Protein AF-A0A497JHG4-F1 (afdb_monomer)

Sequence (567 aa):
MLALEYLPYKPRPFQDELIDRIFTSEVMLCDVPTGVGKSVASLCGFLGDRLSNEKVVVLTRTKSQARIFLKETAGISKKIKKPLLALHLKSKQEFCPLYSSEITYEEFAQLCKLNKECEHRKKFLEFRSNIELLADRISLSREYENFDLFNYGCPYLILQELLPYADVVIASYNYLLHPFMRDTFLLRLGKSLEELLVIVDEAHNLSNLDLVSRSLSRKTVKLACKELNQRLSFSSVFEGEDERLNLLDFVSLDEILSLYERGVEILKRKKISFTFRTASFLLNVYKLRRDENWIFFRQEKRLFLKPVFPFKLIEPLKQCRKLLFMSGTLSPIEGYKILFGLEKAETYEMPSIFPIVNRLYIGIKEGLNTKLEQRNERLWEEYAKIIEEIYKATPQTTLVFFPSYEILSLVAEHLPYSIKEPRENRELPMFIKNVKNKDKKLVLAVCGGKLSEGVEFVVNGKSIIKTIIIAGFPFPMPNFEMELRKELYDEAFGYGKGFFLLWVLPMINKVQQAIGRAIRSERDKAGIVFLDDRIEYFKYFPDEIRHNLELCDIDEIPKEVRRFHAR

pLDDT: mean 91.33, std 6.36, range [58.59, 98.38]

Secondary structure (DSSP, 8-state):
-GGGGG-SSPPPTTHHHHHHHHHH-SEEEEE--TTS-HHHHHHHHHHHH--TT-EEEEEESSHHHHHHHHHHHHHHHHHTT----EEE---HHHH-TTS-TTS-HHHHHHHHHH-TT-HHHHHHHHHGGGHHHHHHHHHHHT-GGG--GGGGS-HHHHHHHHGGG-SEEEEETHHHHSHHHHHHHHHHHT--GGGEEEEETTGGGGG-GGGG-EEEEHHHHHHHHHHHTS--GGGGGGGS-SEE--GGGT--HHHHHHHHHHHHHHHHHHS--HHHHHHHHHHHHHHHTT-TTEEEEEETTEEEEEES-HHHHHGGGGGSSEEEEEES---SHHHHHHHHT-TTSEEEEPPPSS-GGGEEEEEESSS----GGG--HHHHHHHHHHHHHHHHHSSSEEEEEESSHHHHHHHHHT-TT-EEPPSSGGGHHHHHHHHTSSS--EEEEETTSTTTSS---EETTEE-EEEEEE-S--PPPP-HHHHHHHHHHHHHH-TTHHHIIIIIHHHHHHHHHHHTTS-SSTT--EEEEE----GGGGGGS-HHHHHHEEEE-GGGHHHHHHHHHH-

Mean predicted aligned error: 6.35 Å

Nearest PDB structures (foldseek):
  5h8w-assembly1_A  TM=7.717E-01  e=1.483E-33  Thermoplasma acidophilum
  2vsf-assembly1_A  TM=7.479E-01  e=1.915E-32  Thermoplasma acidophilum
  3crv-assembly1_A  TM=6.829E-01  e=1.482E-30  Sulfolobus acidocaldarius
  3crw-assembly1_1  TM=6.788E-01  e=4.339E-25  Sulfolobus acidocaldarius
  2vl7-assembly1_A  TM=7.268E-01  e=2.880E-20  Sulfurisphaera tokodaii

Foldseek 3Di:
DQLCLLQLDDADVCLVVLLVCLLPFFFEEEQDAPPRCVLLSNVSSDVSNADPLFAEEEADADPVVLVSNLVSVLSSCVSVVHQAQEAEDDQLVVQDPPDDPPADSLLVVLLVVVPPPAFLVVLLVVLVVCLVVVSVVCSVVSCVVPDDCSVRGRNNVSSLQSLCVHRYYYYHPCCQLPVVNVVVSCVSNVHDQQRYAYEYEQLVCLLPFCVVKDKDALVLQVVLCVVVVHHDQCSCVLPDDKDFDDLVVTDDPVRLVVLCVVQSVVCNVPVHGSSNVVSVVSVVCVVCVPPPQWTWIHDNSMIMITGQASLVSLVSSVSHSHYYYYDNQCFPVCLVCVRNVNNVHHYYYDDDPADLLLEAAEEAQDDAADPPVPDDLVNLLVLLVLLVLLLVLFPAEEEEAELDPVSLVSSCVSVVQAAEDDPDPVCRVVSLVVRQDRHHHYYYYYQVGPLLPDDACDDPRAHRHAEYEHRHFNWDDDDPSLVVSLVVQCVVPNHPSSCCNRTLSVRLSSLCSRVVNQDDDNPGHHYYYYHHNPCVSLVRHDPSNNVNYDHDHSVCSSVVSNVSVVD

Solvent-accessible surface area (backbone atoms only — not comparable to full-atom values): 30676 Å² total; per-residue (Å²): 120,72,32,62,65,35,50,73,63,84,75,50,88,67,31,59,59,50,21,51,51,54,44,72,50,50,42,35,43,34,26,41,60,85,89,58,49,65,64,51,31,51,48,18,8,48,66,54,64,54,54,94,87,42,34,38,35,37,25,27,90,45,72,70,56,45,51,49,50,50,51,42,50,34,44,28,25,61,56,66,72,42,74,49,30,59,44,76,64,70,58,61,70,82,63,41,87,88,59,71,87,89,49,54,70,68,55,48,53,50,51,57,68,68,49,82,82,43,62,40,54,55,45,23,65,76,40,53,88,51,46,65,65,49,49,54,52,41,15,69,65,51,45,54,90,76,58,70,46,65,83,53,14,30,44,53,60,53,54,48,70,41,36,61,72,37,45,32,40,33,33,46,53,56,49,66,43,34,69,79,43,21,57,56,43,31,63,46,38,71,47,61,56,58,41,26,37,37,38,32,47,56,39,61,54,56,76,52,48,66,87,76,41,48,74,49,50,53,68,46,50,56,46,18,23,62,75,67,76,43,84,59,87,54,64,64,74,44,73,63,75,72,42,81,54,66,67,74,82,59,49,54,70,69,58,36,50,53,37,32,53,55,11,50,56,44,24,72,76,65,68,54,39,44,34,26,56,48,18,51,51,54,48,51,50,62,73,41,69,83,42,87,51,48,49,41,30,38,51,93,43,27,39,40,40,35,59,73,57,46,20,76,43,42,52,71,58,72,53,24,60,24,34,38,36,31,23,63,60,43,52,50,50,69,60,51,20,62,49,46,66,39,79,85,42,47,78,46,74,61,76,78,89,51,56,66,90,37,52,46,40,37,31,31,59,58,92,42,61,72,52,80,92,64,67,50,70,66,55,30,51,53,51,29,52,52,52,50,46,38,44,70,36,40,92,38,22,28,42,34,28,16,47,35,71,65,60,44,52,60,27,41,70,72,37,80,86,50,44,70,63,67,95,49,77,86,50,43,66,62,51,53,56,62,68,68,44,95,63,70,44,47,37,40,40,31,48,75,30,68,76,34,52,93,59,80,62,61,59,95,88,38,49,52,36,34,30,38,34,38,56,19,75,41,54,66,81,88,44,70,70,55,53,58,46,27,54,54,32,20,74,73,71,36,84,66,41,16,54,42,62,68,30,49,43,56,19,49,36,32,50,52,43,42,59,60,62,36,54,84,45,68,83,36,54,30,39,39,36,36,46,31,34,70,59,81,58,47,81,59,47,59,66,74,51,55,76,53,51,44,73,36,57,70,87,48,49,32,55,52,50,31,54,58,75,73,107

Radius of gyration: 26.35 Å; Cα contacts (8 Å, |Δi|>4): 968; chains: 1; bounding box: 67×48×75 Å

Structure (mmCIF, N/CA/C/O backbone):
data_AF-A0A497JHG4-F1
#
_entry.id   AF-A0A497JHG4-F1
#
loop_
_atom_site.group_PDB
_atom_site.id
_atom_site.type_symbol
_atom_site.label_atom_id
_atom_site.label_alt_id
_atom_site.label_comp_id
_atom_site.label_asym_id
_atom_site.label_entity_id
_atom_site.label_seq_id
_atom_site.pdbx_PDB_ins_code
_atom_site.Cartn_x
_atom_site.Cartn_y
_atom_site.Cartn_z
_atom_site.occupancy
_atom_site.B_iso_or_equiv
_atom_site.auth_seq_id
_atom_site.auth_comp_id
_atom_site.auth_asym_id
_atom_site.auth_atom_id
_atom_site.pdbx_PDB_model_num
ATOM 1 N N . MET A 1 1 ? -25.154 -0.941 -21.155 1.00 58.59 1 MET A N 1
ATOM 2 C CA . MET A 1 1 ? -25.357 0.497 -21.493 1.00 58.59 1 MET A CA 1
ATOM 3 C C . MET A 1 1 ? -25.903 1.382 -20.355 1.00 58.59 1 MET A C 1
ATOM 5 O O . MET A 1 1 ? -25.679 2.582 -20.431 1.00 58.59 1 MET A O 1
ATOM 9 N N . LEU A 1 2 ? -26.531 0.854 -19.287 1.00 72.81 2 LEU A N 1
ATOM 10 C CA . LEU A 1 2 ? -27.061 1.656 -18.157 1.00 72.81 2 LEU A CA 1
ATOM 11 C C . LEU A 1 2 ? -25.982 2.425 -17.359 1.00 72.81 2 LEU A C 1
ATOM 13 O O . LEU A 1 2 ? -26.180 3.580 -16.995 1.00 72.81 2 LEU A O 1
ATOM 17 N N . ALA A 1 3 ? -24.806 1.832 -17.134 1.00 84.25 3 ALA A N 1
ATOM 18 C CA . ALA A 1 3 ? -23.743 2.469 -16.346 1.00 84.25 3 ALA A CA 1
ATOM 19 C C . ALA A 1 3 ? -23.123 3.717 -17.010 1.00 84.25 3 ALA A C 1
ATOM 21 O O . ALA A 1 3 ? -22.639 4.610 -16.316 1.00 84.25 3 ALA A O 1
ATOM 22 N N . LEU A 1 4 ? -23.166 3.831 -18.345 1.00 89.31 4 LEU A N 1
ATOM 23 C CA . LEU A 1 4 ? -22.642 5.004 -19.062 1.00 89.31 4 LEU A CA 1
ATOM 24 C C . LEU A 1 4 ? -23.473 6.271 -18.813 1.00 89.31 4 LEU A C 1
ATOM 26 O O . LEU A 1 4 ? -22.952 7.376 -18.946 1.00 89.31 4 LEU A O 1
ATOM 30 N N . GLU A 1 5 ? -24.738 6.137 -18.405 1.00 90.56 5 GLU A N 1
ATOM 31 C CA . GLU A 1 5 ? -25.600 7.280 -18.076 1.00 90.56 5 GLU A CA 1
ATOM 32 C C . GLU A 1 5 ? -25.093 8.067 -16.860 1.00 90.56 5 GLU A C 1
ATOM 34 O O . GLU A 1 5 ? -25.329 9.276 -16.748 1.00 90.56 5 GLU A O 1
ATOM 39 N N . TYR A 1 6 ? -24.341 7.397 -15.982 1.00 92.31 6 TYR A N 1
ATOM 40 C CA . TYR A 1 6 ? -23.717 7.989 -14.804 1.00 92.31 6 TYR A CA 1
ATOM 41 C C . TYR A 1 6 ? -22.482 8.823 -15.161 1.00 92.31 6 TYR A C 1
ATOM 43 O O . TYR A 1 6 ? -22.107 9.707 -14.390 1.00 92.31 6 TYR A O 1
ATOM 51 N N . LEU A 1 7 ? -21.870 8.596 -16.331 1.00 93.31 7 LEU A N 1
ATOM 52 C CA . LEU A 1 7 ? -20.641 9.272 -16.730 1.00 93.31 7 LEU A CA 1
ATOM 53 C C . LEU A 1 7 ? -20.913 10.771 -16.991 1.00 93.31 7 LEU A C 1
ATOM 55 O O . LEU A 1 7 ? -21.712 11.125 -17.867 1.00 93.31 7 LEU A O 1
ATOM 59 N N . PRO A 1 8 ? -20.259 11.695 -16.259 1.00 91.06 8 PRO A N 1
ATOM 60 C CA . PRO A 1 8 ? -20.567 13.120 -16.354 1.00 91.06 8 PRO A CA 1
ATOM 61 C C . PRO A 1 8 ? -19.975 13.805 -17.599 1.00 91.06 8 PRO A C 1
ATOM 63 O O . PRO A 1 8 ? -20.282 14.969 -17.853 1.00 91.06 8 PRO A O 1
ATOM 66 N N . TYR A 1 9 ? -19.145 13.111 -18.382 1.00 91.75 9 TYR A N 1
ATOM 67 C CA . TYR A 1 9 ? -18.455 13.645 -19.559 1.00 91.75 9 TYR A CA 1
ATOM 68 C C . TYR A 1 9 ? -18.321 12.588 -20.671 1.00 91.75 9 TYR A C 1
ATOM 70 O O . TYR A 1 9 ? -18.714 11.440 -20.495 1.00 91.75 9 TYR A O 1
ATOM 78 N N . LYS A 1 10 ? -17.792 12.972 -21.842 1.00 88.94 10 LYS A N 1
ATOM 79 C CA . LYS A 1 10 ? -17.582 12.034 -22.960 1.00 88.94 10 LYS A CA 1
ATOM 80 C C . LYS A 1 10 ? -16.479 11.013 -22.635 1.00 88.94 10 LYS A C 1
ATOM 82 O O . LYS A 1 10 ? -15.403 11.451 -22.226 1.00 88.94 10 LYS A O 1
ATOM 87 N N . PRO A 1 11 ? -16.698 9.706 -22.853 1.00 89.31 11 PRO A N 1
ATOM 88 C CA . PRO A 1 11 ? -15.724 8.682 -22.494 1.00 89.31 11 PRO A CA 1
ATOM 89 C C . PRO A 1 11 ? -14.380 8.908 -23.191 1.00 89.31 11 PRO A C 1
ATOM 91 O O . PRO A 1 11 ? -14.312 9.301 -24.357 1.00 89.31 11 PRO A O 1
ATOM 94 N N . ARG A 1 12 ? -13.304 8.680 -22.438 1.00 88.75 12 ARG A N 1
ATOM 95 C CA . ARG A 1 12 ? -11.933 8.595 -22.959 1.00 88.75 12 ARG A CA 1
ATOM 96 C C . ARG A 1 12 ? -11.736 7.242 -23.664 1.00 88.75 12 ARG A C 1
ATOM 98 O O . ARG A 1 12 ? -12.544 6.341 -23.439 1.00 88.75 12 ARG A O 1
ATOM 105 N N . PRO A 1 13 ? -10.675 7.066 -24.476 1.00 86.06 13 PRO A N 1
ATOM 106 C CA . PRO A 1 13 ? -10.384 5.776 -25.104 1.00 86.06 13 PRO A CA 1
ATOM 107 C C . PRO A 1 13 ? -10.415 4.621 -24.093 1.00 86.06 13 PRO A C 1
ATOM 109 O O . PRO A 1 13 ? -9.808 4.736 -23.026 1.00 86.06 13 PRO A O 1
ATOM 112 N N . PHE A 1 14 ? -11.132 3.546 -24.434 1.00 89.38 14 PHE A N 1
ATOM 113 C CA . PHE A 1 14 ? -11.343 2.329 -23.630 1.00 89.38 14 PHE A CA 1
ATOM 114 C C . PHE A 1 14 ? -12.052 2.525 -22.274 1.00 89.38 14 PHE A C 1
ATOM 116 O O . PHE A 1 14 ? -12.196 1.573 -21.505 1.00 89.38 14 PHE A O 1
ATOM 123 N N . GLN A 1 15 ? -12.487 3.743 -21.931 1.00 91.06 15 GLN A N 1
ATOM 124 C CA . GLN A 1 15 ? -13.154 4.013 -20.654 1.00 91.06 15 GLN A CA 1
ATOM 125 C C . GLN A 1 15 ? -14.573 3.433 -20.621 1.00 91.06 15 GLN A C 1
ATOM 127 O O . GLN A 1 15 ? -15.044 3.020 -19.567 1.00 91.06 15 GLN A O 1
ATOM 132 N N . ASP A 1 16 ? -15.248 3.415 -21.764 1.00 92.25 16 ASP A N 1
ATOM 133 C CA . ASP A 1 16 ? -16.553 2.795 -21.957 1.00 92.25 16 ASP A CA 1
ATOM 134 C C . ASP A 1 16 ? -16.495 1.272 -21.811 1.00 92.25 16 ASP A C 1
ATOM 136 O O . ASP A 1 16 ? -17.283 0.719 -21.044 1.00 92.25 16 ASP A O 1
ATOM 140 N N . GLU A 1 17 ? -15.516 0.620 -22.445 1.00 92.81 17 GLU A N 1
ATOM 141 C CA . GLU A 1 17 ? -15.240 -0.808 -22.241 1.00 92.81 17 GLU A CA 1
ATOM 142 C C . GLU A 1 17 ? -14.948 -1.108 -20.764 1.00 92.81 17 GLU A C 1
ATOM 144 O O . GLU A 1 17 ? -15.526 -2.030 -20.189 1.00 92.81 17 GLU A O 1
ATOM 149 N N . LEU A 1 18 ? -14.099 -0.299 -20.117 1.00 93.44 18 LEU A N 1
ATOM 150 C CA . LEU A 1 18 ? -13.786 -0.457 -18.697 1.00 93.44 18 LEU A CA 1
ATOM 151 C C . LEU A 1 18 ? -15.044 -0.358 -17.819 1.00 93.44 18 LEU A C 1
ATOM 153 O O . LEU A 1 18 ? -15.202 -1.154 -16.898 1.00 93.44 18 LEU A O 1
ATOM 157 N N . ILE A 1 19 ? -15.934 0.604 -18.087 1.00 94.94 19 ILE A N 1
ATOM 158 C CA . ILE A 1 19 ? -17.194 0.759 -17.344 1.00 94.94 19 ILE A CA 1
ATOM 159 C C . ILE A 1 19 ? -18.090 -0.466 -17.535 1.00 94.94 19 ILE A C 1
ATOM 161 O O . ILE A 1 19 ? -18.656 -0.943 -16.556 1.00 94.94 19 ILE A O 1
ATOM 165 N N . ASP A 1 20 ? -18.217 -0.973 -18.761 1.00 93.50 20 ASP A N 1
ATOM 166 C CA . ASP A 1 20 ? -19.086 -2.112 -19.071 1.00 93.50 20 ASP A CA 1
ATOM 167 C C . ASP A 1 20 ? -18.577 -3.414 -18.437 1.00 93.50 20 ASP A C 1
ATOM 169 O O . ASP A 1 20 ? -19.345 -4.141 -17.802 1.00 93.50 20 ASP A O 1
ATOM 173 N N . ARG A 1 21 ? -17.261 -3.659 -18.489 1.00 94.19 21 ARG A N 1
ATOM 174 C CA . ARG A 1 21 ? -16.640 -4.786 -17.779 1.00 94.19 21 ARG A CA 1
ATOM 175 C C . ARG A 1 21 ? -16.823 -4.662 -16.272 1.00 94.19 21 ARG A C 1
ATOM 177 O O . ARG A 1 21 ? -17.307 -5.586 -15.636 1.00 94.19 21 ARG A O 1
ATOM 184 N N . ILE A 1 22 ? -16.529 -3.495 -15.692 1.00 95.12 22 ILE A N 1
ATOM 185 C CA . ILE A 1 22 ? -16.744 -3.270 -14.256 1.00 95.12 22 ILE A CA 1
ATOM 186 C C . ILE A 1 22 ? -18.211 -3.494 -13.876 1.00 95.12 22 ILE A C 1
ATOM 188 O O . ILE A 1 22 ? -18.484 -4.043 -12.815 1.00 95.12 22 ILE A O 1
ATOM 192 N N . PHE A 1 23 ? -19.156 -3.047 -14.701 1.00 94.44 23 PHE A N 1
ATOM 193 C CA . PHE A 1 23 ? -20.582 -3.215 -14.444 1.00 94.44 23 PHE A CA 1
ATOM 194 C C . PHE A 1 23 ? -20.996 -4.692 -14.460 1.00 94.44 23 PHE A C 1
ATOM 196 O O . PHE A 1 23 ? -21.776 -5.101 -13.608 1.00 94.44 23 PHE A O 1
ATOM 203 N N . THR A 1 24 ? -20.445 -5.504 -15.360 1.00 93.44 24 THR A N 1
ATOM 204 C CA . THR A 1 24 ? -20.852 -6.907 -15.548 1.00 93.44 24 THR A CA 1
ATOM 205 C C . THR A 1 24 ? -20.133 -7.906 -14.639 1.00 93.44 24 THR A C 1
ATOM 207 O O . THR A 1 24 ? -20.746 -8.896 -14.249 1.00 93.44 24 THR A O 1
ATOM 210 N N . SER A 1 25 ? -18.885 -7.647 -14.248 1.00 94.19 25 SER A N 1
ATOM 211 C CA . SER A 1 25 ? -18.110 -8.567 -13.407 1.00 94.19 25 SER A CA 1
ATOM 212 C C . SER A 1 25 ? -18.503 -8.485 -11.925 1.00 94.19 25 SER A C 1
ATOM 214 O O . SER A 1 25 ? -18.733 -7.399 -11.384 1.00 94.19 25 SER A O 1
ATOM 216 N N . GLU A 1 26 ? -18.523 -9.620 -11.222 1.00 93.81 26 GLU A N 1
ATOM 217 C CA . GLU A 1 26 ? -18.723 -9.647 -9.761 1.00 93.81 26 GLU A CA 1
ATOM 218 C C . GLU A 1 26 ? -17.413 -9.409 -9.005 1.00 93.81 26 GLU A C 1
ATOM 220 O O . GLU A 1 26 ? -17.356 -8.588 -8.089 1.00 93.81 26 GLU A O 1
ATOM 225 N N . VAL A 1 27 ? -16.337 -10.089 -9.415 1.00 96.31 27 VAL A N 1
ATOM 226 C CA . VAL A 1 27 ? -15.003 -9.946 -8.824 1.00 96.31 27 VAL A CA 1
ATOM 227 C C . VAL A 1 27 ? -13.979 -9.750 -9.932 1.00 96.31 27 VAL A C 1
ATOM 229 O O . VAL A 1 27 ? -13.784 -10.647 -10.751 1.00 96.31 27 VAL A O 1
ATOM 232 N N . MET A 1 28 ? -13.304 -8.598 -9.945 1.00 96.25 28 MET A N 1
ATOM 233 C CA . MET A 1 28 ? -12.359 -8.257 -11.011 1.00 96.25 28 MET A CA 1
ATOM 234 C C . MET A 1 28 ? -11.062 -7.623 -10.499 1.00 96.25 28 MET A C 1
ATOM 236 O O . MET A 1 28 ? -11.071 -6.802 -9.578 1.00 96.25 28 MET A O 1
ATOM 240 N N . LEU A 1 29 ? -9.944 -7.981 -11.139 1.00 96.31 29 LEU A N 1
ATOM 241 C CA . LEU A 1 29 ? -8.677 -7.256 -11.067 1.00 96.31 29 LEU A CA 1
ATOM 242 C C . LEU A 1 29 ? -8.464 -6.477 -12.371 1.00 96.31 29 LEU A C 1
ATOM 244 O O . LEU A 1 29 ? -8.545 -7.028 -13.466 1.00 96.31 29 LEU A O 1
ATOM 248 N N . CYS A 1 30 ? -8.148 -5.195 -12.242 1.00 93.75 30 CYS A N 1
ATOM 249 C CA . CYS A 1 30 ? -7.975 -4.269 -13.350 1.00 93.75 30 CYS A CA 1
ATOM 250 C C . CYS A 1 30 ? -6.593 -3.622 -13.313 1.00 93.75 30 CYS A C 1
ATOM 252 O O . CYS A 1 30 ? -6.335 -2.798 -12.427 1.00 93.75 30 CYS A O 1
ATOM 254 N N . ASP A 1 31 ? -5.755 -3.916 -14.307 1.00 90.56 31 ASP A N 1
ATOM 255 C CA . ASP A 1 31 ? -4.550 -3.138 -14.582 1.00 90.56 31 ASP A CA 1
ATOM 256 C C . ASP A 1 31 ? -4.860 -2.035 -15.599 1.00 90.56 31 ASP A C 1
ATOM 258 O O . ASP A 1 31 ? -5.058 -2.258 -16.790 1.00 90.56 31 ASP A O 1
ATOM 262 N N . VAL A 1 32 ? -4.993 -0.816 -15.098 1.00 87.50 32 VAL A N 1
ATOM 263 C CA . VAL A 1 32 ? -5.466 0.349 -15.833 1.00 87.50 32 VAL A CA 1
ATOM 264 C C . VAL A 1 32 ? -4.515 1.511 -15.551 1.00 87.50 32 VAL A C 1
ATOM 266 O O . VAL A 1 32 ? -4.335 1.876 -14.386 1.00 87.50 32 VAL A O 1
ATOM 269 N N . PRO A 1 33 ? -3.918 2.162 -16.562 1.00 79.62 33 PRO A N 1
ATOM 270 C CA . PRO A 1 33 ? -2.938 3.224 -16.356 1.00 79.62 33 PRO A CA 1
ATOM 271 C C . PRO A 1 33 ? -3.564 4.493 -15.763 1.00 79.62 33 PRO A C 1
ATOM 273 O O . PRO A 1 33 ? -4.762 4.764 -15.865 1.00 79.62 33 PRO A O 1
ATOM 276 N N . THR A 1 34 ? -2.757 5.318 -15.096 1.00 75.19 34 THR A N 1
ATOM 277 C CA . THR A 1 34 ? -3.231 6.605 -14.559 1.00 75.19 34 THR A CA 1
ATOM 278 C C . THR A 1 34 ? -3.687 7.542 -15.677 1.00 75.19 34 THR A C 1
ATOM 280 O O . THR A 1 34 ? -3.082 7.575 -16.742 1.00 75.19 34 THR A O 1
ATOM 283 N N . GLY A 1 35 ? -4.703 8.367 -15.413 1.00 71.56 35 GLY A N 1
ATOM 284 C CA . GLY A 1 35 ? -5.141 9.404 -16.355 1.00 71.56 35 GLY A CA 1
ATOM 285 C C . GLY A 1 35 ? -6.255 8.988 -17.320 1.00 71.56 35 GLY A C 1
ATOM 286 O O . GLY A 1 35 ? -6.796 9.851 -18.001 1.00 71.56 35 GLY A O 1
ATOM 287 N N . VAL A 1 36 ? -6.695 7.729 -17.323 1.00 78.94 36 VAL A N 1
ATOM 288 C CA . VAL A 1 36 ? -7.841 7.273 -18.146 1.00 78.94 36 VAL A CA 1
ATOM 289 C C . VAL A 1 36 ? -9.199 7.423 -17.448 1.00 78.94 36 VAL A C 1
ATOM 291 O O . VAL A 1 36 ? -10.239 7.203 -18.052 1.00 78.94 36 VAL A O 1
ATOM 294 N N . GLY A 1 37 ? -9.200 7.856 -16.180 1.00 83.62 37 GLY A N 1
ATOM 295 C CA . GLY A 1 37 ? -10.422 8.075 -15.400 1.00 83.62 37 GLY A CA 1
ATOM 296 C C . GLY A 1 37 ? -10.903 6.849 -14.617 1.00 83.62 37 GLY A C 1
ATOM 297 O O . GLY A 1 37 ? -12.109 6.654 -14.501 1.00 83.62 37 GLY A O 1
ATOM 298 N N . LYS A 1 38 ? -9.978 6.049 -14.055 1.00 90.38 38 LYS A N 1
ATOM 299 C CA . LYS A 1 38 ? -10.286 4.835 -13.267 1.00 90.38 38 LYS A CA 1
ATOM 300 C C . LYS A 1 38 ? -11.354 5.070 -12.197 1.00 90.38 38 LYS A C 1
ATOM 302 O O . LYS A 1 38 ? -12.309 4.312 -12.119 1.00 90.38 38 LYS A O 1
ATOM 307 N N . SER A 1 39 ? -11.206 6.142 -11.411 1.00 93.62 39 SER A N 1
ATOM 308 C CA . SER A 1 39 ? -12.082 6.436 -10.270 1.00 93.62 39 SER A CA 1
ATOM 309 C C . SER A 1 39 ? -13.527 6.709 -10.683 1.00 93.62 39 SER A C 1
ATOM 311 O O . SER A 1 39 ? -14.447 6.221 -10.039 1.00 93.62 39 SER A O 1
ATOM 313 N N . VAL A 1 40 ? -13.749 7.469 -11.762 1.00 94.75 40 VAL A N 1
ATOM 314 C CA . VAL A 1 40 ? -15.117 7.710 -12.243 1.00 94.75 40 VAL A CA 1
ATOM 315 C C . VAL A 1 40 ? -15.676 6.481 -12.949 1.00 94.75 40 VAL A C 1
ATOM 317 O O . VAL A 1 40 ? -16.857 6.197 -12.797 1.00 94.75 40 VAL A O 1
ATOM 320 N N . ALA A 1 41 ? -14.838 5.728 -13.672 1.00 94.81 41 ALA A N 1
ATOM 321 C CA . ALA A 1 41 ? -15.259 4.513 -14.358 1.00 94.81 41 ALA A CA 1
ATOM 322 C C . ALA A 1 41 ? -15.756 3.458 -13.358 1.00 94.81 41 ALA A C 1
ATOM 324 O O . ALA A 1 41 ? -16.843 2.910 -13.539 1.00 94.81 41 ALA A O 1
ATOM 325 N N . SER A 1 42 ? -15.025 3.246 -12.256 1.00 96.06 42 SER A N 1
ATOM 326 C CA . SER A 1 42 ? -15.472 2.337 -11.197 1.00 96.06 42 SER A CA 1
ATOM 327 C C . SER A 1 42 ? -16.724 2.812 -10.490 1.00 96.06 42 SER A C 1
ATOM 329 O O . SER A 1 42 ? -17.638 2.014 -10.307 1.00 96.06 42 SER A O 1
ATOM 331 N N . LEU A 1 43 ? -16.815 4.101 -10.148 1.00 96.81 43 LEU A N 1
ATOM 332 C CA . LEU A 1 43 ? -18.033 4.649 -9.552 1.00 96.81 43 LEU A CA 1
ATOM 333 C C . LEU A 1 43 ? -19.245 4.512 -10.481 1.00 96.81 43 LEU A C 1
ATOM 335 O O . LEU A 1 43 ? -20.319 4.184 -9.994 1.00 96.81 43 LEU A O 1
ATOM 339 N N . CYS A 1 44 ? -19.098 4.730 -11.792 1.00 95.75 44 CYS A N 1
ATOM 340 C CA . CYS A 1 44 ? -20.196 4.572 -12.752 1.00 95.75 44 CYS A CA 1
ATOM 341 C C . CYS A 1 44 ? -20.668 3.118 -12.835 1.00 95.75 44 CYS A C 1
ATOM 343 O O . CYS A 1 44 ? -21.866 2.868 -12.740 1.00 95.75 44 CYS A O 1
ATOM 345 N N . GLY A 1 45 ? -19.737 2.164 -12.961 1.00 94.44 45 GLY A N 1
ATOM 346 C CA . GLY A 1 45 ? -20.076 0.741 -12.982 1.00 94.44 45 GLY A CA 1
ATOM 347 C C . GLY A 1 45 ? -20.759 0.293 -11.688 1.00 94.44 45 GLY A C 1
ATOM 348 O O . GLY A 1 45 ? -21.800 -0.349 -11.731 1.00 94.44 45 GLY A O 1
ATOM 349 N N . PHE A 1 46 ? -20.237 0.706 -10.532 1.00 95.81 46 PHE A N 1
ATOM 350 C CA . PHE A 1 46 ? -20.770 0.300 -9.230 1.00 95.81 46 PHE A CA 1
ATOM 351 C C . PHE A 1 46 ? -22.104 0.983 -8.903 1.00 95.81 46 PHE A C 1
ATOM 353 O O . PHE A 1 46 ? -23.040 0.316 -8.487 1.00 95.81 46 PHE A O 1
ATOM 360 N N . LEU A 1 47 ? -22.237 2.299 -9.105 1.00 94.88 47 LEU A N 1
ATOM 361 C CA . LEU A 1 47 ? -23.492 3.018 -8.836 1.00 94.88 47 LEU A CA 1
ATOM 362 C C . LEU A 1 47 ? -24.598 2.698 -9.849 1.00 94.88 47 LEU A C 1
ATOM 364 O O . LEU A 1 47 ? -25.773 2.882 -9.526 1.00 94.88 47 LEU A O 1
ATOM 368 N N . GLY A 1 48 ? -24.228 2.265 -11.057 1.00 91.94 48 GLY A N 1
ATOM 369 C CA . GLY A 1 48 ? -25.165 1.769 -12.060 1.00 91.94 48 GLY A CA 1
ATOM 370 C C . GLY A 1 48 ? -25.724 0.384 -11.728 1.00 91.94 48 GLY A C 1
ATOM 371 O O . GLY A 1 48 ? -26.874 0.121 -12.062 1.00 91.94 48 GLY A O 1
ATOM 372 N N . ASP A 1 49 ? -24.930 -0.475 -11.081 1.00 89.69 49 ASP A N 1
ATOM 373 C CA . ASP A 1 49 ? -25.304 -1.845 -10.671 1.00 89.69 49 ASP A CA 1
ATOM 374 C C . ASP A 1 49 ? -26.008 -1.884 -9.300 1.00 89.69 49 ASP A C 1
ATOM 376 O O . ASP A 1 49 ? -26.808 -2.768 -9.012 1.00 89.69 49 ASP A O 1
ATOM 380 N N . ARG A 1 50 ? -25.734 -0.885 -8.453 1.00 90.31 50 ARG A N 1
ATOM 381 C CA . ARG A 1 50 ? -26.177 -0.816 -7.056 1.00 90.31 50 ARG A CA 1
ATOM 382 C C . ARG A 1 50 ? -27.699 -0.906 -6.879 1.00 90.31 50 ARG A C 1
ATOM 384 O O . ARG A 1 50 ? -28.447 -0.058 -7.373 1.00 90.31 50 ARG A O 1
ATOM 391 N N . LEU A 1 51 ? -28.129 -1.824 -6.014 1.00 84.44 51 LEU A N 1
ATOM 392 C CA . LEU A 1 51 ? -29.495 -1.917 -5.494 1.00 84.44 51 LEU A CA 1
ATOM 393 C C . LEU A 1 51 ? -29.750 -0.923 -4.349 1.00 84.44 51 LEU A C 1
ATOM 395 O O . LEU A 1 51 ? -28.838 -0.438 -3.683 1.00 84.44 51 LEU A O 1
ATOM 399 N N . SER A 1 52 ? -31.018 -0.615 -4.068 1.00 80.38 52 SER A N 1
ATOM 400 C CA . SER A 1 52 ? -31.389 0.428 -3.094 1.00 80.38 52 SER A CA 1
ATOM 401 C C . SER A 1 52 ? -30.881 0.187 -1.667 1.00 80.38 52 SER A C 1
ATOM 403 O O . SER A 1 52 ? -30.701 1.142 -0.918 1.00 80.38 52 SER A O 1
ATOM 405 N N . ASN A 1 53 ? -30.676 -1.070 -1.271 1.00 83.62 53 ASN A N 1
ATOM 406 C CA . ASN A 1 53 ? -30.177 -1.450 0.051 1.00 83.62 53 ASN A CA 1
ATOM 407 C C . ASN A 1 53 ? -28.644 -1.563 0.117 1.00 83.62 53 ASN A C 1
ATOM 409 O O . ASN A 1 53 ? -28.120 -1.789 1.206 1.00 83.62 53 ASN A O 1
ATOM 413 N N . GLU A 1 54 ? -27.926 -1.405 -0.990 1.00 93.00 54 GLU A N 1
ATOM 414 C CA . GLU A 1 54 ? -26.483 -1.616 -1.053 1.00 93.00 54 GLU A CA 1
ATOM 415 C C . GLU A 1 54 ? -25.688 -0.310 -0.911 1.00 93.00 54 GLU A C 1
ATOM 417 O O . GLU A 1 54 ? -26.171 0.797 -1.188 1.00 93.00 54 GLU A O 1
ATOM 422 N N . LYS A 1 55 ? -24.427 -0.431 -0.486 1.00 94.94 55 LYS A N 1
ATOM 423 C CA . LYS A 1 55 ? -23.512 0.711 -0.337 1.00 94.94 55 LYS A CA 1
ATOM 424 C C . LYS A 1 55 ? -22.215 0.492 -1.095 1.00 94.94 55 LYS A C 1
ATOM 426 O O . LYS A 1 55 ? -21.634 -0.591 -1.055 1.00 94.94 55 LYS A O 1
ATOM 431 N N . VAL A 1 56 ? -21.723 1.556 -1.727 1.00 97.88 56 VAL A N 1
ATOM 432 C CA . VAL A 1 56 ? -20.406 1.541 -2.368 1.00 97.88 56 VAL A CA 1
ATOM 433 C C . VAL A 1 56 ? -19.354 1.935 -1.340 1.00 97.88 56 VAL A C 1
ATOM 435 O O . VAL A 1 56 ? -19.431 3.010 -0.743 1.00 97.88 56 VAL A O 1
ATOM 438 N N . VAL A 1 57 ? -18.345 1.090 -1.143 1.00 98.12 57 VAL A N 1
ATOM 439 C CA . VAL A 1 57 ? -17.205 1.390 -0.272 1.00 98.12 57 VAL A CA 1
ATOM 440 C C . VAL A 1 57 ? -15.935 1.449 -1.106 1.00 98.12 57 VAL A C 1
ATOM 442 O O . VAL A 1 57 ? -15.520 0.461 -1.702 1.00 98.12 57 VAL A O 1
ATOM 445 N N . VAL A 1 58 ? -15.291 2.611 -1.132 1.00 98.12 58 VAL A N 1
ATOM 446 C CA . VAL A 1 58 ? -14.020 2.826 -1.821 1.00 98.12 58 VAL A CA 1
ATOM 447 C C . VAL A 1 58 ? -12.891 2.829 -0.803 1.00 98.12 58 VAL A C 1
ATOM 449 O O . VAL A 1 58 ? -12.833 3.685 0.081 1.00 98.12 58 VAL A O 1
ATOM 452 N N . LEU A 1 59 ? -11.958 1.899 -0.943 1.00 96.12 59 LEU A N 1
ATOM 453 C CA . LEU A 1 59 ? -10.749 1.846 -0.146 1.00 96.12 59 LEU A CA 1
ATOM 454 C C . LEU A 1 59 ? -9.593 2.492 -0.911 1.00 96.12 59 LEU A C 1
ATOM 456 O O . LEU A 1 59 ? -9.257 2.083 -2.019 1.00 96.12 59 LEU A O 1
ATOM 460 N N . THR A 1 60 ? -8.972 3.498 -0.302 1.00 93.50 60 THR A N 1
ATOM 461 C CA . THR A 1 60 ? -7.876 4.279 -0.892 1.00 93.50 60 THR A CA 1
ATOM 462 C C . THR A 1 60 ? -6.651 4.281 0.020 1.00 93.50 60 THR A C 1
ATOM 464 O O . THR A 1 60 ? -6.764 4.156 1.243 1.00 93.50 60 THR A O 1
ATOM 467 N N . ARG A 1 61 ? -5.456 4.455 -0.556 1.00 85.62 61 ARG A N 1
ATOM 468 C CA . ARG A 1 61 ? -4.212 4.586 0.221 1.00 85.62 61 ARG A CA 1
ATOM 469 C C . ARG A 1 61 ? -4.029 5.995 0.778 1.00 85.62 61 ARG A C 1
ATOM 471 O O . ARG A 1 61 ? -3.503 6.166 1.876 1.00 85.62 61 ARG A O 1
ATOM 478 N N . THR A 1 62 ? -4.407 7.014 0.009 1.00 86.38 62 THR A N 1
ATOM 479 C CA . THR A 1 62 ? -4.050 8.409 0.289 1.00 86.38 62 THR A CA 1
ATOM 480 C C . THR A 1 62 ? -5.257 9.335 0.327 1.00 86.38 62 THR A C 1
ATOM 482 O O . THR A 1 62 ? -6.273 9.129 -0.335 1.00 86.38 62 THR A O 1
ATOM 485 N N . LYS A 1 63 ? -5.109 10.445 1.058 1.00 85.62 63 LYS A N 1
ATOM 486 C CA . LYS A 1 63 ? -6.146 11.481 1.136 1.00 85.62 63 LYS A CA 1
ATOM 487 C C . LYS A 1 63 ? -6.403 12.138 -0.220 1.00 85.62 63 LYS A C 1
ATOM 489 O O . LYS A 1 63 ? -7.528 12.539 -0.481 1.00 85.62 63 LYS A O 1
ATOM 494 N N . SER A 1 64 ? -5.386 12.276 -1.073 1.00 86.00 64 SER A N 1
ATOM 495 C CA . SER A 1 64 ? -5.539 12.853 -2.415 1.00 86.00 64 SER A CA 1
ATOM 496 C C . SER A 1 64 ? -6.433 11.987 -3.300 1.00 86.00 64 SER A C 1
ATOM 498 O O . SER A 1 64 ? -7.324 12.530 -3.945 1.00 86.00 64 SER A O 1
ATOM 500 N N . GLN A 1 65 ? -6.260 10.663 -3.272 1.00 89.12 65 GLN A N 1
ATOM 501 C CA . GLN A 1 65 ? -7.156 9.724 -3.959 1.00 89.12 65 GLN A CA 1
ATOM 502 C C . GLN A 1 65 ? -8.582 9.826 -3.429 1.00 89.12 65 GLN A C 1
ATOM 504 O O . GLN A 1 65 ? -9.519 9.961 -4.211 1.00 89.12 65 GLN A O 1
ATOM 509 N N . ALA A 1 66 ? -8.752 9.858 -2.105 1.00 91.75 66 ALA A N 1
ATOM 510 C CA . ALA A 1 66 ? -10.078 9.981 -1.514 1.00 91.75 66 ALA A CA 1
ATOM 511 C C . ALA A 1 66 ? -10.828 11.242 -1.985 1.00 91.75 66 ALA A C 1
ATOM 513 O O . ALA A 1 66 ? -12.024 11.190 -2.272 1.00 91.75 66 ALA A O 1
ATOM 514 N N . ARG A 1 67 ? -10.114 12.367 -2.148 1.00 91.00 67 ARG A N 1
ATOM 515 C CA . ARG A 1 67 ? -10.676 13.606 -2.717 1.00 91.00 67 ARG A CA 1
ATOM 516 C C . ARG A 1 67 ? -11.136 13.456 -4.162 1.00 91.00 67 ARG A C 1
ATOM 518 O O . ARG A 1 67 ? -12.122 14.081 -4.540 1.00 91.00 67 ARG A O 1
ATOM 525 N N . ILE A 1 68 ? -10.435 12.660 -4.969 1.00 92.00 68 ILE A N 1
ATOM 526 C CA . ILE A 1 68 ? -10.839 12.387 -6.354 1.00 92.00 68 ILE A CA 1
ATOM 527 C C . ILE A 1 68 ? -12.194 11.676 -6.348 1.00 92.00 68 ILE A C 1
ATOM 529 O O . ILE A 1 68 ? -13.128 12.169 -6.968 1.00 92.00 68 ILE A O 1
ATOM 533 N N . PHE A 1 69 ? -12.348 10.599 -5.573 1.00 95.12 69 PHE A N 1
ATOM 534 C CA . PHE A 1 69 ? -13.621 9.874 -5.481 1.00 95.12 69 PHE A CA 1
ATOM 535 C C . PHE A 1 69 ? -14.778 10.739 -4.958 1.00 95.12 69 PHE A C 1
ATOM 537 O O . PHE A 1 69 ? -15.888 10.640 -5.479 1.00 95.12 69 PHE A O 1
ATOM 544 N N . LEU A 1 70 ? -14.534 11.634 -3.991 1.00 93.75 70 LEU A N 1
ATOM 545 C CA . LEU A 1 70 ? -15.543 12.605 -3.542 1.00 93.75 70 LEU A CA 1
ATOM 546 C C . LEU A 1 70 ? -16.002 13.527 -4.683 1.00 93.75 70 LEU A C 1
ATOM 548 O O . LEU A 1 70 ? -17.203 13.697 -4.897 1.00 93.75 70 LEU A O 1
ATOM 552 N N . LYS A 1 71 ? -15.054 14.097 -5.437 1.00 93.06 71 LYS A N 1
ATOM 553 C CA . LYS A 1 71 ? -15.349 14.990 -6.569 1.00 93.06 71 LYS A CA 1
ATOM 554 C C . LYS A 1 71 ? -16.089 14.272 -7.693 1.00 93.06 71 LYS A C 1
ATOM 556 O O . LYS A 1 71 ? -17.069 14.809 -8.205 1.00 93.06 71 LYS A O 1
ATOM 561 N N . GLU A 1 72 ? -15.651 13.069 -8.053 1.00 94.81 72 GLU A N 1
ATOM 562 C CA . GLU A 1 72 ? -16.304 12.269 -9.092 1.00 94.81 72 GLU A CA 1
ATOM 563 C C . GLU A 1 72 ? -17.721 11.860 -8.664 1.00 94.81 72 GLU A C 1
ATOM 565 O O . GLU A 1 72 ? -18.654 11.996 -9.450 1.00 94.81 72 GLU A O 1
ATOM 570 N N . THR A 1 73 ? -17.931 11.485 -7.395 1.00 95.44 73 THR A N 1
ATOM 571 C CA . THR A 1 73 ? -19.278 11.185 -6.871 1.00 95.44 73 THR A CA 1
ATOM 572 C C . THR A 1 73 ? -20.198 12.406 -6.943 1.00 95.44 73 THR A C 1
ATOM 574 O O . THR A 1 73 ? -21.351 12.290 -7.359 1.00 95.44 73 THR A O 1
ATOM 577 N N . ALA A 1 74 ? -19.698 13.601 -6.609 1.00 93.38 74 ALA A N 1
ATOM 578 C CA . ALA A 1 74 ? -20.459 14.842 -6.760 1.00 93.38 74 ALA A CA 1
ATOM 579 C C . ALA A 1 74 ? -20.786 15.150 -8.236 1.00 93.38 74 ALA A C 1
ATOM 581 O O . ALA A 1 74 ? -21.890 15.608 -8.544 1.00 93.38 74 ALA A O 1
ATOM 582 N N . GLY A 1 75 ? -19.854 14.876 -9.156 1.00 94.31 75 GLY A N 1
ATOM 583 C CA . GLY A 1 75 ? -20.066 14.982 -10.603 1.00 94.31 75 GLY A CA 1
ATOM 584 C C . GLY A 1 75 ? -21.163 14.040 -11.104 1.00 94.31 75 GLY A C 1
ATOM 585 O O . GLY A 1 75 ? -22.083 14.480 -11.797 1.00 94.31 75 GLY A O 1
ATOM 586 N N . ILE A 1 76 ? -21.121 12.778 -10.678 1.00 94.88 76 ILE A N 1
ATOM 587 C CA . ILE A 1 76 ? -22.143 11.767 -10.973 1.00 94.88 76 ILE A CA 1
ATOM 588 C C . ILE A 1 76 ? -23.501 12.192 -10.397 1.00 94.88 76 ILE A C 1
ATOM 590 O O . ILE A 1 76 ? -24.491 12.215 -11.122 1.00 94.88 76 ILE A O 1
ATOM 594 N N . SER A 1 77 ? -23.555 12.630 -9.133 1.00 94.31 77 SER A N 1
ATOM 595 C CA . SER A 1 77 ? -24.782 13.128 -8.488 1.00 94.31 77 SER A CA 1
ATOM 596 C C . SER A 1 77 ? -25.433 14.279 -9.271 1.00 94.31 77 SER A C 1
ATOM 598 O O . SER A 1 77 ? -26.657 14.314 -9.436 1.00 94.31 77 SER A O 1
ATOM 600 N N . LYS A 1 78 ? -24.626 15.212 -9.803 1.00 93.50 78 LYS A N 1
ATOM 601 C CA . LYS A 1 78 ? -25.103 16.288 -10.691 1.00 93.50 78 LYS A CA 1
ATOM 602 C C . LYS A 1 78 ? -25.661 15.728 -11.999 1.00 93.50 78 LYS A C 1
ATOM 604 O O . LYS A 1 78 ? -26.750 16.132 -12.404 1.00 93.50 78 LYS A O 1
ATOM 609 N N . LYS A 1 79 ? -24.938 14.799 -12.631 1.00 94.25 79 LYS A N 1
ATOM 610 C CA . LYS A 1 79 ? -25.300 14.182 -13.914 1.00 94.25 79 LYS A CA 1
ATOM 611 C C . LYS A 1 79 ? -26.638 13.443 -13.850 1.00 94.25 79 LYS A C 1
ATOM 613 O O . LYS A 1 79 ? -27.495 13.694 -14.693 1.00 94.25 79 LYS A O 1
ATOM 618 N N . ILE A 1 80 ? -26.840 12.604 -12.833 1.00 93.94 80 ILE A N 1
ATOM 619 C CA . ILE A 1 80 ? -28.063 11.796 -12.678 1.00 93.94 80 ILE A CA 1
ATOM 620 C C . ILE A 1 80 ? -29.208 12.552 -11.986 1.00 93.94 80 ILE A C 1
ATOM 622 O O . ILE A 1 80 ? -30.293 12.005 -11.812 1.00 93.94 80 ILE A O 1
ATOM 626 N N . LYS A 1 81 ? -28.971 13.802 -11.561 1.00 93.69 81 LYS A N 1
ATOM 627 C CA . LYS A 1 81 ? -29.929 14.655 -10.836 1.00 93.69 81 LYS A CA 1
ATOM 628 C C . LYS A 1 81 ? -30.490 14.029 -9.547 1.00 93.69 81 LYS A C 1
ATOM 630 O O . LYS A 1 81 ? -31.576 14.400 -9.116 1.00 93.69 81 LYS A O 1
ATOM 635 N N . LYS A 1 82 ? -29.736 13.141 -8.892 1.00 91.56 82 LYS A N 1
ATOM 636 C CA . LYS A 1 82 ? -30.079 12.548 -7.587 1.00 91.56 82 LYS A CA 1
ATOM 637 C C . LYS A 1 82 ? -29.030 12.944 -6.546 1.00 91.56 82 LYS A C 1
ATOM 639 O O . LYS A 1 82 ? -27.840 12.885 -6.872 1.00 91.56 82 LYS A O 1
ATOM 644 N N . PRO A 1 83 ? -29.413 13.394 -5.338 1.00 92.50 83 PRO A N 1
ATOM 645 C CA . PRO A 1 83 ? -28.448 13.649 -4.273 1.00 92.50 83 PRO A CA 1
ATOM 646 C C . PRO A 1 83 ? -27.784 12.326 -3.881 1.00 92.50 83 PRO A C 1
ATOM 648 O O . PRO A 1 83 ? -28.471 11.327 -3.699 1.00 92.50 83 PRO A O 1
ATOM 651 N N . LEU A 1 84 ? -26.453 12.316 -3.817 1.00 93.56 84 LEU A N 1
ATOM 652 C CA . LEU A 1 84 ? -25.683 11.183 -3.306 1.00 93.56 84 LEU A CA 1
ATOM 653 C C . LEU A 1 84 ? -24.867 11.666 -2.115 1.00 93.56 84 LEU A C 1
ATOM 655 O O . LEU A 1 84 ? -24.135 12.656 -2.228 1.00 93.56 84 LEU A O 1
ATOM 659 N N . LEU A 1 85 ? -24.962 10.968 -0.988 1.00 94.62 85 LEU A N 1
ATOM 660 C CA . LEU A 1 85 ? -24.143 11.256 0.179 1.00 94.62 85 LEU A CA 1
ATOM 661 C C . LEU A 1 85 ? -22.823 10.485 0.096 1.00 94.62 85 LEU A C 1
ATOM 663 O O . LEU A 1 85 ? -22.773 9.275 0.321 1.00 94.62 85 LEU A O 1
ATOM 667 N N . ALA A 1 86 ? -21.743 11.208 -0.201 1.00 94.75 86 ALA A N 1
ATOM 668 C CA . ALA A 1 86 ? -20.385 10.677 -0.196 1.00 94.75 86 ALA A CA 1
ATOM 669 C C . ALA A 1 86 ? -19.642 11.106 1.077 1.00 94.75 86 ALA A C 1
ATOM 671 O O . ALA A 1 86 ? -19.509 12.301 1.344 1.00 94.75 86 ALA A O 1
ATOM 672 N N . LEU A 1 87 ? -19.125 10.146 1.846 1.00 94.62 87 LEU A N 1
ATOM 673 C CA . LEU A 1 87 ? -18.410 10.399 3.100 1.00 94.62 87 LEU A CA 1
ATOM 674 C C . LEU A 1 87 ? -16.965 9.921 3.009 1.00 94.62 87 LEU A C 1
ATOM 676 O O . LEU A 1 87 ? -16.714 8.782 2.637 1.00 94.62 87 LEU A O 1
ATOM 680 N N . HIS A 1 88 ? -16.008 10.754 3.422 1.00 94.25 88 HIS A N 1
ATOM 681 C CA . HIS A 1 88 ? -14.606 10.346 3.556 1.00 94.25 88 HIS A CA 1
ATOM 682 C C . HIS A 1 88 ? -14.223 10.189 5.027 1.00 94.25 88 HIS A C 1
ATOM 684 O O . HIS A 1 88 ? -14.140 11.176 5.768 1.00 94.25 88 HIS A O 1
ATOM 690 N N . LEU A 1 89 ? -13.956 8.942 5.420 1.00 92.12 89 LEU A N 1
ATOM 691 C CA . LEU A 1 89 ? -13.508 8.562 6.750 1.00 92.12 89 LEU A CA 1
ATOM 692 C C . LEU A 1 89 ? -12.056 8.958 6.996 1.00 92.12 89 LEU A C 1
ATOM 694 O O . LEU A 1 89 ? -11.147 8.540 6.284 1.00 92.12 89 LEU A O 1
ATOM 698 N N . LYS A 1 90 ? -11.840 9.703 8.080 1.00 88.12 90 LYS A N 1
ATOM 699 C CA . LYS A 1 90 ? -10.511 10.031 8.611 1.00 88.12 90 LYS A CA 1
ATOM 700 C C . LYS A 1 90 ? -10.363 9.481 10.020 1.00 88.12 90 LYS A C 1
ATOM 702 O O . LYS A 1 90 ? -11.354 9.179 10.692 1.00 88.12 90 LYS A O 1
ATOM 707 N N . SER A 1 91 ? -9.124 9.335 10.477 1.00 86.94 91 SER A N 1
ATOM 708 C CA . SER A 1 91 ? -8.879 8.881 11.841 1.00 86.94 91 SER A CA 1
ATOM 709 C C . SER A 1 91 ? -9.366 9.913 12.860 1.00 86.94 91 SER A C 1
ATOM 711 O O . SER A 1 91 ? -9.441 11.118 12.611 1.00 86.94 91 SER A O 1
ATOM 713 N N . LYS A 1 92 ? -9.675 9.433 14.064 1.00 88.94 92 LYS A N 1
ATOM 714 C CA . LYS A 1 92 ? -10.100 10.296 15.165 1.00 88.94 92 LYS A CA 1
ATOM 715 C C . LYS A 1 92 ? -9.019 11.319 15.549 1.00 88.94 92 LYS A C 1
ATOM 717 O O . LYS A 1 92 ? -9.367 12.425 15.946 1.00 88.94 92 LYS A O 1
ATOM 722 N N . GLN A 1 93 ? -7.738 10.964 15.400 1.00 88.56 93 GLN A N 1
ATOM 723 C CA . GLN A 1 93 ? -6.608 11.858 15.675 1.00 88.56 93 GLN A CA 1
ATOM 724 C C . GLN A 1 93 ? -6.532 13.001 14.658 1.00 88.56 93 GLN A C 1
ATOM 726 O O . GLN A 1 93 ? -6.285 14.132 15.049 1.00 88.56 93 GLN A O 1
ATOM 731 N N . GLU A 1 94 ? -6.825 12.741 13.381 1.00 87.56 94 GLU A N 1
ATOM 732 C CA . GLU A 1 94 ? -6.829 13.782 12.343 1.00 87.56 94 GLU A CA 1
ATOM 733 C C . GLU A 1 94 ? -7.924 14.833 12.529 1.00 87.56 94 GLU A C 1
ATOM 735 O O . GLU A 1 94 ? -7.738 15.980 12.137 1.00 87.56 94 GLU A O 1
ATOM 740 N N . PHE A 1 95 ? -9.073 14.447 13.088 1.00 89.00 95 PHE A N 1
ATOM 741 C CA . PHE A 1 95 ? -10.158 15.383 13.378 1.00 89.00 95 PHE A CA 1
ATOM 742 C C . PHE A 1 95 ? -10.011 16.091 14.723 1.00 89.00 95 PHE A C 1
ATOM 744 O O . PHE A 1 95 ? -10.716 17.062 14.967 1.00 89.00 95 PHE A O 1
ATOM 751 N N . CYS A 1 96 ? -9.197 15.582 15.644 1.00 89.50 96 CYS A N 1
ATOM 752 C CA . CYS A 1 96 ? -9.234 16.055 17.020 1.00 89.50 96 CYS A CA 1
ATOM 753 C C . CYS A 1 96 ? -8.326 17.277 17.219 1.00 89.50 96 CYS A C 1
ATOM 755 O O . CYS A 1 96 ? -7.112 17.134 17.105 1.00 89.50 96 CYS A O 1
ATOM 757 N N . PRO A 1 97 ? -8.865 18.439 17.636 1.00 88.62 97 PRO A N 1
ATOM 758 C CA . PRO A 1 97 ? -8.053 19.633 17.873 1.00 88.62 97 PRO A CA 1
ATOM 759 C C . PRO A 1 97 ? -7.328 19.612 19.231 1.00 88.62 97 PRO A C 1
ATOM 761 O O . PRO A 1 97 ? -6.442 20.420 19.471 1.00 88.62 97 PRO A O 1
ATOM 764 N N . LEU A 1 98 ? -7.707 18.704 20.141 1.00 85.81 98 LEU A N 1
ATOM 765 C CA . LEU A 1 98 ? -7.277 18.734 21.549 1.00 85.81 98 LEU A CA 1
ATOM 766 C C . LEU A 1 98 ? -5.896 18.129 21.832 1.00 85.81 98 LEU A C 1
ATOM 768 O O . LEU A 1 98 ? -5.364 18.326 22.922 1.00 85.81 98 LEU A O 1
ATOM 772 N N . TYR A 1 99 ? -5.349 17.325 20.923 1.00 81.19 99 TYR A N 1
ATOM 773 C CA . TYR A 1 99 ? -4.127 16.565 21.182 1.00 81.19 99 TYR A CA 1
ATOM 774 C C . TYR A 1 99 ? -3.116 16.779 20.057 1.00 81.19 99 TYR A C 1
ATOM 776 O O . TYR A 1 99 ? -3.484 16.812 18.887 1.00 81.19 99 TYR A O 1
ATOM 784 N N . SER A 1 100 ? -1.844 16.911 20.440 1.00 72.25 100 SER A N 1
ATOM 785 C CA . SER A 1 100 ? -0.718 17.123 19.525 1.00 72.25 100 SER A CA 1
ATOM 786 C C . SER A 1 100 ? -0.524 15.951 18.552 1.00 72.25 100 SER A C 1
ATOM 788 O O . SER A 1 100 ? -0.902 14.811 18.828 1.00 72.25 100 SER A O 1
ATOM 790 N N . SER A 1 101 ? 0.132 16.228 17.427 1.00 69.38 101 SER A N 1
ATOM 791 C CA . SER A 1 101 ? 0.603 15.238 16.454 1.00 69.38 101 SER A CA 1
ATOM 792 C C . SER A 1 101 ? 1.812 14.421 16.941 1.00 69.38 101 SER A C 1
ATOM 794 O O . SER A 1 101 ? 2.157 13.423 16.316 1.00 69.38 101 SER A O 1
ATOM 796 N N . GLU A 1 102 ? 2.434 14.793 18.064 1.00 78.31 102 GLU A N 1
ATOM 797 C CA . GLU A 1 102 ? 3.621 14.115 18.619 1.00 78.31 102 GLU A CA 1
ATOM 798 C C . GLU A 1 102 ? 3.321 12.787 19.348 1.00 78.31 102 GLU A C 1
ATOM 800 O O . GLU A 1 102 ? 4.236 12.022 19.677 1.00 78.31 102 GLU A O 1
ATOM 805 N N . ILE A 1 103 ? 2.044 12.491 19.613 1.00 87.44 103 ILE A N 1
ATOM 806 C CA . ILE A 1 103 ? 1.615 11.252 20.277 1.00 87.44 103 ILE A CA 1
ATOM 807 C C . ILE A 1 103 ? 1.231 10.178 19.255 1.00 87.44 103 ILE A C 1
ATOM 809 O O . ILE A 1 103 ? 0.725 10.472 18.171 1.00 87.44 103 ILE A O 1
ATOM 813 N N . THR A 1 104 ? 1.432 8.910 19.613 1.00 87.69 104 THR A N 1
ATOM 814 C CA . THR A 1 104 ? 0.986 7.777 18.783 1.00 87.69 104 THR A CA 1
ATOM 815 C C . THR A 1 104 ? -0.540 7.686 18.740 1.00 87.69 104 THR A C 1
ATOM 817 O O . THR A 1 104 ? -1.227 8.166 19.648 1.00 87.69 104 THR A O 1
ATOM 820 N N . TYR A 1 105 ? -1.088 7.030 17.711 1.00 88.19 105 TYR A N 1
ATOM 821 C CA . TYR A 1 105 ? -2.536 6.840 17.595 1.00 88.19 105 TYR A CA 1
ATOM 822 C C . TYR A 1 105 ? -3.112 6.063 18.789 1.00 88.19 105 TYR A C 1
ATOM 824 O O . TYR A 1 105 ? -4.188 6.401 19.278 1.00 88.19 105 TYR A O 1
ATOM 832 N N . GLU A 1 106 ? -2.405 5.057 19.310 1.00 88.94 106 GLU A N 1
ATOM 833 C CA . GLU A 1 106 ? -2.834 4.300 20.489 1.00 88.94 106 GLU A CA 1
ATOM 834 C C . GLU A 1 106 ? -2.889 5.167 21.751 1.00 88.94 106 GLU A C 1
ATOM 836 O O . GLU A 1 106 ? -3.857 5.084 22.510 1.00 88.94 106 GLU A O 1
ATOM 841 N N . GLU A 1 107 ? -1.877 6.010 21.977 1.00 92.31 107 GLU A N 1
ATOM 842 C CA . GLU A 1 107 ? -1.874 6.970 23.089 1.00 92.31 107 GLU A CA 1
ATOM 843 C C . GLU A 1 107 ? -3.034 7.955 22.952 1.00 92.31 107 GLU A C 1
ATOM 845 O O . GLU A 1 107 ? -3.786 8.170 23.904 1.00 92.31 107 GLU A O 1
ATOM 850 N N . PHE A 1 108 ? -3.225 8.504 21.749 1.00 93.12 108 PHE A N 1
ATOM 851 C CA . PHE A 1 108 ? -4.344 9.381 21.430 1.00 93.12 108 PHE A CA 1
ATOM 852 C C . PHE A 1 108 ? -5.693 8.706 21.707 1.00 93.12 108 PHE A C 1
ATOM 854 O O . PHE A 1 108 ? -6.555 9.277 22.380 1.00 93.12 108 PHE A O 1
ATOM 861 N N . ALA A 1 109 ? -5.893 7.488 21.199 1.00 91.44 109 ALA A N 1
ATOM 862 C CA . ALA A 1 109 ? -7.143 6.755 21.338 1.00 91.44 109 ALA A CA 1
ATOM 863 C C . ALA A 1 109 ? -7.463 6.513 22.816 1.00 91.44 109 ALA A C 1
ATOM 865 O O . ALA A 1 109 ? -8.606 6.718 23.240 1.00 91.44 109 ALA A O 1
ATOM 866 N N . GLN A 1 110 ? -6.446 6.164 23.609 1.00 94.00 110 GLN A N 1
ATOM 867 C CA . GLN A 1 110 ? -6.582 5.965 25.043 1.00 94.00 110 GLN A CA 1
ATOM 868 C C . GLN A 1 110 ? -6.869 7.274 25.789 1.00 94.00 110 GLN A C 1
ATOM 870 O O . GLN A 1 110 ? -7.804 7.326 26.587 1.00 94.00 110 GLN A O 1
ATOM 875 N N . LEU A 1 111 ? -6.150 8.362 25.501 1.00 93.06 111 LEU A N 1
ATOM 876 C CA . LEU A 1 111 ? -6.427 9.681 26.081 1.00 93.06 111 LEU A CA 1
ATOM 877 C C . LEU A 1 111 ? -7.840 10.162 25.758 1.00 93.06 111 LEU A C 1
ATOM 879 O O . LEU A 1 111 ? -8.566 10.618 26.642 1.00 93.06 111 LEU A O 1
ATOM 883 N N . CYS A 1 112 ? -8.264 10.008 24.507 1.00 93.06 112 CYS A N 1
ATOM 884 C CA . CYS A 1 112 ? -9.593 10.412 24.089 1.00 93.06 112 CYS A CA 1
ATOM 885 C C . CYS A 1 112 ? -10.688 9.535 24.719 1.00 93.06 112 CYS A C 1
ATOM 887 O O . CYS A 1 112 ? -11.780 10.025 25.012 1.00 93.06 112 CYS A O 1
ATOM 889 N N . LYS A 1 113 ? -10.424 8.243 24.955 1.00 92.38 113 LYS A N 1
ATOM 890 C CA . LYS A 1 113 ? -11.323 7.367 25.724 1.00 92.38 113 LYS A CA 1
ATOM 891 C C . LYS A 1 113 ? -11.482 7.865 27.164 1.00 92.38 113 LYS A C 1
ATOM 893 O O . LYS A 1 113 ? -12.597 7.871 27.677 1.00 92.38 113 LYS A O 1
ATOM 898 N N . LEU A 1 114 ? -10.390 8.305 27.788 1.00 91.19 114 LEU A N 1
ATOM 899 C CA . LEU A 1 114 ? -10.361 8.771 29.177 1.00 91.19 114 LEU A CA 1
ATOM 900 C C . LEU A 1 114 ? -10.958 10.170 29.373 1.00 91.19 114 LEU A C 1
ATOM 902 O O . LEU A 1 114 ? -11.457 10.467 30.456 1.00 91.19 114 LEU A O 1
ATOM 906 N N . ASN A 1 115 ? -10.926 11.024 28.349 1.00 91.31 115 ASN A N 1
ATOM 907 C CA . ASN A 1 115 ? -11.477 12.374 28.422 1.00 91.31 115 ASN A CA 1
ATOM 908 C C . ASN A 1 115 ? -13.014 12.369 28.315 1.00 91.31 115 ASN A C 1
ATOM 910 O O . ASN A 1 115 ? -13.578 12.455 27.218 1.00 91.31 115 ASN A O 1
ATOM 914 N N . LYS A 1 116 ? -13.683 12.250 29.466 1.00 89.06 116 LYS A N 1
ATOM 915 C CA . LYS A 1 116 ? -15.151 12.296 29.582 1.00 89.06 116 LYS A CA 1
ATOM 916 C C . LYS A 1 116 ? -15.726 13.711 29.430 1.00 89.06 116 LYS A C 1
ATOM 918 O O . LYS A 1 116 ? -16.853 13.846 28.971 1.00 89.06 116 LYS A O 1
ATOM 923 N N . GLU A 1 117 ? -14.926 14.744 29.691 1.00 92.06 117 GLU A N 1
ATOM 924 C CA . GLU A 1 117 ? -15.349 16.153 29.684 1.00 92.06 117 GLU A CA 1
ATOM 925 C C . GLU A 1 117 ? -15.187 16.855 28.326 1.00 92.06 117 GLU A C 1
ATOM 927 O O . GLU A 1 117 ? -15.321 18.069 28.228 1.00 92.06 117 GLU A O 1
ATOM 932 N N . CYS A 1 118 ? -14.905 16.112 27.253 1.00 93.69 118 CYS A N 1
ATOM 933 C CA . CYS A 1 118 ? -14.707 16.679 25.920 1.00 93.69 118 CYS A CA 1
ATOM 934 C C . CYS A 1 118 ? -15.959 17.427 25.415 1.00 93.69 118 CYS A C 1
ATOM 936 O O . CYS A 1 118 ? -16.965 16.798 25.079 1.00 93.69 118 CYS A O 1
ATOM 938 N N . GLU A 1 119 ? -15.864 18.752 25.277 1.00 94.12 119 GLU A N 1
ATOM 939 C CA . GLU A 1 119 ? -16.961 19.628 24.829 1.00 94.12 119 GLU A CA 1
ATOM 940 C C . GLU A 1 119 ? -17.532 19.216 23.470 1.00 94.12 119 GLU A C 1
ATOM 942 O O . GLU A 1 119 ? -18.743 19.090 23.315 1.00 94.12 119 GLU A O 1
ATOM 947 N N . HIS A 1 120 ? -16.674 18.886 22.498 1.00 94.62 120 HIS A N 1
ATOM 948 C CA . HIS A 1 120 ? -17.127 18.411 21.189 1.00 94.62 120 HIS A CA 1
ATOM 949 C C . HIS A 1 120 ? -17.961 17.125 21.284 1.00 94.62 120 HIS A C 1
ATOM 951 O O . HIS A 1 120 ? -18.885 16.927 20.497 1.00 94.62 120 HIS A O 1
ATOM 957 N N . ARG A 1 121 ? -17.647 16.231 22.235 1.00 94.75 121 ARG A N 1
ATOM 958 C CA . ARG A 1 121 ? -18.446 15.019 22.465 1.00 94.75 121 ARG A CA 1
ATOM 959 C C . ARG A 1 121 ? -19.802 15.378 23.063 1.00 94.75 121 ARG A C 1
ATOM 961 O O . ARG A 1 121 ? -20.793 14.845 22.584 1.00 94.75 121 ARG A O 1
ATOM 968 N N . LYS A 1 122 ? -19.842 16.266 24.061 1.00 95.19 122 LYS A N 1
ATOM 969 C CA . LYS A 1 122 ? -21.092 16.735 24.683 1.00 95.19 122 LYS A CA 1
ATOM 970 C C . LYS A 1 122 ? -22.010 17.389 23.646 1.00 95.19 122 LYS A C 1
ATOM 972 O O . LYS A 1 122 ? -23.125 16.924 23.453 1.00 95.19 122 LYS A O 1
ATOM 977 N N . LYS A 1 123 ? -21.473 18.332 22.867 1.00 95.88 123 LYS A N 1
ATOM 978 C CA . LYS A 1 123 ? -22.182 18.995 21.763 1.00 95.88 123 LYS A CA 1
ATOM 979 C C . LYS A 1 123 ? -22.729 18.008 20.725 1.00 95.88 123 LYS A C 1
ATOM 981 O O . LYS A 1 123 ? -23.851 18.153 20.261 1.00 95.88 123 LYS A O 1
ATOM 986 N N . PHE A 1 124 ? -21.959 16.973 20.376 1.00 95.56 124 PHE A N 1
ATOM 987 C CA . PHE A 1 124 ? -22.448 15.918 19.483 1.00 95.56 124 PHE A CA 1
ATOM 988 C C . PHE A 1 124 ? -23.613 15.128 20.094 1.00 95.56 124 PHE A C 1
ATOM 990 O O . PHE A 1 124 ? -24.562 14.822 19.382 1.00 95.56 124 PHE A O 1
ATOM 997 N N . LEU A 1 125 ? -23.556 14.789 21.388 1.00 94.38 125 LEU A N 1
ATOM 998 C CA . LEU A 1 125 ? -24.636 14.050 22.050 1.00 94.38 125 LEU A CA 1
ATOM 999 C C . LEU A 1 125 ? -25.955 14.834 22.026 1.00 94.38 125 LEU A C 1
ATOM 1001 O O . LEU A 1 125 ? -26.998 14.228 21.809 1.00 94.38 125 LEU A O 1
ATOM 1005 N N . GLU A 1 126 ? -25.895 16.157 22.181 1.00 95.12 126 GLU A N 1
ATOM 1006 C CA . GLU A 1 126 ? -27.050 17.054 22.038 1.00 95.12 126 GLU A CA 1
ATOM 1007 C C . GLU A 1 126 ? -27.561 17.113 20.590 1.00 95.12 126 GLU A C 1
ATOM 1009 O O . GLU A 1 126 ? -28.766 17.120 20.353 1.00 95.12 126 GLU A O 1
ATOM 1014 N N . PHE A 1 127 ? -26.655 17.119 19.606 1.00 95.00 127 PHE A N 1
ATOM 1015 C CA . PHE A 1 127 ? -27.017 17.195 18.189 1.00 95.00 127 PHE A CA 1
ATOM 1016 C C . PHE A 1 127 ? -27.493 15.862 17.588 1.00 95.00 127 PHE A C 1
ATOM 1018 O O . PHE A 1 127 ? -28.168 15.869 16.562 1.00 95.00 127 PHE A O 1
ATOM 1025 N N . ARG A 1 128 ? -27.147 14.718 18.192 1.00 94.00 128 ARG A N 1
ATOM 1026 C CA . ARG A 1 128 ? -27.281 13.372 17.604 1.00 94.00 128 ARG A CA 1
ATOM 1027 C C . ARG A 1 128 ? -28.662 13.066 17.016 1.00 94.00 128 ARG A C 1
ATOM 1029 O O . ARG A 1 128 ? -28.736 12.417 15.978 1.00 94.00 128 ARG A O 1
ATOM 1036 N N . SER A 1 129 ? -29.740 13.536 17.641 1.00 94.38 129 SER A N 1
ATOM 1037 C CA . SER A 1 129 ? -31.114 13.335 17.156 1.00 94.38 129 SER A CA 1
ATOM 1038 C C . SER A 1 129 ? -31.410 14.019 15.814 1.00 94.38 129 SER A C 1
ATOM 1040 O O . SER A 1 129 ? -32.354 13.632 15.139 1.00 94.38 129 SER A O 1
ATOM 1042 N N . ASN A 1 130 ? -30.596 14.992 15.396 1.00 94.88 130 ASN A N 1
ATOM 1043 C CA . ASN A 1 130 ? -30.749 15.751 14.151 1.00 94.88 130 ASN A CA 1
ATOM 1044 C C . ASN A 1 130 ? -29.808 15.270 13.030 1.00 94.88 130 ASN A C 1
ATOM 1046 O O . ASN A 1 130 ? -29.578 15.995 12.059 1.00 94.88 130 ASN A O 1
ATOM 1050 N N . ILE A 1 131 ? -29.215 14.077 13.159 1.00 94.56 131 ILE A N 1
ATOM 1051 C CA . ILE A 1 131 ? -28.199 13.592 12.215 1.00 94.56 131 ILE A CA 1
ATOM 1052 C C . ILE A 1 131 ? -28.746 13.383 10.796 1.00 94.56 131 ILE A C 1
ATOM 1054 O O . ILE A 1 131 ? -28.047 13.670 9.827 1.00 94.56 131 ILE A O 1
ATOM 1058 N N . GLU A 1 132 ? -30.000 12.950 10.674 1.00 94.75 132 GLU A N 1
ATOM 1059 C CA . GLU A 1 132 ? -30.676 12.722 9.393 1.00 94.75 132 GLU A CA 1
ATOM 1060 C C . GLU A 1 132 ? -30.829 14.032 8.603 1.00 94.75 132 GLU A C 1
ATOM 1062 O O . GLU A 1 132 ? -30.418 14.118 7.449 1.00 94.75 132 GLU A O 1
ATOM 1067 N N . LEU A 1 133 ? -31.256 15.113 9.266 1.00 93.62 133 LEU A N 1
ATOM 1068 C CA . LEU A 1 133 ? -31.337 16.449 8.659 1.00 93.62 133 LEU A CA 1
ATOM 1069 C C . LEU A 1 133 ? -29.973 16.950 8.161 1.00 93.62 133 LEU A C 1
ATOM 1071 O O . LEU A 1 133 ? -29.885 17.671 7.163 1.00 93.62 133 LEU A O 1
ATOM 1075 N N . LEU A 1 134 ? -28.892 16.598 8.866 1.00 93.31 134 LEU A N 1
ATOM 1076 C CA . LEU A 1 134 ? -27.539 16.920 8.422 1.00 93.31 134 LEU A CA 1
ATOM 1077 C C . LEU A 1 134 ? -27.140 16.086 7.196 1.00 93.31 134 LEU A C 1
ATOM 1079 O O . LEU A 1 134 ? -26.529 16.637 6.280 1.00 93.31 134 LEU A O 1
ATOM 1083 N N . ALA A 1 135 ? -27.497 14.800 7.156 1.00 93.38 135 ALA A N 1
ATOM 1084 C CA . ALA A 1 135 ? -27.259 13.927 6.007 1.00 93.38 135 ALA A CA 1
ATOM 1085 C C . ALA A 1 135 ? -27.927 14.480 4.736 1.00 93.38 135 ALA A C 1
ATOM 1087 O O . ALA A 1 135 ? -27.260 14.630 3.705 1.00 93.38 135 ALA A O 1
ATOM 1088 N N . ASP A 1 136 ? -29.192 14.893 4.835 1.00 92.75 136 ASP A N 1
ATOM 1089 C CA . ASP A 1 136 ? -29.936 15.528 3.742 1.00 92.75 136 ASP A CA 1
ATOM 1090 C C . ASP A 1 136 ? -29.263 16.818 3.273 1.00 92.75 136 ASP A C 1
ATOM 1092 O O . ASP A 1 136 ? -29.027 17.027 2.082 1.00 92.75 136 ASP A O 1
ATOM 1096 N N . ARG A 1 137 ? -28.871 17.682 4.212 1.00 91.75 137 ARG A N 1
ATOM 1097 C CA . ARG A 1 137 ? -28.215 18.950 3.879 1.00 91.75 137 ARG A CA 1
ATOM 1098 C C . ARG A 1 137 ? -26.878 18.740 3.159 1.00 91.75 137 ARG A C 1
ATOM 1100 O O . ARG A 1 137 ? -26.582 19.445 2.191 1.00 91.75 137 ARG A O 1
ATOM 1107 N N . ILE A 1 138 ? -26.073 17.777 3.610 1.00 90.81 138 ILE A N 1
ATOM 1108 C CA . ILE A 1 138 ? -24.781 17.465 2.987 1.00 90.81 138 ILE A CA 1
ATOM 1109 C C . ILE A 1 138 ? -25.001 16.886 1.585 1.00 90.81 138 ILE A C 1
ATOM 1111 O O . ILE A 1 138 ? -24.366 17.350 0.636 1.00 90.81 138 ILE A O 1
ATOM 1115 N N . SER A 1 139 ? -25.918 15.928 1.432 1.00 89.06 139 SER A N 1
ATOM 1116 C CA . SER A 1 139 ? -26.192 15.276 0.144 1.00 89.06 139 SER A CA 1
ATOM 1117 C C . SER A 1 139 ? -26.714 16.261 -0.913 1.00 89.06 139 SER A C 1
ATOM 1119 O O . SER A 1 139 ? -26.276 16.220 -2.066 1.00 89.06 139 SER A O 1
ATOM 1121 N N . LEU A 1 140 ? -27.570 17.211 -0.517 1.00 87.75 140 LEU A N 1
ATOM 1122 C CA . LEU A 1 140 ? -28.103 18.260 -1.392 1.00 87.75 140 LEU A CA 1
ATOM 1123 C C . LEU A 1 140 ? -27.046 19.281 -1.811 1.00 87.75 140 LEU A C 1
ATOM 1125 O O . LEU A 1 140 ? -27.038 19.712 -2.966 1.00 87.75 140 LEU A O 1
ATOM 1129 N N . SER A 1 141 ? -26.138 19.657 -0.903 1.00 83.50 141 SER A N 1
ATOM 1130 C CA . SER A 1 141 ? -25.060 20.597 -1.239 1.00 83.50 141 SER A CA 1
ATOM 1131 C C . SER A 1 141 ? -24.064 20.005 -2.239 1.00 83.50 141 SER A C 1
ATOM 1133 O O . SER A 1 141 ? -23.455 20.745 -3.006 1.00 83.50 141 SER A O 1
ATOM 1135 N N . ARG A 1 142 ? -23.913 18.669 -2.257 1.00 82.06 142 ARG A N 1
ATOM 1136 C CA . ARG A 1 142 ? -22.912 17.937 -3.056 1.00 82.06 142 ARG A CA 1
ATOM 1137 C C . ARG A 1 142 ? -21.467 18.379 -2.767 1.00 82.06 142 ARG A C 1
ATOM 1139 O O . ARG A 1 142 ? -20.574 18.140 -3.577 1.00 82.06 142 ARG A O 1
ATOM 1146 N N . GLU A 1 143 ? -21.238 19.004 -1.611 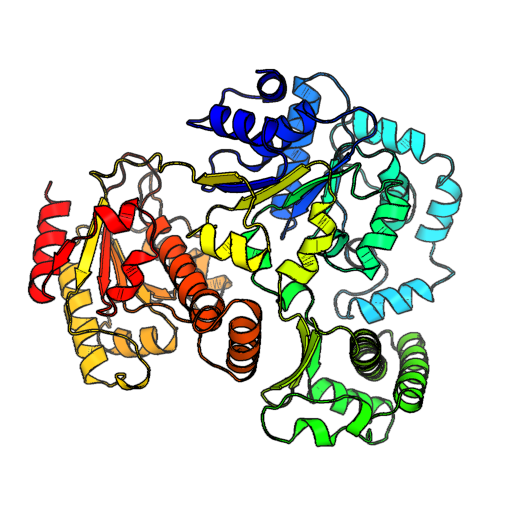1.00 76.06 143 GLU A N 1
ATOM 1147 C CA . GLU A 1 143 ? -19.969 19.619 -1.208 1.00 76.06 143 GLU A CA 1
ATOM 1148 C C . GLU A 1 143 ? -19.569 19.200 0.217 1.00 76.06 143 GLU A C 1
ATOM 1150 O O . GLU A 1 143 ? -19.314 20.029 1.088 1.00 76.06 143 GLU A O 1
ATOM 1155 N N . TYR A 1 144 ? -19.475 17.887 0.463 1.00 76.00 144 TYR A N 1
ATOM 1156 C CA . TYR A 1 144 ? -19.074 17.340 1.770 1.00 76.00 144 TYR A CA 1
ATOM 1157 C C . TYR A 1 144 ? -17.777 17.959 2.321 1.00 76.00 144 TYR A C 1
ATOM 1159 O O . TYR A 1 144 ? -17.692 18.247 3.511 1.00 76.00 144 TYR A O 1
ATOM 1167 N N . GLU A 1 145 ? -16.767 18.196 1.476 1.00 73.81 145 GLU A N 1
ATOM 1168 C CA . GLU A 1 145 ? -15.485 18.751 1.940 1.00 73.81 145 GLU A CA 1
ATOM 1169 C C . GLU A 1 145 ? -15.590 20.179 2.491 1.00 73.81 145 GLU A C 1
ATOM 1171 O O . GLU A 1 145 ? -14.727 20.581 3.270 1.00 73.81 145 GLU A O 1
ATOM 1176 N N . ASN A 1 146 ? -16.637 20.919 2.117 1.00 78.38 146 ASN A N 1
ATOM 1177 C CA . ASN A 1 146 ? -16.858 22.297 2.548 1.00 78.38 146 ASN A CA 1
ATOM 1178 C C . ASN A 1 146 ? -17.710 22.378 3.827 1.00 78.38 146 ASN A C 1
ATOM 1180 O O . ASN A 1 146 ? -17.894 23.464 4.377 1.00 78.38 146 ASN A O 1
ATOM 1184 N N . PHE A 1 147 ? -18.225 21.246 4.322 1.00 84.50 147 PHE A N 1
ATOM 1185 C CA . PHE A 1 147 ? -19.024 21.201 5.542 1.00 84.50 147 PHE A CA 1
ATOM 1186 C C . PHE A 1 147 ? -18.143 21.176 6.792 1.00 84.50 147 PHE A C 1
ATOM 1188 O O . PHE A 1 147 ? -17.464 20.190 7.085 1.00 84.50 147 PHE A O 1
ATOM 1195 N N . ASP A 1 148 ? -18.212 22.246 7.584 1.00 89.19 148 ASP A N 1
ATOM 1196 C CA . ASP A 1 148 ? -17.568 22.279 8.892 1.00 89.19 148 ASP A CA 1
ATOM 1197 C C . ASP A 1 148 ? -18.394 21.508 9.934 1.00 89.19 148 ASP A C 1
ATOM 1199 O O . ASP A 1 148 ? -19.361 22.010 10.517 1.00 89.19 148 ASP A O 1
ATOM 1203 N N . LEU A 1 149 ? -17.987 20.260 10.172 1.00 91.00 149 LEU A N 1
ATOM 1204 C CA . LEU A 1 149 ? -18.633 19.367 11.129 1.00 91.00 149 LEU A CA 1
ATOM 1205 C C . LEU A 1 149 ? -18.456 19.811 12.593 1.00 91.00 149 LEU A C 1
ATOM 1207 O O . LEU A 1 149 ? -19.241 19.386 13.441 1.00 91.00 149 LEU A O 1
ATOM 1211 N N . PHE A 1 150 ? -17.492 20.682 12.923 1.00 91.69 150 PHE A N 1
ATOM 1212 C CA . PHE A 1 150 ? -17.315 21.167 14.302 1.00 91.69 150 PHE A CA 1
ATOM 1213 C C . PHE A 1 150 ? -18.514 21.981 14.804 1.00 91.69 150 PHE A C 1
ATOM 1215 O O . PHE A 1 150 ? -18.799 22.030 16.011 1.00 91.69 150 PHE A O 1
ATOM 1222 N N . ASN A 1 151 ? -19.286 22.552 13.878 1.00 92.19 151 ASN A N 1
ATOM 1223 C CA . ASN A 1 151 ? -20.529 23.248 14.189 1.00 92.19 151 ASN A CA 1
ATOM 1224 C C . ASN A 1 151 ? -21.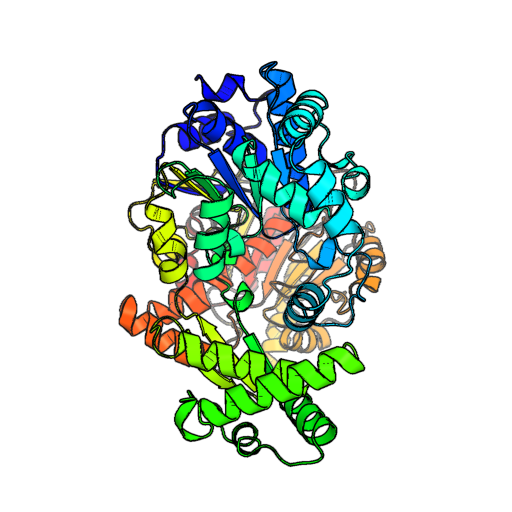582 22.338 14.828 1.00 92.19 151 ASN A C 1
ATOM 1226 O O . ASN A 1 151 ? -22.428 22.841 15.563 1.00 92.19 151 ASN A O 1
ATOM 1230 N N . TYR A 1 152 ? -21.466 21.021 14.665 1.00 93.31 152 TYR A N 1
ATOM 1231 C CA . TYR A 1 152 ? -22.426 20.037 15.164 1.00 93.31 152 TYR A CA 1
ATOM 1232 C C . TYR A 1 152 ? -21.851 19.133 16.275 1.00 93.31 152 TYR A C 1
ATOM 1234 O O . TYR A 1 152 ? -22.538 18.245 16.769 1.00 93.31 152 TYR A O 1
ATOM 1242 N N . GLY A 1 153 ? -20.587 19.331 16.682 1.00 94.69 153 GLY A N 1
ATOM 1243 C CA . GLY A 1 153 ? -19.918 18.525 17.713 1.00 94.69 153 GLY A CA 1
ATOM 1244 C C . GLY A 1 153 ? -18.607 17.889 17.246 1.00 94.69 153 GLY A C 1
ATOM 1245 O O . GLY A 1 153 ? -17.851 18.489 16.492 1.00 94.69 153 GLY A O 1
ATOM 1246 N N . CYS A 1 154 ? -18.283 16.694 17.749 1.00 94.75 154 CYS A N 1
ATOM 1247 C CA . CYS A 1 154 ? -17.063 15.965 17.396 1.00 94.75 154 CYS A CA 1
ATOM 1248 C C . CYS A 1 154 ? -17.162 15.423 15.959 1.00 94.75 154 CYS A C 1
ATOM 1250 O O . CYS A 1 154 ? -17.940 14.488 15.747 1.00 94.75 154 CYS A O 1
ATOM 1252 N N . PRO A 1 155 ? -16.339 15.903 15.000 1.00 93.81 155 PRO A N 1
ATOM 1253 C CA . PRO A 1 155 ? -16.450 15.503 13.594 1.00 93.81 155 PRO A CA 1
ATOM 1254 C C . PRO A 1 155 ? -16.352 13.996 13.381 1.00 93.81 155 PRO A C 1
ATOM 1256 O O . PRO A 1 155 ? -17.101 13.431 12.592 1.00 93.81 155 PRO A O 1
ATOM 1259 N N . TYR A 1 156 ? -15.472 13.328 14.136 1.00 93.06 156 TYR A N 1
ATOM 1260 C CA . TYR A 1 156 ? -15.354 11.875 14.081 1.00 93.06 156 TYR A CA 1
ATOM 1261 C C . TYR A 1 156 ? -16.669 11.188 14.460 1.00 93.06 156 TYR A C 1
ATOM 1263 O O . TYR A 1 156 ? -17.090 10.297 13.743 1.00 93.06 156 TYR A O 1
ATOM 1271 N N . LEU A 1 157 ? -17.329 11.582 15.555 1.00 93.94 157 LEU A N 1
ATOM 1272 C CA . LEU A 1 157 ? -18.570 10.927 15.989 1.00 93.94 157 LEU A CA 1
ATOM 1273 C C . LEU A 1 157 ? -19.737 11.223 15.043 1.00 93.94 157 LEU A C 1
ATOM 1275 O O . LEU A 1 157 ? -20.456 10.298 14.685 1.00 93.94 157 LEU A O 1
ATOM 1279 N N . ILE A 1 158 ? -19.862 12.470 14.579 1.00 95.19 158 ILE A N 1
ATOM 1280 C CA . ILE A 1 158 ? -20.857 12.861 13.568 1.00 95.19 158 ILE A CA 1
ATOM 1281 C C . ILE A 1 158 ? -20.715 11.986 12.329 1.00 95.19 158 ILE A C 1
ATOM 1283 O O . ILE A 1 158 ? -21.680 11.385 11.875 1.00 95.19 158 ILE A O 1
ATOM 1287 N N . LEU A 1 159 ? -19.491 11.861 11.814 1.00 93.38 159 LEU A N 1
ATOM 1288 C CA . LEU A 1 159 ? -19.225 11.083 10.614 1.00 93.38 159 LEU A CA 1
ATOM 1289 C C . LEU A 1 159 ? -19.604 9.608 10.777 1.00 93.38 159 LEU A C 1
ATOM 1291 O O . LEU A 1 159 ? -20.057 8.989 9.823 1.00 93.38 159 LEU A O 1
ATOM 1295 N N . GLN A 1 160 ? -19.433 9.052 11.979 1.00 93.38 160 GLN A N 1
ATOM 1296 C CA . GLN A 1 160 ? -19.816 7.673 12.272 1.00 93.38 160 GLN A CA 1
ATOM 1297 C C . GLN A 1 160 ? -21.339 7.482 12.313 1.00 93.38 160 GLN A C 1
ATOM 1299 O O . GLN A 1 160 ? -21.802 6.446 11.857 1.00 93.38 160 GLN A O 1
ATOM 1304 N N . GLU A 1 161 ? -22.112 8.461 12.794 1.00 95.06 161 GLU A N 1
ATOM 1305 C CA . GLU A 1 161 ? -23.586 8.407 12.749 1.00 95.06 161 GLU A CA 1
ATOM 1306 C C . GLU A 1 161 ? -24.159 8.747 11.362 1.00 95.06 161 GLU A C 1
ATOM 1308 O O . GLU A 1 161 ? -25.302 8.409 11.080 1.00 95.06 161 GLU A O 1
ATOM 1313 N N . LEU A 1 162 ? -23.384 9.395 10.483 1.00 95.25 162 LEU A N 1
ATOM 1314 C CA . LEU A 1 162 ? -23.776 9.638 9.088 1.00 95.25 162 LEU A CA 1
ATOM 1315 C C . LEU A 1 162 ? -23.614 8.396 8.192 1.00 95.25 162 LEU A C 1
ATOM 1317 O O . LEU A 1 162 ? -24.216 8.337 7.121 1.00 95.25 162 LEU A O 1
ATOM 1321 N N . LEU A 1 163 ? -22.817 7.399 8.601 1.00 95.50 163 LEU A N 1
ATOM 1322 C CA . LEU A 1 163 ? -22.530 6.199 7.800 1.00 95.50 163 LEU A CA 1
ATOM 1323 C C . LEU A 1 163 ? -23.785 5.442 7.310 1.00 95.50 163 LEU A C 1
ATOM 1325 O O . LEU A 1 163 ? -23.825 5.092 6.122 1.00 95.50 163 LEU A O 1
ATOM 1329 N N . PRO A 1 164 ? -24.832 5.227 8.134 1.00 95.38 164 PRO A N 1
ATOM 1330 C CA . PRO A 1 164 ? -26.067 4.581 7.687 1.00 95.38 164 PRO A CA 1
ATOM 1331 C C . PRO A 1 164 ? -26.778 5.304 6.538 1.00 95.38 164 PRO A C 1
ATOM 1333 O O . PRO A 1 164 ? -27.450 4.650 5.747 1.00 95.38 164 PRO A O 1
ATOM 1336 N N . TYR A 1 165 ? -26.562 6.609 6.365 1.00 94.44 165 TYR A N 1
ATOM 1337 C CA . TYR A 1 165 ? -27.179 7.417 5.305 1.00 94.44 165 TYR A CA 1
ATOM 1338 C C . TYR A 1 165 ? -26.313 7.528 4.041 1.00 94.44 165 TYR A C 1
ATOM 1340 O O . TYR A 1 165 ? -26.771 8.017 3.017 1.00 94.44 165 TYR A O 1
ATOM 1348 N N . ALA A 1 166 ? -25.047 7.100 4.093 1.00 94.50 166 ALA A N 1
ATOM 1349 C CA . ALA A 1 166 ? -24.117 7.261 2.977 1.00 94.50 166 ALA A CA 1
ATOM 1350 C C . ALA A 1 166 ? -24.433 6.341 1.787 1.00 94.50 166 ALA A C 1
ATOM 1352 O O . ALA A 1 166 ? -24.657 5.143 1.969 1.00 94.50 166 ALA A O 1
ATOM 1353 N N . ASP A 1 167 ? -24.342 6.874 0.572 1.00 94.94 167 ASP A N 1
ATOM 1354 C CA . ASP A 1 167 ? -24.356 6.092 -0.668 1.00 94.94 167 ASP A CA 1
ATOM 1355 C C . ASP A 1 167 ? -22.963 5.567 -1.016 1.00 94.94 167 ASP A C 1
ATOM 1357 O O . ASP A 1 167 ? -22.802 4.434 -1.475 1.00 94.94 167 ASP A O 1
ATOM 1361 N N . VAL A 1 168 ? -21.955 6.414 -0.780 1.00 96.69 168 VAL A N 1
ATOM 1362 C CA . VAL A 1 168 ? -20.548 6.136 -1.064 1.00 96.69 168 VAL A CA 1
ATOM 1363 C C . VAL A 1 168 ? -19.715 6.443 0.174 1.00 96.69 168 VAL A C 1
ATOM 1365 O O . VAL A 1 168 ? -19.714 7.566 0.680 1.00 96.69 168 VAL A O 1
ATOM 1368 N N . VAL A 1 169 ? -18.960 5.460 0.653 1.00 97.06 169 VAL A N 1
ATOM 1369 C CA . VAL A 1 169 ? -18.023 5.633 1.767 1.00 97.06 169 VAL A CA 1
ATOM 1370 C C . VAL A 1 169 ? -16.605 5.458 1.258 1.00 97.06 169 VAL A C 1
ATOM 1372 O O . VAL A 1 169 ? -16.242 4.399 0.766 1.00 97.06 169 VAL A O 1
ATOM 1375 N N . ILE A 1 170 ? -15.781 6.488 1.406 1.00 97.00 170 ILE A N 1
ATOM 1376 C CA . ILE A 1 170 ? 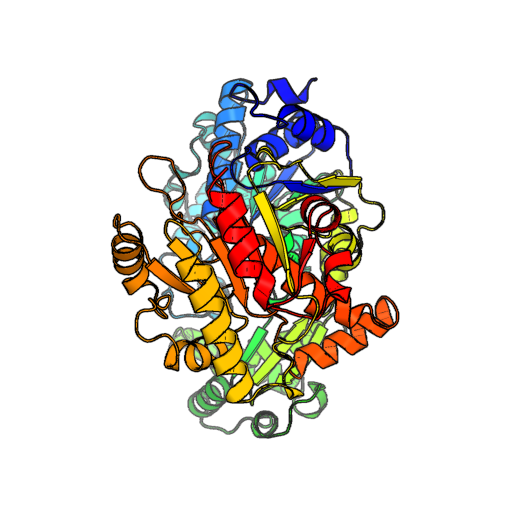-14.364 6.460 1.075 1.00 97.00 170 ILE A CA 1
ATOM 1377 C C . ILE A 1 170 ? -13.564 6.303 2.366 1.00 97.00 170 ILE A C 1
ATOM 1379 O O . ILE A 1 170 ? -13.675 7.120 3.283 1.00 97.00 170 ILE A O 1
ATOM 1383 N N . ALA A 1 171 ? -12.744 5.265 2.449 1.00 94.88 171 ALA A N 1
ATOM 1384 C CA . ALA A 1 171 ? -11.989 4.918 3.644 1.00 94.88 171 ALA A CA 1
ATOM 1385 C C . ALA A 1 171 ? -10.574 4.436 3.298 1.00 94.88 171 ALA A C 1
ATOM 1387 O O . ALA A 1 171 ? -10.238 4.221 2.134 1.00 94.88 171 ALA A O 1
ATOM 1388 N N . SER A 1 172 ? -9.723 4.268 4.311 1.00 92.19 172 SER A N 1
ATOM 1389 C CA . SER A 1 172 ? -8.454 3.554 4.138 1.00 92.19 172 SER A CA 1
ATOM 1390 C C . SER A 1 172 ? -8.677 2.040 4.115 1.00 92.19 172 SER A C 1
ATOM 1392 O O . SER A 1 172 ? -9.650 1.556 4.696 1.00 92.19 172 SER A O 1
ATOM 1394 N N . TYR A 1 173 ? -7.755 1.278 3.513 1.00 90.69 173 TYR A N 1
ATOM 1395 C CA . TYR A 1 173 ? -7.853 -0.193 3.434 1.00 90.69 173 TYR A CA 1
ATOM 1396 C C . TYR A 1 173 ? -8.136 -0.858 4.789 1.00 90.69 173 TYR A C 1
ATOM 1398 O O . TYR A 1 173 ? -8.896 -1.820 4.891 1.00 90.69 173 TYR A O 1
ATOM 1406 N N . ASN A 1 174 ? -7.568 -0.292 5.852 1.00 86.94 174 ASN A N 1
ATOM 1407 C CA . ASN A 1 174 ? -7.659 -0.803 7.211 1.00 86.94 174 ASN A CA 1
ATOM 1408 C C . ASN A 1 174 ? -9.102 -0.942 7.732 1.00 86.94 174 ASN A C 1
ATOM 1410 O O . ASN A 1 174 ? -9.344 -1.815 8.562 1.00 86.94 174 ASN A O 1
ATOM 1414 N N . TYR A 1 175 ? -10.058 -0.137 7.252 1.00 90.25 175 TYR A N 1
ATOM 1415 C CA . TYR A 1 175 ? -11.455 -0.223 7.697 1.00 90.25 175 TYR A CA 1
ATOM 1416 C C . TYR A 1 175 ? -12.133 -1.546 7.336 1.00 90.25 175 TYR A C 1
ATOM 1418 O O . TYR A 1 175 ? -13.021 -1.959 8.068 1.00 90.25 175 TYR A O 1
ATOM 1426 N N . LEU A 1 176 ? -11.716 -2.211 6.255 1.00 91.25 176 LEU A N 1
ATOM 1427 C CA . LEU A 1 176 ? -12.277 -3.499 5.835 1.00 91.25 176 LEU A CA 1
ATOM 1428 C C . LEU A 1 176 ? -11.284 -4.667 5.966 1.00 91.25 176 LEU A C 1
ATOM 1430 O O . LEU A 1 176 ? -11.706 -5.803 6.184 1.00 91.25 176 LEU A O 1
ATOM 1434 N N . LEU A 1 177 ? -9.973 -4.412 5.897 1.00 87.06 177 LEU A N 1
ATOM 1435 C CA . LEU A 1 177 ? -8.957 -5.472 5.976 1.00 87.06 177 LEU A CA 1
ATOM 1436 C C . LEU A 1 177 ? -8.565 -5.864 7.403 1.00 87.06 177 LEU A C 1
ATOM 1438 O O . LEU A 1 177 ? -8.153 -6.997 7.635 1.00 87.06 177 LEU A O 1
ATOM 1442 N N . HIS A 1 178 ? -8.670 -4.954 8.375 1.00 82.50 178 HIS A N 1
ATOM 1443 C CA . HIS A 1 178 ? -8.314 -5.272 9.757 1.00 82.50 178 HIS A CA 1
ATOM 1444 C C . HIS A 1 178 ? -9.540 -5.832 10.503 1.00 82.50 178 HIS A C 1
ATOM 1446 O O . HIS A 1 178 ? -10.500 -5.076 10.683 1.00 82.50 178 HIS A O 1
ATOM 1452 N N . PRO A 1 179 ? -9.516 -7.081 11.022 1.00 78.62 179 PRO A N 1
ATOM 1453 C CA . PRO A 1 179 ? -10.709 -7.763 11.544 1.00 78.62 179 PRO A CA 1
ATOM 1454 C C . PRO A 1 179 ? -11.510 -6.934 12.557 1.00 78.62 179 PRO A C 1
ATOM 1456 O O . PRO A 1 179 ? -12.670 -6.614 12.330 1.00 78.62 179 PRO A O 1
ATOM 1459 N N . PHE A 1 180 ? -10.852 -6.443 13.612 1.00 78.50 180 PHE A N 1
ATOM 1460 C CA . PHE A 1 180 ? -11.521 -5.652 14.653 1.00 78.50 180 PHE A CA 1
ATOM 1461 C C . PHE A 1 180 ? -12.117 -4.324 14.153 1.00 78.50 180 PHE A C 1
ATOM 1463 O O . PHE A 1 180 ? -13.086 -3.820 14.723 1.00 78.50 180 PHE A O 1
ATOM 1470 N N . MET A 1 181 ? -11.514 -3.715 13.124 1.00 85.06 181 MET A N 1
ATOM 1471 C CA . MET A 1 181 ? -12.027 -2.456 12.576 1.00 85.06 181 MET A CA 1
ATOM 1472 C C . MET A 1 181 ? -13.167 -2.706 11.603 1.00 85.06 181 MET A C 1
ATOM 1474 O O . MET A 1 181 ? -14.127 -1.942 11.640 1.00 85.06 181 MET A O 1
ATOM 1478 N N . ARG A 1 182 ? -13.097 -3.789 10.822 1.00 90.62 182 ARG A N 1
ATOM 1479 C CA . ARG A 1 182 ? -14.170 -4.219 9.930 1.00 90.62 182 ARG A CA 1
ATOM 1480 C C . ARG A 1 182 ? -15.471 -4.418 10.684 1.00 90.62 182 ARG A C 1
ATOM 1482 O O . ARG A 1 182 ? -16.456 -3.790 10.321 1.00 90.62 182 ARG A O 1
ATOM 1489 N N . ASP A 1 183 ? -15.467 -5.195 11.760 1.00 89.75 183 ASP A N 1
ATOM 1490 C CA . ASP A 1 183 ? -16.705 -5.496 12.489 1.00 89.75 183 ASP A CA 1
ATOM 1491 C C . ASP A 1 183 ? -17.335 -4.219 13.068 1.00 89.75 183 ASP A C 1
ATOM 1493 O O . ASP A 1 183 ? -18.536 -3.982 12.954 1.00 89.75 183 ASP A O 1
ATOM 1497 N N . THR A 1 184 ? -16.498 -3.328 13.612 1.00 91.25 184 THR A N 1
ATOM 1498 C CA . THR A 1 184 ? -16.946 -2.020 14.117 1.00 91.25 184 THR A CA 1
ATOM 1499 C C . THR A 1 184 ? -17.480 -1.126 12.993 1.00 91.25 184 THR A C 1
ATOM 1501 O O . THR A 1 184 ? -18.449 -0.393 13.191 1.00 91.25 184 THR A O 1
ATOM 1504 N N . PHE A 1 185 ? -16.832 -1.144 11.828 1.00 94.62 185 PHE A N 1
ATOM 1505 C CA . PHE A 1 185 ? -17.219 -0.351 10.667 1.00 94.62 185 PHE A CA 1
ATOM 1506 C C . PHE A 1 185 ? -18.551 -0.827 10.086 1.00 94.62 185 PHE A C 1
ATOM 1508 O O . PHE A 1 185 ? -19.446 -0.006 9.920 1.00 94.62 185 PHE A O 1
ATOM 1515 N N . LEU A 1 186 ? -18.712 -2.133 9.860 1.00 95.62 186 LEU A N 1
ATOM 1516 C CA . LEU A 1 186 ? -19.941 -2.748 9.350 1.00 95.62 186 LEU A CA 1
ATOM 1517 C C . LEU A 1 186 ? -21.134 -2.498 10.278 1.00 95.62 186 LEU A C 1
ATOM 1519 O O . LEU A 1 186 ? -22.197 -2.083 9.818 1.00 95.62 186 LEU A O 1
ATOM 1523 N N . LEU A 1 187 ? -20.930 -2.632 11.596 1.00 94.75 187 LEU A N 1
ATOM 1524 C CA . LEU A 1 187 ? -21.949 -2.313 12.600 1.00 94.75 187 LEU A CA 1
ATOM 1525 C C . LEU A 1 187 ? -22.446 -0.865 12.466 1.00 94.75 187 LEU A C 1
ATOM 1527 O O . LEU A 1 187 ? -23.647 -0.616 12.481 1.00 94.75 187 LEU A O 1
ATOM 1531 N N . ARG A 1 188 ? -21.527 0.098 12.326 1.00 94.56 188 ARG A N 1
ATOM 1532 C CA . ARG A 1 188 ? -21.871 1.524 12.181 1.00 94.56 188 ARG A CA 1
ATOM 1533 C C . ARG A 1 188 ? -22.432 1.868 10.810 1.00 94.56 188 ARG A C 1
ATOM 1535 O O . ARG A 1 188 ? -23.201 2.811 10.691 1.00 94.56 188 ARG A O 1
ATOM 1542 N N . LEU A 1 189 ? -22.037 1.122 9.787 1.00 95.19 189 LEU A N 1
ATOM 1543 C CA . LEU A 1 189 ? -22.582 1.232 8.442 1.00 95.19 189 LEU A CA 1
ATOM 1544 C C . LEU A 1 189 ? -24.021 0.698 8.366 1.00 95.19 189 LEU A C 1
ATOM 1546 O O . LEU A 1 189 ? -24.768 1.116 7.483 1.00 95.19 189 LEU A O 1
ATOM 1550 N N . GLY A 1 190 ? -24.399 -0.196 9.288 1.00 95.00 190 GLY A N 1
ATOM 1551 C CA . GLY A 1 190 ? -25.694 -0.873 9.297 1.00 95.00 190 GLY A CA 1
ATOM 1552 C C . GLY A 1 190 ? -25.828 -1.875 8.151 1.00 95.00 190 GLY A C 1
ATOM 1553 O O . GLY A 1 190 ? -26.911 -2.003 7.582 1.00 95.00 190 GLY A O 1
ATOM 1554 N N . LYS A 1 191 ? -24.715 -2.506 7.753 1.00 95.25 191 LYS A N 1
ATOM 1555 C CA . LYS A 1 191 ? -24.632 -3.400 6.591 1.00 95.25 191 LYS A CA 1
ATOM 1556 C C . LYS A 1 191 ? -23.737 -4.599 6.869 1.00 95.25 191 LYS A C 1
ATOM 1558 O O . LYS A 1 191 ? -22.745 -4.483 7.589 1.00 95.25 191 LYS A O 1
ATOM 1563 N N . SER A 1 192 ? -24.075 -5.726 6.258 1.00 95.88 192 SER A N 1
ATOM 1564 C CA . SER A 1 192 ? -23.197 -6.890 6.119 1.00 95.88 192 SER A CA 1
ATOM 1565 C C . SER A 1 192 ? -22.269 -6.734 4.907 1.00 95.88 192 SER A C 1
ATOM 1567 O O . SER A 1 192 ? -22.466 -5.835 4.093 1.00 95.88 192 SER A O 1
ATOM 1569 N N . LEU A 1 193 ? -21.246 -7.590 4.777 1.00 95.81 193 LEU A N 1
ATOM 1570 C CA . LEU A 1 193 ? -20.353 -7.571 3.607 1.00 95.81 193 LEU A CA 1
ATOM 1571 C C . LEU A 1 193 ? -21.117 -7.853 2.310 1.00 95.81 193 LEU A C 1
ATOM 1573 O O . LEU A 1 193 ? -20.890 -7.163 1.324 1.00 95.81 193 LEU A O 1
ATOM 1577 N N . GLU A 1 194 ? -22.066 -8.785 2.346 1.00 95.50 194 GLU A N 1
ATOM 1578 C CA . GLU A 1 194 ? -22.915 -9.203 1.220 1.00 95.50 194 GLU A CA 1
ATOM 1579 C C . GLU A 1 194 ? -23.750 -8.059 0.627 1.00 95.50 194 GLU A C 1
ATOM 1581 O O . GLU A 1 194 ? -24.200 -8.154 -0.506 1.00 95.50 194 GLU A O 1
ATOM 1586 N N . GLU A 1 195 ? -23.925 -6.954 1.356 1.00 95.62 195 GLU A N 1
ATOM 1587 C CA . GLU A 1 195 ? -24.632 -5.751 0.898 1.00 95.62 195 GLU A CA 1
ATOM 1588 C C . GLU A 1 195 ? -23.680 -4.641 0.404 1.00 95.62 195 GLU A C 1
ATOM 1590 O O . GLU A 1 195 ? -24.103 -3.501 0.172 1.00 95.62 195 GLU A O 1
ATOM 1595 N N . LEU A 1 196 ? -22.377 -4.924 0.299 1.00 97.19 196 LEU A N 1
ATOM 1596 C CA . LEU A 1 196 ? -21.366 -3.957 -0.122 1.00 97.19 196 LEU A CA 1
ATOM 1597 C C . LEU A 1 196 ? -20.859 -4.227 -1.532 1.00 97.19 196 LEU A C 1
ATOM 1599 O O . LEU A 1 196 ? -20.518 -5.352 -1.897 1.00 97.19 196 LEU A O 1
ATOM 1603 N N . LEU A 1 197 ? -20.682 -3.135 -2.273 1.00 97.81 197 LEU A N 1
ATOM 1604 C CA . LEU A 1 197 ? -19.879 -3.107 -3.483 1.00 97.81 197 LEU A CA 1
ATOM 1605 C C . LEU A 1 197 ? -18.560 -2.405 -3.146 1.00 97.81 197 LEU A C 1
ATOM 1607 O O . LEU A 1 197 ? -18.534 -1.202 -2.872 1.00 97.81 197 LEU A O 1
ATOM 1611 N N . VAL A 1 198 ? -17.457 -3.151 -3.134 1.00 98.12 198 VAL A N 1
ATOM 1612 C CA . VAL A 1 198 ? -16.151 -2.654 -2.684 1.00 98.12 198 VAL A CA 1
ATOM 1613 C C . VAL A 1 198 ? -15.213 -2.366 -3.856 1.00 98.12 198 VAL A C 1
ATOM 1615 O O . VAL A 1 198 ? -14.937 -3.235 -4.679 1.00 98.12 198 VAL A O 1
ATOM 1618 N N . ILE A 1 199 ? -14.667 -1.150 -3.894 1.00 98.06 199 ILE A N 1
ATOM 1619 C CA . ILE A 1 199 ? -13.612 -0.734 -4.825 1.00 98.06 199 ILE A CA 1
ATOM 1620 C C . ILE A 1 199 ? -12.314 -0.580 -4.036 1.00 98.06 199 ILE A C 1
ATOM 1622 O O . ILE A 1 199 ? -12.242 0.217 -3.105 1.00 98.06 199 ILE A O 1
ATOM 1626 N N . VAL A 1 200 ? -11.267 -1.293 -4.425 1.00 96.31 200 VAL A N 1
ATOM 1627 C CA . VAL A 1 200 ? -9.911 -1.150 -3.894 1.00 96.31 200 VAL A CA 1
ATOM 1628 C C . VAL A 1 200 ? -9.063 -0.405 -4.919 1.00 96.31 200 VAL A C 1
ATOM 1630 O O . VAL A 1 200 ? -8.651 -0.971 -5.932 1.00 96.31 200 VAL A O 1
ATOM 1633 N N . ASP A 1 201 ? -8.800 0.872 -4.650 1.00 94.88 201 ASP A N 1
ATOM 1634 C CA . ASP A 1 201 ? -7.944 1.713 -5.489 1.00 94.88 201 ASP A CA 1
ATOM 1635 C C . ASP A 1 201 ? -6.462 1.500 -5.170 1.00 94.88 201 ASP A C 1
ATOM 1637 O O . ASP A 1 201 ? -6.102 1.250 -4.022 1.00 94.88 201 ASP A O 1
ATOM 1641 N N . GLU A 1 202 ? -5.596 1.611 -6.176 1.00 90.25 202 GLU A N 1
ATOM 1642 C CA . GLU A 1 202 ? -4.163 1.291 -6.117 1.00 90.25 202 GLU A CA 1
ATOM 1643 C C . GLU A 1 202 ? -3.842 -0.023 -5.382 1.00 90.25 202 GLU A C 1
ATOM 1645 O O . GLU A 1 202 ? -2.945 -0.103 -4.534 1.00 90.25 202 GLU A O 1
ATOM 1650 N N . ALA A 1 203 ? -4.588 -1.069 -5.743 1.00 91.94 203 ALA A N 1
ATOM 1651 C CA . ALA A 1 203 ? -4.568 -2.385 -5.118 1.00 91.94 203 ALA A CA 1
ATOM 1652 C C . ALA A 1 203 ? -3.185 -3.052 -5.054 1.00 91.94 203 ALA A C 1
ATOM 1654 O O . ALA A 1 203 ? -2.969 -3.869 -4.163 1.00 91.94 203 ALA A O 1
ATOM 1655 N N . HIS A 1 204 ? -2.217 -2.675 -5.904 1.00 87.62 204 HIS A N 1
ATOM 1656 C CA . HIS A 1 204 ? -0.842 -3.188 -5.816 1.00 87.62 204 HIS A CA 1
ATOM 1657 C C . HIS A 1 204 ? -0.229 -2.988 -4.423 1.00 87.62 204 HIS A C 1
ATOM 1659 O O . HIS A 1 204 ? 0.649 -3.741 -4.025 1.00 87.62 204 HIS A O 1
ATOM 1665 N N . ASN A 1 205 ? -0.700 -1.994 -3.664 1.00 85.62 205 ASN A N 1
ATOM 1666 C CA . ASN A 1 205 ? -0.230 -1.714 -2.310 1.00 85.62 205 ASN A CA 1
ATOM 1667 C C . ASN A 1 205 ? -0.656 -2.750 -1.276 1.00 85.62 205 ASN A C 1
ATOM 1669 O O . ASN A 1 205 ? -0.051 -2.802 -0.210 1.00 85.62 205 ASN A O 1
ATOM 1673 N N . LEU A 1 206 ? -1.665 -3.571 -1.569 1.00 88.12 206 LEU A N 1
ATOM 1674 C CA . LEU A 1 206 ? -2.087 -4.635 -0.666 1.00 88.12 206 LEU A CA 1
ATOM 1675 C C . LEU A 1 206 ? -1.068 -5.772 -0.575 1.00 88.12 206 LEU A C 1
ATOM 1677 O O . LEU A 1 206 ? -1.097 -6.522 0.396 1.00 88.12 206 LEU A O 1
ATOM 1681 N N . SER A 1 207 ? -0.133 -5.879 -1.529 1.00 84.06 207 SER A N 1
ATOM 1682 C CA . SER A 1 207 ? 1.012 -6.782 -1.376 1.00 84.06 207 SER A CA 1
ATOM 1683 C C . SER A 1 207 ? 1.962 -6.319 -0.267 1.00 84.06 207 SER A C 1
ATOM 1685 O O . SER A 1 207 ? 2.660 -7.140 0.325 1.00 84.06 207 SER A O 1
ATOM 1687 N N . ASN A 1 208 ? 1.973 -5.017 0.051 1.00 79.25 208 ASN A N 1
ATOM 1688 C CA . ASN A 1 208 ? 2.761 -4.480 1.147 1.00 79.25 208 ASN A CA 1
ATOM 1689 C C . ASN A 1 208 ? 1.975 -4.541 2.465 1.00 79.25 208 ASN A C 1
ATOM 1691 O O . ASN A 1 208 ? 1.121 -3.705 2.770 1.00 79.25 208 ASN A O 1
ATOM 1695 N N . LEU A 1 209 ? 2.336 -5.520 3.289 1.00 77.62 209 LEU A N 1
ATOM 1696 C CA . LEU A 1 209 ? 1.712 -5.775 4.583 1.00 77.62 209 LEU A CA 1
ATOM 1697 C C . LEU A 1 209 ? 2.160 -4.825 5.706 1.00 77.62 209 LEU A C 1
ATOM 1699 O O . LEU A 1 209 ? 1.636 -4.906 6.821 1.00 77.62 209 LEU A O 1
ATOM 1703 N N . ASP A 1 210 ? 3.061 -3.876 5.430 1.00 77.25 210 ASP A N 1
ATOM 1704 C CA . ASP A 1 210 ? 3.515 -2.898 6.423 1.00 77.25 210 ASP A CA 1
ATOM 1705 C C . ASP A 1 210 ? 2.387 -1.984 6.925 1.00 77.25 210 ASP A C 1
ATOM 1707 O O . ASP A 1 210 ? 2.469 -1.470 8.041 1.00 77.25 210 ASP A O 1
ATOM 1711 N N . LEU A 1 211 ? 1.300 -1.828 6.162 1.00 68.94 211 LEU A N 1
ATOM 1712 C CA . LEU A 1 211 ? 0.147 -0.986 6.517 1.00 68.94 211 LEU A CA 1
ATOM 1713 C C . LEU A 1 211 ? -0.547 -1.381 7.829 1.00 68.94 211 LEU A C 1
ATOM 1715 O O . LEU A 1 211 ? -1.179 -0.541 8.473 1.00 68.94 211 LEU A O 1
ATOM 1719 N N . VAL A 1 212 ? -0.431 -2.651 8.214 1.00 78.00 212 VAL A N 1
ATOM 1720 C CA . VAL A 1 212 ? -0.997 -3.219 9.447 1.00 78.00 212 VAL A CA 1
ATOM 1721 C C . VAL A 1 212 ? 0.089 -3.751 10.390 1.00 78.00 212 VAL A C 1
ATOM 1723 O O . VAL A 1 212 ? -0.218 -4.331 11.432 1.00 78.00 212 VAL A O 1
ATOM 1726 N N . SER A 1 213 ? 1.362 -3.537 10.045 1.00 86.31 213 SER A N 1
ATOM 1727 C CA . SER A 1 213 ? 2.503 -3.939 10.863 1.00 86.31 213 SER A CA 1
ATOM 1728 C C . SER A 1 213 ? 2.627 -3.113 12.141 1.00 86.31 213 SER A C 1
ATOM 1730 O O . SER A 1 213 ? 2.234 -1.947 12.217 1.00 86.31 213 SER A O 1
ATOM 1732 N N . ARG A 1 214 ? 3.239 -3.711 13.162 1.00 91.00 214 ARG A N 1
ATOM 1733 C CA . ARG A 1 214 ? 3.669 -3.015 14.376 1.00 91.00 214 ARG A CA 1
ATOM 1734 C C . ARG A 1 214 ? 5.144 -3.294 14.616 1.00 91.00 214 ARG A C 1
ATOM 1736 O O . ARG A 1 214 ? 5.624 -4.393 14.348 1.00 91.00 214 ARG A O 1
ATOM 1743 N N . SER A 1 215 ? 5.860 -2.322 15.179 1.00 95.38 215 SER A N 1
ATOM 1744 C CA . SER A 1 215 ? 7.230 -2.540 15.649 1.00 95.38 215 SER A CA 1
ATOM 1745 C C . SER A 1 215 ? 7.481 -1.898 17.005 1.00 95.38 215 SER A C 1
ATOM 1747 O O . SER A 1 215 ? 6.894 -0.868 17.345 1.00 95.38 215 SER A O 1
ATOM 1749 N N . LEU A 1 216 ? 8.392 -2.495 17.766 1.00 96.81 216 LEU A N 1
ATOM 1750 C CA . LEU A 1 216 ? 8.882 -1.971 19.029 1.00 96.81 216 LEU A CA 1
ATOM 1751 C C . LEU A 1 216 ? 10.401 -1.858 18.961 1.00 96.81 216 LEU A C 1
ATOM 1753 O O . LEU A 1 216 ? 11.109 -2.829 18.703 1.00 96.81 216 LEU A O 1
ATOM 1757 N N . SER A 1 217 ? 10.909 -0.646 19.178 1.00 96.38 21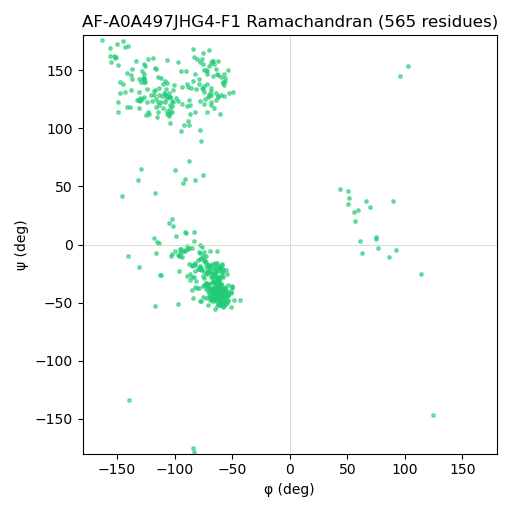7 SER A N 1
ATOM 1758 C CA . SER A 1 217 ? 12.348 -0.389 19.169 1.00 96.38 217 SER A CA 1
ATOM 1759 C C . SER A 1 217 ? 12.952 -0.564 20.560 1.00 96.38 217 SER A C 1
ATOM 1761 O O . SER A 1 217 ? 12.335 -0.199 21.566 1.00 96.38 217 SER A O 1
ATOM 1763 N N . ARG A 1 218 ? 14.219 -0.986 20.616 1.00 96.12 218 ARG A N 1
ATOM 1764 C CA . ARG A 1 218 ? 15.010 -0.993 21.855 1.00 96.12 218 ARG A CA 1
ATOM 1765 C C . ARG A 1 218 ? 15.027 0.375 22.553 1.00 96.12 218 ARG A C 1
ATOM 1767 O O . ARG A 1 218 ? 15.023 0.447 23.780 1.00 96.12 218 ARG A O 1
ATOM 1774 N N . LYS A 1 219 ? 15.025 1.477 21.789 1.00 95.88 219 LYS A N 1
ATOM 1775 C CA . LYS A 1 219 ? 14.976 2.848 22.331 1.00 95.88 219 LYS A CA 1
ATOM 1776 C C . LYS A 1 219 ? 13.671 3.109 23.090 1.00 95.88 219 LYS A C 1
ATOM 1778 O O . LYS A 1 219 ? 13.726 3.660 24.185 1.00 95.88 219 LYS A O 1
ATOM 1783 N N . THR A 1 220 ? 12.529 2.683 22.545 1.00 95.69 220 THR A N 1
ATOM 1784 C CA . THR A 1 220 ? 11.214 2.794 23.202 1.00 95.69 220 THR A CA 1
ATOM 1785 C C . THR A 1 220 ? 11.220 2.075 24.551 1.00 95.69 220 THR A C 1
ATOM 1787 O O . THR A 1 220 ? 10.827 2.665 25.553 1.00 95.69 220 THR A O 1
ATOM 1790 N N . VAL A 1 221 ? 11.751 0.850 24.602 1.00 96.81 221 VAL A N 1
ATOM 1791 C CA . VAL A 1 221 ? 11.835 0.060 25.843 1.00 96.81 221 VAL A CA 1
ATOM 1792 C C . VAL A 1 221 ? 12.796 0.688 26.855 1.00 96.81 221 VAL A C 1
ATOM 1794 O O . VAL A 1 221 ? 12.456 0.802 28.027 1.00 96.81 221 VAL A O 1
ATOM 1797 N N . LYS A 1 222 ? 13.959 1.202 26.425 1.00 96.62 222 LYS A N 1
ATOM 1798 C CA . LYS A 1 222 ? 14.873 1.948 27.316 1.00 96.62 222 LYS A CA 1
ATOM 1799 C C . LYS A 1 222 ? 14.202 3.171 27.949 1.00 96.62 222 LYS A C 1
ATOM 1801 O O . LYS A 1 222 ? 14.460 3.469 29.112 1.00 96.62 222 LYS A O 1
ATOM 1806 N N . LEU A 1 223 ? 13.362 3.884 27.197 1.00 96.75 223 LEU A N 1
ATOM 1807 C CA . LEU A 1 223 ? 12.602 5.020 27.720 1.00 96.75 223 LEU A CA 1
ATOM 1808 C C . LEU A 1 223 ? 11.498 4.569 28.684 1.00 96.75 223 LEU A C 1
ATOM 1810 O O . LEU A 1 223 ? 11.320 5.213 29.711 1.00 96.75 223 LEU A O 1
ATOM 1814 N N . ALA A 1 224 ? 10.835 3.438 28.424 1.00 97.12 224 ALA A N 1
ATOM 1815 C CA . ALA A 1 224 ? 9.895 2.831 29.369 1.00 97.12 224 ALA A CA 1
ATOM 1816 C C . ALA A 1 224 ? 10.580 2.440 30.694 1.00 97.12 224 ALA A C 1
ATOM 1818 O O . ALA A 1 224 ? 10.081 2.770 31.764 1.00 97.12 224 ALA A O 1
ATOM 1819 N N . CYS A 1 225 ? 11.774 1.836 30.648 1.00 97.06 225 CYS A N 1
ATOM 1820 C CA . CYS A 1 225 ? 12.550 1.530 31.856 1.00 97.06 225 CYS A CA 1
ATOM 1821 C C . CYS A 1 225 ? 12.859 2.792 32.683 1.00 97.06 225 CYS A C 1
ATOM 1823 O O . CYS A 1 225 ? 12.745 2.778 33.908 1.00 97.06 225 CYS A O 1
ATOM 1825 N N . LYS A 1 226 ? 13.211 3.903 32.015 1.00 96.88 226 LYS A N 1
ATOM 1826 C CA . LYS A 1 226 ? 13.418 5.208 32.669 1.00 96.88 226 LYS A CA 1
ATOM 1827 C C . LYS A 1 226 ? 12.126 5.786 33.245 1.00 96.88 226 LYS A C 1
ATOM 1829 O O . LYS A 1 226 ? 12.159 6.360 34.321 1.00 96.88 226 LYS A O 1
ATOM 1834 N N . GLU A 1 227 ? 10.997 5.647 32.549 1.00 96.38 227 GLU A N 1
ATOM 1835 C CA . GLU A 1 227 ? 9.693 6.090 33.063 1.00 96.38 227 GLU A CA 1
ATOM 1836 C C . GLU A 1 227 ? 9.291 5.360 34.345 1.00 96.38 227 GLU A C 1
ATOM 1838 O O . GLU A 1 227 ? 8.659 5.962 35.212 1.00 96.38 227 GLU A O 1
ATOM 1843 N N . LEU A 1 228 ? 9.652 4.081 34.455 1.00 96.31 228 LEU A N 1
ATOM 1844 C CA . LEU A 1 228 ? 9.284 3.222 35.576 1.00 96.31 228 LEU A CA 1
ATOM 1845 C C . LEU A 1 228 ? 10.344 3.132 36.678 1.00 96.31 228 LEU A C 1
ATOM 1847 O O . LEU A 1 228 ? 10.074 2.505 37.699 1.00 96.31 228 LEU A O 1
ATOM 1851 N N . ASN A 1 229 ? 11.529 3.717 36.475 1.00 95.25 229 ASN A N 1
ATOM 1852 C CA . ASN A 1 229 ? 12.704 3.552 37.338 1.00 95.25 229 ASN A CA 1
ATOM 1853 C C . ASN A 1 229 ? 13.051 2.077 37.626 1.00 95.25 229 ASN A C 1
ATOM 1855 O O . ASN A 1 229 ? 13.511 1.736 38.711 1.00 95.25 229 ASN A O 1
ATOM 1859 N N . GLN A 1 230 ? 12.835 1.191 36.651 1.00 94.38 230 GLN A N 1
ATOM 1860 C CA . GLN A 1 230 ? 13.139 -0.238 36.765 1.00 94.38 230 GLN A CA 1
ATOM 1861 C C . GLN A 1 230 ? 13.513 -0.818 35.401 1.00 94.38 230 GLN A C 1
ATOM 1863 O O . GLN A 1 230 ? 13.082 -0.323 34.358 1.00 94.38 230 GLN A O 1
ATOM 1868 N N . ARG A 1 231 ? 14.285 -1.905 35.395 1.00 93.31 231 ARG A N 1
ATOM 1869 C CA . ARG A 1 231 ? 14.549 -2.668 34.173 1.00 93.31 231 ARG A CA 1
ATOM 1870 C C . ARG A 1 231 ? 13.381 -3.617 33.900 1.00 93.31 231 ARG A C 1
ATOM 1872 O O . ARG A 1 231 ? 12.931 -4.306 34.806 1.00 93.31 231 ARG A O 1
ATOM 1879 N N . LEU A 1 232 ? 12.908 -3.657 32.656 1.00 94.38 232 LEU A N 1
ATOM 1880 C CA . LEU A 1 232 ? 11.899 -4.625 32.215 1.00 94.38 232 LEU A CA 1
ATOM 1881 C C . LEU A 1 232 ? 12.552 -5.989 31.953 1.00 94.38 232 LEU A C 1
ATOM 1883 O O . LEU A 1 232 ? 13.643 -6.029 31.370 1.00 94.38 232 LEU A O 1
ATOM 1887 N N . SER A 1 233 ? 11.890 -7.072 32.367 1.00 91.88 233 SER A N 1
ATOM 1888 C CA . SER A 1 233 ? 12.396 -8.457 32.327 1.00 91.88 233 SER A CA 1
ATOM 1889 C C . SER A 1 233 ? 12.881 -8.857 30.926 1.00 91.88 233 SER A C 1
ATOM 1891 O O . SER A 1 233 ? 13.995 -9.341 30.748 1.00 91.88 233 SER A O 1
ATOM 1893 N N . PHE A 1 234 ? 12.105 -8.496 29.909 1.00 93.62 234 PHE A N 1
ATOM 1894 C CA . PHE A 1 234 ? 12.324 -8.817 28.500 1.00 93.62 234 PHE A CA 1
ATOM 1895 C C . PHE A 1 234 ? 13.298 -7.879 27.764 1.00 93.62 234 PHE A C 1
ATOM 1897 O O . PHE A 1 234 ? 13.406 -7.916 26.538 1.00 93.62 234 PHE A O 1
ATOM 1904 N N . SER A 1 235 ? 14.033 -7.011 28.469 1.00 93.06 235 SER A N 1
ATOM 1905 C CA . SER A 1 235 ? 14.962 -6.068 27.819 1.00 93.06 235 SER A CA 1
ATOM 1906 C C . SER A 1 235 ? 16.100 -6.762 27.053 1.00 93.06 235 SER A C 1
ATOM 1908 O O . SER A 1 235 ? 16.633 -6.182 26.109 1.00 93.06 235 SER A O 1
ATOM 1910 N N . SER A 1 236 ? 16.496 -7.971 27.465 1.00 92.94 236 SER A N 1
ATOM 1911 C CA . SER A 1 236 ? 17.556 -8.771 26.827 1.00 92.94 236 SER A CA 1
ATOM 1912 C C . SER A 1 236 ? 17.155 -9.328 25.463 1.00 92.94 236 SER A C 1
ATOM 1914 O O . SER A 1 236 ? 18.029 -9.552 24.631 1.00 92.94 236 SER A O 1
ATOM 1916 N N . VAL A 1 237 ? 15.851 -9.470 25.193 1.00 95.31 237 VAL A N 1
ATOM 1917 C CA . VAL A 1 237 ? 15.331 -10.000 23.923 1.00 95.31 237 VAL A CA 1
ATOM 1918 C C . VAL A 1 237 ? 15.809 -9.168 22.732 1.00 95.31 237 VAL A C 1
ATOM 1920 O O . VAL A 1 237 ? 15.888 -9.677 21.629 1.00 95.31 237 VAL A O 1
ATOM 1923 N N . PHE A 1 238 ? 16.197 -7.906 22.914 1.00 95.19 238 PHE A N 1
ATOM 1924 C CA . PHE A 1 238 ? 16.691 -7.056 21.826 1.00 95.19 238 PHE A CA 1
ATOM 1925 C C . PHE A 1 238 ? 18.154 -7.306 21.416 1.00 95.19 238 PHE A C 1
ATOM 1927 O O . PHE A 1 238 ? 18.602 -6.657 20.473 1.00 95.19 238 PHE A O 1
ATOM 1934 N N . GLU A 1 239 ? 18.914 -8.148 22.124 1.00 93.88 239 GLU A N 1
ATOM 1935 C CA . GLU A 1 239 ? 20.363 -8.306 21.891 1.00 93.88 239 GLU A CA 1
ATOM 1936 C C . GLU A 1 239 ? 20.771 -9.569 21.121 1.00 93.88 239 GLU A C 1
ATOM 1938 O O . GLU A 1 239 ? 21.941 -9.667 20.767 1.00 93.88 239 GLU A O 1
ATOM 1943 N N . GLY A 1 240 ? 19.873 -10.525 20.876 1.00 91.19 240 GLY A N 1
ATOM 1944 C CA . GLY A 1 240 ? 20.233 -11.728 20.115 1.00 91.19 240 GLY A CA 1
ATOM 1945 C C . GLY A 1 240 ? 20.164 -11.543 18.590 1.00 91.19 240 GLY A C 1
ATOM 1946 O O . GLY A 1 240 ? 19.880 -10.449 18.096 1.00 91.19 240 GLY A O 1
ATOM 1947 N N . GLU A 1 241 ? 20.384 -12.639 17.863 1.00 95.19 241 GLU A N 1
ATOM 1948 C CA . GLU A 1 241 ? 20.375 -12.731 16.392 1.00 95.19 241 GLU A CA 1
ATOM 1949 C C . GLU A 1 241 ? 18.979 -12.577 15.766 1.00 95.19 241 GLU A C 1
ATOM 1951 O O . GLU A 1 241 ? 17.968 -12.606 16.456 1.00 95.19 241 GLU A O 1
ATOM 1956 N N . ASP A 1 242 ? 18.866 -12.384 14.461 1.00 96.88 242 ASP A N 1
ATOM 1957 C CA . ASP A 1 242 ? 17.541 -12.276 13.847 1.00 96.88 242 ASP A CA 1
ATOM 1958 C C . ASP A 1 242 ? 16.819 -13.636 13.914 1.00 96.88 242 ASP A C 1
ATOM 1960 O O . ASP A 1 242 ? 17.350 -14.652 13.476 1.00 96.88 242 ASP A O 1
ATOM 1964 N N . GLU A 1 243 ? 15.631 -13.673 14.527 1.00 96.69 243 GLU A N 1
ATOM 1965 C CA . GLU A 1 243 ? 14.903 -14.926 14.762 1.00 96.69 243 GLU A CA 1
ATOM 1966 C C . GLU A 1 243 ? 13.391 -14.711 14.911 1.00 96.69 243 GLU A C 1
ATOM 1968 O O . GLU A 1 243 ? 12.918 -13.636 15.306 1.00 96.69 243 GLU A O 1
ATOM 1973 N N . ARG A 1 244 ? 12.616 -15.770 14.649 1.00 96.50 244 ARG A N 1
ATOM 1974 C CA . ARG A 1 244 ? 11.195 -15.832 15.006 1.00 96.50 244 ARG A CA 1
ATOM 1975 C C . ARG A 1 244 ? 11.085 -16.061 16.511 1.00 96.50 244 ARG A C 1
ATOM 1977 O O . ARG A 1 244 ? 11.753 -16.924 17.059 1.00 96.50 244 ARG A O 1
ATOM 1984 N N . LEU A 1 245 ? 10.212 -15.306 17.168 1.00 96.62 245 LEU A N 1
ATOM 1985 C CA . LEU A 1 245 ? 10.072 -15.315 18.620 1.00 96.62 245 LEU A CA 1
ATOM 1986 C C . LEU A 1 245 ? 8.696 -15.826 19.044 1.00 96.62 245 LEU A C 1
ATOM 1988 O O . LEU A 1 245 ? 7.691 -15.588 18.369 1.00 96.62 245 LEU A O 1
ATOM 1992 N N . ASN A 1 246 ? 8.630 -16.426 20.231 1.00 95.88 246 ASN A N 1
ATOM 1993 C CA . ASN A 1 246 ? 7.385 -16.621 20.960 1.00 95.88 246 ASN A CA 1
ATOM 1994 C C . ASN A 1 246 ? 7.349 -15.665 22.159 1.00 95.88 246 ASN A C 1
ATOM 1996 O O . ASN A 1 246 ? 8.262 -15.613 22.976 1.00 95.88 246 ASN A O 1
ATOM 2000 N N . LEU A 1 247 ? 6.286 -14.862 22.242 1.00 96.38 247 LEU A N 1
ATOM 2001 C CA . LEU A 1 247 ? 6.127 -13.841 23.279 1.00 96.38 247 LEU A CA 1
ATOM 2002 C C . LEU A 1 247 ? 6.180 -14.431 24.696 1.00 96.38 247 LEU A C 1
ATOM 2004 O O . LEU A 1 247 ? 6.735 -13.815 25.603 1.00 96.38 247 LEU A O 1
ATOM 2008 N N . LEU A 1 248 ? 5.571 -15.603 24.887 1.00 95.62 248 LEU A N 1
ATOM 2009 C CA . LEU A 1 248 ? 5.387 -16.192 26.213 1.00 95.62 248 LEU A CA 1
ATOM 2010 C C . LEU A 1 248 ? 6.672 -16.790 26.790 1.00 95.62 248 LEU A C 1
ATOM 2012 O O . LEU A 1 248 ? 6.706 -17.075 27.983 1.00 95.62 248 LEU A O 1
ATOM 2016 N N . ASP A 1 249 ? 7.728 -16.899 25.985 1.00 95.88 249 ASP A N 1
ATOM 2017 C CA . ASP A 1 249 ? 9.034 -17.388 26.429 1.00 95.88 249 ASP A CA 1
ATOM 2018 C C . ASP A 1 249 ? 9.739 -16.384 27.353 1.00 95.88 249 ASP A C 1
ATOM 2020 O O . ASP A 1 249 ? 10.656 -16.748 28.087 1.00 95.88 249 ASP A O 1
ATOM 2024 N N . PHE A 1 250 ? 9.334 -15.108 27.330 1.00 95.62 250 PHE A N 1
ATOM 2025 C CA . PHE A 1 250 ? 10.034 -14.046 28.059 1.00 95.62 250 PHE A CA 1
ATOM 2026 C C . PHE A 1 250 ? 9.137 -13.001 28.732 1.00 95.62 250 PHE A C 1
ATOM 2028 O O . PHE A 1 250 ? 9.653 -12.171 29.480 1.00 95.62 250 PHE A O 1
ATOM 2035 N N . VAL A 1 251 ? 7.824 -12.979 28.470 1.00 96.31 251 VAL A N 1
ATOM 2036 C CA . VAL A 1 251 ? 6.896 -12.067 29.157 1.00 96.31 251 VAL A CA 1
ATOM 2037 C C . VAL A 1 251 ? 5.512 -12.698 29.334 1.00 96.31 251 VAL A C 1
ATOM 2039 O O . VAL A 1 251 ? 4.913 -13.216 28.390 1.00 96.31 251 VAL A O 1
ATOM 2042 N N . SER A 1 252 ? 4.982 -12.643 30.558 1.00 96.88 252 SER A N 1
ATOM 2043 C CA . SER A 1 252 ? 3.653 -13.174 30.883 1.00 96.88 252 SER A CA 1
ATOM 2044 C C . SER A 1 252 ? 2.536 -12.178 30.552 1.00 96.88 252 SER A C 1
ATOM 2046 O O . SER A 1 252 ? 2.762 -10.970 30.438 1.00 96.88 252 SER A O 1
ATOM 2048 N N . LEU A 1 253 ? 1.293 -12.665 30.430 1.00 97.12 253 LEU A N 1
ATOM 2049 C CA . LEU A 1 253 ? 0.134 -11.780 30.262 1.00 97.12 253 LEU A CA 1
ATOM 2050 C C . LEU A 1 253 ? -0.028 -10.830 31.458 1.00 97.12 253 LEU A C 1
ATOM 2052 O O . LEU A 1 253 ? -0.301 -9.651 31.249 1.00 97.12 253 LEU A O 1
ATOM 2056 N N . ASP A 1 254 ? 0.173 -11.316 32.684 1.00 97.56 254 ASP A N 1
ATOM 2057 C CA . ASP A 1 254 ? 0.028 -10.503 33.897 1.00 97.56 254 ASP A CA 1
ATOM 2058 C C . ASP A 1 254 ? 1.035 -9.349 33.927 1.00 97.56 254 ASP A C 1
ATOM 2060 O O . ASP A 1 254 ? 0.678 -8.215 34.253 1.00 97.56 254 ASP A O 1
ATOM 2064 N N . GLU A 1 255 ? 2.278 -9.599 33.498 1.00 97.19 255 GLU A N 1
ATOM 2065 C CA . GLU A 1 255 ? 3.279 -8.542 33.359 1.00 97.19 255 GLU A CA 1
ATOM 2066 C C . GLU A 1 255 ? 2.853 -7.513 32.296 1.00 97.19 255 GLU A C 1
ATOM 2068 O O . GLU A 1 255 ? 2.924 -6.306 32.540 1.00 97.19 255 GLU A O 1
ATOM 2073 N N . ILE A 1 256 ? 2.342 -7.960 31.141 1.00 98.00 256 ILE A N 1
ATOM 2074 C CA . ILE A 1 256 ? 1.842 -7.063 30.082 1.00 98.00 256 ILE A CA 1
ATOM 2075 C C . ILE A 1 256 ? 0.697 -6.183 30.599 1.00 98.00 256 ILE A C 1
ATOM 2077 O O . ILE A 1 256 ? 0.688 -4.977 30.336 1.00 98.00 256 ILE A O 1
ATOM 2081 N N . LEU A 1 257 ? -0.266 -6.765 31.318 1.00 98.19 257 LEU A N 1
ATOM 2082 C CA . LEU A 1 257 ? -1.418 -6.041 31.857 1.00 98.19 257 LEU A CA 1
ATOM 2083 C C . LEU A 1 257 ? -0.992 -5.031 32.930 1.00 98.19 257 LEU A C 1
ATOM 2085 O O . LEU A 1 257 ? -1.399 -3.872 32.856 1.00 98.19 257 LEU A O 1
ATOM 2089 N N . SER A 1 258 ? -0.089 -5.415 33.837 1.00 97.69 258 SER A N 1
ATOM 2090 C CA . SER A 1 258 ? 0.483 -4.502 34.835 1.00 97.69 258 SER A CA 1
ATOM 2091 C C . SER A 1 258 ? 1.199 -3.309 34.184 1.00 97.69 258 SER A C 1
ATOM 2093 O O . SER A 1 258 ? 0.999 -2.152 34.569 1.00 97.69 258 SER A O 1
ATOM 2095 N N . LEU A 1 259 ? 2.001 -3.555 33.140 1.00 97.62 259 LEU A N 1
ATOM 2096 C CA . LEU A 1 259 ? 2.650 -2.486 32.377 1.00 97.62 259 LEU A CA 1
ATOM 2097 C C . LEU A 1 259 ? 1.637 -1.596 31.658 1.00 97.62 259 LEU A C 1
ATOM 2099 O O . LEU A 1 259 ? 1.833 -0.381 31.582 1.00 97.62 259 LEU A O 1
ATOM 2103 N N . TYR A 1 260 ? 0.556 -2.176 31.136 1.00 97.88 260 TYR A N 1
ATOM 2104 C CA . TYR A 1 260 ? -0.500 -1.423 30.470 1.00 97.88 260 TYR A CA 1
ATOM 2105 C C . TYR A 1 260 ? -1.184 -0.461 31.444 1.00 97.88 260 TYR A C 1
ATOM 2107 O O . TYR A 1 260 ? -1.321 0.722 31.131 1.00 97.88 260 TYR A O 1
ATOM 2115 N N . GLU A 1 261 ? -1.548 -0.927 32.639 1.00 97.62 261 GLU A N 1
ATOM 2116 C CA . GLU A 1 261 ? -2.171 -0.113 33.689 1.00 97.62 261 GLU A CA 1
ATOM 2117 C C . GLU A 1 261 ? -1.269 1.044 34.130 1.00 97.62 261 GLU A C 1
ATOM 2119 O O . GLU A 1 261 ? -1.671 2.209 34.042 1.00 97.62 261 GLU A O 1
ATOM 2124 N N . ARG A 1 262 ? -0.010 0.752 34.486 1.00 97.50 262 ARG A N 1
ATOM 2125 C CA . ARG A 1 262 ? 0.991 1.776 34.841 1.00 97.50 262 ARG A CA 1
ATOM 2126 C C . ARG A 1 262 ? 1.207 2.771 33.699 1.00 97.50 262 ARG A C 1
ATOM 2128 O O . ARG A 1 262 ? 1.271 3.981 33.917 1.00 97.50 262 ARG A O 1
ATOM 2135 N N . GLY A 1 263 ? 1.273 2.276 32.463 1.00 97.25 263 GLY A N 1
ATOM 2136 C CA . GLY A 1 263 ? 1.378 3.104 31.266 1.00 97.25 263 GLY A CA 1
ATOM 2137 C C . GLY A 1 263 ? 0.186 4.048 31.100 1.00 97.25 263 GLY A C 1
ATOM 2138 O O . GLY A 1 263 ? 0.377 5.222 30.790 1.00 97.25 263 GLY A O 1
ATOM 2139 N N . VAL A 1 264 ? -1.039 3.581 31.358 1.00 97.06 264 VAL A N 1
ATOM 2140 C CA . VAL A 1 264 ? -2.251 4.416 31.324 1.00 97.06 264 VAL A CA 1
ATOM 2141 C C . VAL A 1 264 ? -2.205 5.521 32.384 1.00 97.06 264 VAL A C 1
ATOM 2143 O O . VAL A 1 264 ? -2.606 6.652 32.098 1.00 97.06 264 VAL A O 1
ATOM 2146 N N . GLU A 1 265 ? -1.713 5.242 33.590 1.00 96.44 265 GLU A N 1
ATOM 2147 C CA . GLU A 1 265 ? -1.558 6.258 34.640 1.00 96.44 265 GLU A CA 1
ATOM 2148 C C . GLU A 1 265 ? -0.551 7.346 34.260 1.00 96.44 265 GLU A C 1
ATOM 2150 O O . GLU A 1 265 ? -0.839 8.540 34.396 1.00 96.44 265 GLU A O 1
ATOM 2155 N N . ILE A 1 266 ? 0.606 6.948 33.728 1.00 95.62 266 ILE A N 1
ATOM 2156 C CA . ILE A 1 266 ? 1.628 7.882 33.240 1.00 95.62 266 ILE A CA 1
ATOM 2157 C C . ILE A 1 266 ? 1.062 8.710 32.087 1.00 95.62 266 ILE A C 1
ATOM 2159 O O . ILE A 1 266 ? 1.190 9.936 32.087 1.00 95.62 266 ILE A O 1
ATOM 2163 N N . LEU A 1 267 ? 0.371 8.060 31.149 1.00 94.12 267 LEU A N 1
ATOM 2164 C CA . LEU A 1 267 ? -0.250 8.706 30.000 1.00 94.12 267 LEU A CA 1
ATOM 2165 C C . LEU A 1 267 ? -1.277 9.766 30.427 1.00 94.12 267 LEU A C 1
ATOM 2167 O O . LEU A 1 267 ? -1.296 10.859 29.864 1.00 94.12 267 LEU A O 1
ATOM 2171 N N . LYS A 1 268 ? -2.092 9.508 31.461 1.00 92.38 268 LYS A N 1
ATOM 2172 C CA . LYS A 1 268 ? -3.034 10.504 32.013 1.00 92.38 268 LYS A CA 1
ATOM 2173 C C . LYS A 1 268 ? -2.322 11.782 32.465 1.00 92.38 268 LYS A C 1
ATOM 2175 O O . LYS A 1 268 ? -2.810 12.877 32.158 1.00 92.38 268 LYS A O 1
ATOM 2180 N N . ARG A 1 269 ? -1.190 11.623 33.165 1.00 91.69 269 ARG A N 1
ATOM 2181 C CA . ARG A 1 269 ? -0.399 12.709 33.768 1.00 91.69 269 ARG A CA 1
ATOM 2182 C C . ARG A 1 269 ? 0.437 13.471 32.737 1.00 91.69 269 ARG A C 1
ATOM 2184 O O . ARG A 1 269 ? 0.391 14.692 32.712 1.00 91.69 269 ARG A O 1
ATOM 2191 N N . LYS A 1 270 ? 1.180 12.760 31.881 1.00 91.12 270 LYS A N 1
ATOM 2192 C CA . LYS A 1 270 ? 2.185 13.334 30.964 1.00 91.12 270 LYS A CA 1
ATOM 2193 C C . LYS A 1 270 ? 1.726 13.465 29.509 1.00 91.12 270 LYS A C 1
ATOM 2195 O O . LYS A 1 270 ? 2.452 14.033 28.706 1.00 91.12 270 LYS A O 1
ATOM 2200 N N . LYS A 1 271 ? 0.563 12.911 29.146 1.00 89.56 271 LYS A N 1
ATOM 2201 C CA . LYS A 1 271 ? 0.028 12.808 27.767 1.00 89.56 271 LYS A CA 1
ATOM 2202 C C . LYS A 1 271 ? 0.861 11.972 26.783 1.00 89.56 271 LYS A C 1
ATOM 2204 O O . LYS A 1 271 ? 0.365 11.660 25.708 1.00 89.56 271 LYS A O 1
ATOM 2209 N N . ILE A 1 272 ? 2.054 11.530 27.170 1.00 92.69 272 ILE A N 1
ATOM 2210 C CA . ILE A 1 272 ? 2.902 10.568 26.456 1.00 92.69 272 ILE A CA 1
ATOM 2211 C C . ILE A 1 272 ? 3.343 9.494 27.455 1.00 92.69 272 ILE A C 1
ATOM 2213 O O . ILE A 1 272 ? 3.598 9.811 28.620 1.00 92.69 272 ILE A O 1
ATOM 2217 N N . SER A 1 273 ? 3.427 8.234 27.019 1.00 95.81 273 SER A N 1
ATOM 2218 C CA . SER A 1 273 ? 4.026 7.166 27.821 1.00 95.81 273 SER A CA 1
ATOM 2219 C C . SER A 1 273 ? 4.686 6.089 26.959 1.00 95.81 273 SER A C 1
ATOM 2221 O O . SER A 1 273 ? 4.027 5.303 26.275 1.00 95.81 273 SER A O 1
ATOM 2223 N N . PHE A 1 274 ? 6.010 5.980 27.067 1.00 96.44 274 PHE A N 1
ATOM 2224 C CA . PHE A 1 274 ? 6.782 4.892 26.459 1.00 96.44 274 PHE A CA 1
ATOM 2225 C C . PHE A 1 274 ? 6.446 3.530 27.074 1.00 96.44 274 PHE A C 1
ATOM 2227 O O . PHE A 1 274 ? 6.489 2.510 26.380 1.00 96.44 274 PHE A O 1
ATOM 2234 N N . THR A 1 275 ? 6.053 3.517 28.348 1.00 97.31 275 THR A N 1
ATOM 2235 C CA . THR A 1 275 ? 5.513 2.342 29.037 1.00 97.31 275 THR A CA 1
ATOM 2236 C C . THR A 1 275 ? 4.225 1.868 28.373 1.00 97.31 275 THR A C 1
ATOM 2238 O O . THR A 1 275 ? 4.126 0.703 27.994 1.00 97.31 275 THR A O 1
ATOM 2241 N N . PHE A 1 276 ? 3.270 2.775 28.139 1.00 97.31 276 PHE A N 1
ATOM 2242 C CA . PHE A 1 276 ? 2.031 2.452 27.435 1.00 97.31 276 PHE A CA 1
ATOM 2243 C C . PHE A 1 276 ? 2.293 1.965 26.006 1.00 97.31 276 PHE A C 1
ATOM 2245 O O . PHE A 1 276 ? 1.713 0.965 25.589 1.00 97.31 276 PHE A O 1
ATOM 2252 N N . ARG A 1 277 ? 3.201 2.616 25.260 1.00 96.38 277 ARG A N 1
ATOM 2253 C CA . ARG A 1 277 ? 3.604 2.168 23.911 1.00 96.38 277 ARG A CA 1
ATOM 2254 C C . ARG A 1 277 ? 4.146 0.735 23.931 1.00 96.38 277 ARG A C 1
ATOM 2256 O O . ARG A 1 277 ? 3.759 -0.076 23.094 1.00 96.38 277 ARG A O 1
ATOM 2263 N N . THR A 1 278 ? 5.006 0.429 24.902 1.00 97.06 278 THR A N 1
ATOM 2264 C CA . THR A 1 278 ? 5.598 -0.905 25.092 1.00 97.06 278 THR A CA 1
ATOM 2265 C C . THR A 1 278 ? 4.521 -1.939 25.421 1.00 97.06 278 THR A C 1
ATOM 2267 O O . THR A 1 278 ? 4.394 -2.935 24.713 1.00 97.06 278 THR A O 1
ATOM 2270 N N . ALA A 1 279 ? 3.689 -1.675 26.430 1.00 97.50 279 ALA A N 1
ATOM 2271 C CA . ALA A 1 279 ? 2.627 -2.584 26.851 1.00 97.50 279 ALA A CA 1
ATOM 2272 C C . ALA A 1 279 ? 1.574 -2.805 25.756 1.00 97.50 279 ALA A C 1
ATOM 2274 O O . ALA A 1 279 ? 1.155 -3.932 25.511 1.00 97.50 279 ALA A O 1
ATOM 2275 N N . SER A 1 280 ? 1.178 -1.741 25.050 1.00 96.19 280 SER A N 1
ATOM 2276 C CA . SER A 1 280 ? 0.238 -1.815 23.930 1.00 96.19 280 SER A CA 1
ATOM 2277 C C . SER A 1 280 ? 0.781 -2.706 22.814 1.00 96.19 280 SER A C 1
ATOM 2279 O O . SER A 1 280 ? 0.059 -3.571 22.321 1.00 96.19 280 SER A O 1
ATOM 2281 N N . PHE A 1 281 ? 2.059 -2.565 22.443 1.00 96.44 281 PHE A N 1
ATOM 2282 C CA . PHE A 1 281 ? 2.686 -3.450 21.459 1.00 96.44 281 PHE A CA 1
ATOM 2283 C C . PHE A 1 281 ? 2.628 -4.920 21.898 1.00 96.44 281 PHE A C 1
ATOM 2285 O O . PHE A 1 281 ? 2.100 -5.745 21.154 1.00 96.44 281 PHE A O 1
ATOM 2292 N N . LEU A 1 282 ? 3.089 -5.240 23.113 1.00 97.38 282 LEU A N 1
ATOM 2293 C CA . LEU A 1 282 ? 3.104 -6.618 23.624 1.00 97.38 282 LEU A CA 1
ATOM 2294 C C . LEU A 1 282 ? 1.694 -7.211 23.728 1.00 97.38 282 LEU A C 1
ATOM 2296 O O . LEU A 1 282 ? 1.484 -8.371 23.388 1.00 97.38 282 LEU A O 1
ATOM 2300 N N . LEU A 1 283 ? 0.703 -6.404 24.113 1.00 96.00 283 LEU A N 1
ATOM 2301 C CA . LEU A 1 283 ? -0.693 -6.829 24.155 1.00 96.00 283 LEU A CA 1
ATOM 2302 C C . LEU A 1 283 ? -1.237 -7.167 22.758 1.00 96.00 283 LEU A C 1
ATOM 2304 O O . LEU A 1 283 ? -2.032 -8.095 22.625 1.00 96.00 283 LEU A O 1
ATOM 2308 N N . ASN A 1 284 ? -0.820 -6.447 21.711 1.00 93.06 284 ASN A N 1
ATOM 2309 C CA . ASN A 1 284 ? -1.185 -6.798 20.335 1.00 93.06 284 ASN A CA 1
ATOM 2310 C C . ASN A 1 284 ? -0.529 -8.110 19.897 1.00 93.06 284 ASN A C 1
ATOM 2312 O O . ASN A 1 284 ? -1.219 -8.949 19.321 1.00 93.06 284 ASN A O 1
ATOM 2316 N N . VAL A 1 285 ? 0.751 -8.323 20.232 1.00 96.00 285 VAL A N 1
ATOM 2317 C CA . VAL A 1 285 ? 1.427 -9.609 19.988 1.00 96.00 285 VAL A CA 1
ATOM 2318 C C . VAL A 1 285 ? 0.671 -10.733 20.696 1.00 96.00 285 VAL A C 1
ATOM 2320 O O . VAL A 1 285 ? 0.327 -11.729 20.070 1.00 96.00 285 VAL A O 1
ATOM 2323 N N . TYR A 1 286 ? 0.311 -10.552 21.971 1.00 95.75 286 TYR A N 1
ATOM 2324 C CA . TYR A 1 286 ? -0.432 -11.555 22.733 1.00 95.75 286 TYR A CA 1
ATOM 2325 C C . TYR A 1 286 ? -1.784 -11.885 22.091 1.00 95.75 286 TYR A C 1
ATOM 2327 O O . TYR A 1 286 ? -2.136 -13.058 21.972 1.00 95.75 286 TYR A O 1
ATOM 2335 N N . LYS A 1 287 ? -2.548 -10.870 21.666 1.00 92.12 287 LYS A N 1
ATOM 2336 C CA . LYS A 1 287 ? -3.867 -11.052 21.036 1.00 92.12 287 LYS A CA 1
ATOM 2337 C C . LYS A 1 287 ? -3.791 -11.813 19.713 1.00 92.12 287 LYS A C 1
ATOM 2339 O O . LYS A 1 287 ? -4.677 -12.614 19.445 1.00 92.12 287 LYS A O 1
ATOM 2344 N N . LEU A 1 288 ? -2.747 -11.573 18.922 1.00 90.81 288 LEU A N 1
ATOM 2345 C CA . LEU A 1 288 ? -2.582 -12.150 17.586 1.00 90.81 288 LEU A CA 1
ATOM 2346 C C . LEU A 1 288 ? -1.727 -13.426 17.568 1.00 90.81 288 LEU A C 1
ATOM 2348 O O . LEU A 1 288 ? -1.637 -14.070 16.535 1.00 90.81 288 LEU A O 1
ATOM 2352 N N . ARG A 1 289 ? -1.155 -13.854 18.703 1.00 91.75 289 ARG A N 1
ATOM 2353 C CA . ARG A 1 289 ? -0.238 -15.013 18.782 1.00 91.75 289 ARG A CA 1
ATOM 2354 C C . ARG A 1 289 ? -0.806 -16.347 18.280 1.00 91.75 289 ARG A C 1
ATOM 2356 O O . ARG A 1 289 ? -0.041 -17.271 18.044 1.00 91.75 289 ARG A O 1
ATOM 2363 N N . ARG A 1 290 ? -2.136 -16.480 18.233 1.00 89.50 290 ARG A N 1
ATOM 2364 C CA . ARG A 1 290 ? -2.838 -17.689 17.767 1.00 89.50 290 ARG A CA 1
ATOM 2365 C C . ARG A 1 290 ? -3.275 -17.595 16.306 1.00 89.50 290 ARG A C 1
ATOM 2367 O O . ARG A 1 290 ? -3.763 -18.580 15.772 1.00 89.50 290 ARG A O 1
ATOM 2374 N N . ASP A 1 291 ? -3.157 -16.423 15.691 1.00 88.75 291 ASP A N 1
ATOM 2375 C CA . ASP A 1 291 ? -3.477 -16.236 14.283 1.00 88.75 291 ASP A CA 1
ATOM 2376 C C . ASP A 1 291 ? -2.238 -16.588 13.455 1.00 88.75 291 ASP A C 1
ATOM 2378 O O . ASP A 1 291 ? -1.222 -15.896 13.494 1.00 88.75 291 ASP A O 1
ATOM 2382 N N . GLU A 1 292 ? -2.331 -17.680 12.701 1.00 88.56 292 GLU A N 1
ATOM 2383 C CA . GLU A 1 292 ? -1.251 -18.206 11.863 1.00 88.56 292 GLU A CA 1
ATOM 2384 C C . GLU A 1 292 ? -0.828 -17.251 10.743 1.00 88.56 292 GLU A C 1
ATOM 2386 O O . GLU A 1 292 ? 0.224 -17.441 10.137 1.00 88.56 292 GLU A O 1
ATOM 2391 N N . ASN A 1 293 ? -1.634 -16.232 10.421 1.00 91.44 293 ASN A N 1
ATOM 2392 C CA . ASN A 1 293 ? -1.205 -15.207 9.481 1.00 91.44 293 ASN A CA 1
ATOM 2393 C C . ASN A 1 293 ? -0.179 -14.249 10.086 1.00 91.44 293 ASN A C 1
ATOM 2395 O O . ASN A 1 293 ? 0.415 -13.490 9.332 1.00 91.44 293 ASN A O 1
ATOM 2399 N N . TRP A 1 294 ? 0.015 -14.220 11.406 1.00 92.06 294 TRP A N 1
ATOM 2400 C CA . TRP A 1 294 ? 0.884 -13.249 12.062 1.00 92.06 294 TRP A CA 1
ATOM 2401 C C . TRP A 1 294 ? 2.167 -13.889 12.568 1.00 92.06 294 TRP A C 1
ATOM 2403 O O . TRP A 1 294 ? 2.163 -14.871 13.309 1.00 92.06 294 TRP A O 1
ATOM 2413 N N . ILE A 1 295 ? 3.284 -13.263 12.216 1.00 94.50 295 ILE A N 1
ATOM 2414 C CA . ILE A 1 295 ? 4.606 -13.620 12.716 1.00 94.50 295 ILE A CA 1
ATOM 2415 C C . ILE A 1 295 ? 5.118 -12.532 13.650 1.00 94.50 295 ILE A C 1
ATOM 2417 O O . ILE A 1 295 ? 4.975 -11.330 13.400 1.00 94.50 295 ILE A O 1
ATOM 2421 N N . PHE A 1 296 ? 5.722 -12.983 14.742 1.00 96.69 296 PHE A N 1
ATOM 2422 C CA . PHE A 1 296 ? 6.426 -12.155 15.702 1.00 96.69 296 PHE A CA 1
ATOM 2423 C C . PHE A 1 296 ? 7.907 -12.522 15.652 1.00 96.69 296 PHE A C 1
ATOM 2425 O O . PHE A 1 296 ? 8.259 -13.692 15.792 1.00 96.69 296 PHE A O 1
ATOM 2432 N N . PHE A 1 297 ? 8.767 -11.545 15.388 1.00 96.88 297 PHE A N 1
ATOM 2433 C CA . PHE A 1 297 ? 10.188 -11.797 15.161 1.00 96.88 297 PHE A CA 1
ATOM 2434 C C . PHE A 1 297 ? 11.059 -10.613 15.575 1.00 96.88 297 PHE A C 1
ATOM 2436 O O . PHE A 1 297 ? 10.581 -9.480 15.727 1.00 96.88 297 PHE A O 1
ATOM 2443 N N . ARG A 1 298 ? 12.349 -10.887 15.761 1.00 97.19 298 ARG A N 1
ATOM 2444 C CA . ARG A 1 298 ? 13.401 -9.894 15.956 1.00 97.19 298 ARG A CA 1
ATOM 2445 C C . ARG A 1 298 ? 14.175 -9.715 14.660 1.00 97.19 298 ARG A C 1
ATOM 2447 O O . ARG A 1 298 ? 14.577 -10.697 14.053 1.00 97.19 298 ARG A O 1
ATOM 2454 N N . GLN A 1 299 ? 14.401 -8.462 14.285 1.00 95.69 299 GLN A N 1
ATOM 2455 C CA . GLN A 1 299 ? 15.329 -8.098 13.220 1.00 95.69 299 GLN A CA 1
ATOM 2456 C C . GLN A 1 299 ? 16.048 -6.800 13.597 1.00 95.69 299 GLN A C 1
ATOM 2458 O O . GLN A 1 299 ? 15.400 -5.844 14.036 1.00 95.69 299 GLN A O 1
ATOM 2463 N N . GLU A 1 300 ? 17.377 -6.764 13.481 1.00 94.00 300 GLU A N 1
ATOM 2464 C CA . GLU A 1 300 ? 18.203 -5.566 13.723 1.00 94.00 300 GLU A CA 1
ATOM 2465 C C . GLU A 1 300 ? 17.911 -4.874 15.076 1.00 94.00 300 GLU A C 1
ATOM 2467 O O . GLU A 1 300 ? 17.745 -3.652 15.179 1.00 94.00 300 GLU A O 1
ATOM 2472 N N . LYS A 1 301 ? 17.816 -5.654 16.163 1.00 93.00 301 LYS A N 1
ATOM 2473 C CA . LYS A 1 301 ? 17.511 -5.148 17.524 1.00 93.00 301 LYS A CA 1
ATOM 2474 C C . LYS A 1 301 ? 16.168 -4.408 17.623 1.00 93.00 301 LYS A C 1
ATOM 2476 O O . LYS A 1 301 ? 15.993 -3.498 18.448 1.00 93.00 301 LYS A O 1
ATOM 2481 N N . ARG A 1 302 ? 15.200 -4.784 16.790 1.00 96.81 302 ARG A N 1
ATOM 2482 C CA . ARG A 1 302 ? 13.801 -4.346 16.846 1.00 96.81 302 ARG A CA 1
ATOM 2483 C C . ARG A 1 302 ? 12.889 -5.564 16.827 1.00 96.81 302 ARG A C 1
ATOM 2485 O O . ARG A 1 302 ? 13.225 -6.584 16.240 1.00 96.81 302 ARG A O 1
ATOM 2492 N N . LEU A 1 303 ? 11.737 -5.439 17.473 1.00 97.94 303 LEU A N 1
ATOM 2493 C CA . LEU A 1 303 ? 10.697 -6.462 17.456 1.00 97.94 303 LEU A CA 1
ATOM 2494 C C . LEU A 1 303 ? 9.613 -6.055 16.467 1.00 97.94 303 LEU A C 1
ATOM 2496 O O . LEU A 1 303 ? 9.194 -4.894 16.465 1.00 97.94 303 LEU A O 1
ATOM 2500 N N . PHE A 1 304 ? 9.140 -7.004 15.672 1.00 96.94 304 PHE A N 1
ATOM 2501 C CA . PHE A 1 304 ? 8.128 -6.796 14.646 1.00 96.94 304 PHE A CA 1
ATOM 2502 C C . PHE A 1 304 ? 6.972 -7.771 14.830 1.00 96.94 304 PHE A C 1
ATOM 2504 O O . PHE A 1 304 ? 7.179 -8.939 15.140 1.00 96.94 304 PHE A O 1
ATOM 2511 N N . LEU A 1 305 ? 5.755 -7.274 14.624 1.00 95.00 305 LEU A N 1
ATOM 2512 C CA . LEU A 1 305 ? 4.542 -8.071 14.492 1.00 95.00 305 LEU A CA 1
ATOM 2513 C C . LEU A 1 305 ? 3.929 -7.739 13.136 1.00 95.00 305 LEU A C 1
ATOM 2515 O O . LEU A 1 305 ? 3.499 -6.600 12.918 1.00 95.00 305 LEU A O 1
ATOM 2519 N N . LYS A 1 306 ? 3.926 -8.708 12.222 1.00 92.94 306 LYS A N 1
ATOM 2520 C CA . LYS A 1 306 ? 3.504 -8.501 10.833 1.00 92.94 306 LYS A CA 1
ATOM 2521 C C . LYS A 1 306 ? 2.647 -9.661 10.338 1.00 92.94 306 LYS A C 1
ATOM 2523 O O . LYS A 1 306 ? 2.927 -10.798 10.718 1.00 92.94 306 LYS A O 1
ATOM 2528 N N . PRO A 1 307 ? 1.650 -9.406 9.473 1.00 91.12 307 PRO A N 1
ATOM 2529 C CA . PRO A 1 307 ? 1.011 -10.486 8.756 1.00 91.12 307 PRO A CA 1
ATOM 2530 C C . PRO A 1 307 ? 1.919 -11.001 7.633 1.00 91.12 307 PRO A C 1
ATOM 2532 O O . PRO A 1 307 ? 2.776 -10.268 7.123 1.00 91.12 307 PRO A O 1
ATOM 2535 N N . VAL A 1 308 ? 1.713 -12.255 7.242 1.00 91.31 308 VAL A N 1
ATOM 2536 C CA . VAL A 1 308 ? 2.499 -12.979 6.237 1.00 91.31 308 VAL A CA 1
ATOM 2537 C C . VAL A 1 308 ? 1.813 -12.916 4.877 1.00 91.31 308 VAL A C 1
ATOM 2539 O O . VAL A 1 308 ? 2.431 -12.504 3.893 1.00 91.31 308 VAL A O 1
ATOM 2542 N N . PHE A 1 309 ? 0.525 -13.255 4.829 1.00 92.06 309 PHE A N 1
ATOM 2543 C CA . PHE A 1 309 ? -0.230 -13.451 3.598 1.00 92.06 309 PHE A CA 1
ATOM 2544 C C . PHE A 1 309 ? -1.298 -12.363 3.386 1.00 92.06 309 PHE A C 1
ATOM 2546 O O . PHE A 1 309 ? -2.193 -12.216 4.230 1.00 92.06 309 PHE A O 1
ATOM 2553 N N . PRO A 1 310 ? -1.265 -11.627 2.253 1.00 91.81 310 PRO A N 1
ATOM 2554 C CA . PRO A 1 310 ? -2.309 -10.666 1.904 1.00 91.81 310 PRO A CA 1
ATOM 2555 C C . PRO A 1 310 ? -3.677 -11.315 1.693 1.00 91.81 310 PRO A C 1
ATOM 2557 O O . PRO A 1 310 ? -4.671 -10.778 2.181 1.00 91.81 310 PRO A O 1
ATOM 2560 N N . PHE A 1 311 ? -3.740 -12.488 1.048 1.00 92.25 311 PHE A N 1
ATOM 2561 C CA . PHE A 1 311 ? -5.012 -13.170 0.786 1.00 92.25 311 PHE A CA 1
ATOM 2562 C C . PHE A 1 311 ? -5.807 -13.436 2.067 1.00 92.25 311 PHE A C 1
ATOM 2564 O O . PHE A 1 311 ? -7.012 -13.238 2.068 1.00 92.25 311 PHE A O 1
ATOM 2571 N N . LYS A 1 312 ? -5.159 -13.767 3.195 1.00 91.25 312 LYS A N 1
ATOM 2572 C CA . LYS A 1 312 ? -5.855 -13.981 4.479 1.00 91.25 312 LYS A CA 1
ATOM 2573 C C . LYS A 1 312 ? -6.554 -12.712 5.000 1.00 91.25 312 LYS A C 1
ATOM 2575 O O . LYS A 1 312 ? -7.551 -12.816 5.709 1.00 91.25 312 LYS A O 1
ATOM 2580 N N . LEU A 1 313 ? -6.062 -11.516 4.656 1.00 88.44 313 LEU A N 1
ATOM 2581 C CA . LEU A 1 313 ? -6.719 -10.242 4.994 1.00 88.44 313 LEU A CA 1
ATOM 2582 C C . LEU A 1 313 ? -7.859 -9.900 4.022 1.00 88.44 313 LEU A C 1
ATOM 2584 O O . LEU A 1 313 ? -8.829 -9.251 4.414 1.00 88.44 313 LEU A O 1
ATOM 2588 N N . ILE A 1 314 ? -7.726 -10.326 2.765 1.00 92.00 314 ILE A N 1
ATOM 2589 C CA . ILE A 1 314 ? -8.686 -10.084 1.682 1.00 92.00 314 ILE A CA 1
ATOM 2590 C C . ILE A 1 314 ? -9.832 -11.099 1.707 1.00 92.00 314 ILE A C 1
ATOM 2592 O O . ILE A 1 314 ? -10.938 -10.748 1.313 1.00 92.00 314 ILE A O 1
ATOM 2596 N N . GLU A 1 315 ? -9.596 -12.311 2.215 1.00 92.56 315 GLU A N 1
ATOM 2597 C CA . GLU A 1 315 ? -10.529 -13.443 2.216 1.00 92.56 315 GLU A CA 1
ATOM 2598 C C . GLU A 1 315 ? -11.961 -13.046 2.594 1.00 92.56 315 GLU A C 1
ATOM 2600 O O . GLU A 1 315 ? -12.881 -13.372 1.845 1.00 92.56 315 GLU A O 1
ATOM 2605 N N . PRO A 1 316 ? -12.199 -12.266 3.667 1.00 92.19 316 PRO A N 1
ATOM 2606 C CA . PRO A 1 316 ? -13.565 -11.923 4.044 1.00 92.19 316 PRO A CA 1
ATOM 2607 C C . PRO A 1 316 ? -14.257 -11.015 3.020 1.00 92.19 316 PRO A C 1
ATOM 2609 O O . PRO A 1 316 ? -15.469 -11.089 2.870 1.00 92.19 316 PRO A O 1
ATOM 2612 N N . LEU A 1 317 ? -13.511 -10.192 2.272 1.00 94.06 317 LEU A N 1
ATOM 2613 C CA . LEU A 1 317 ? -14.078 -9.307 1.247 1.00 94.06 317 LEU A CA 1
ATOM 2614 C C . LEU A 1 317 ? -14.649 -10.065 0.049 1.00 94.06 317 LEU A C 1
ATOM 2616 O O . LEU A 1 317 ? -15.434 -9.493 -0.696 1.00 94.06 317 LEU A O 1
ATOM 2620 N N . LYS A 1 318 ? -14.305 -11.345 -0.131 1.00 93.75 318 LYS A N 1
ATOM 2621 C CA . LYS A 1 318 ? -14.911 -12.191 -1.169 1.00 93.75 318 LYS A CA 1
ATOM 2622 C C . LYS A 1 318 ? -16.407 -12.435 -0.948 1.00 93.75 318 LYS A C 1
ATOM 2624 O O . LYS A 1 318 ? -17.080 -12.864 -1.872 1.00 93.75 318 LYS A O 1
ATOM 2629 N N . GLN A 1 319 ? -16.914 -12.170 0.259 1.00 94.12 319 GLN A N 1
ATOM 2630 C CA . GLN A 1 319 ? -18.344 -12.224 0.579 1.00 94.12 319 GLN A CA 1
ATOM 2631 C C . GLN A 1 319 ? -19.102 -10.990 0.078 1.00 94.12 319 GLN A C 1
ATOM 2633 O O . GLN A 1 319 ? -20.327 -10.977 0.106 1.00 94.12 319 GLN A O 1
ATOM 2638 N N . CYS A 1 320 ? -18.394 -9.934 -0.334 1.00 95.50 320 CYS A N 1
ATOM 2639 C CA . CYS A 1 320 ? -19.036 -8.739 -0.856 1.00 95.50 320 CYS A CA 1
ATOM 2640 C C . CYS A 1 320 ? -19.821 -9.046 -2.129 1.00 95.50 320 CYS A C 1
ATOM 2642 O O . CYS A 1 320 ? -19.368 -9.838 -2.954 1.00 95.50 320 CYS A O 1
ATOM 2644 N N . ARG A 1 321 ? -20.948 -8.349 -2.330 1.00 95.06 321 ARG A N 1
ATOM 2645 C CA . ARG A 1 321 ? -21.763 -8.474 -3.548 1.00 95.06 321 ARG A CA 1
ATOM 2646 C C . ARG A 1 321 ? -20.926 -8.311 -4.811 1.00 95.06 321 ARG A C 1
ATOM 2648 O O . ARG A 1 321 ? -21.149 -9.017 -5.792 1.00 95.06 321 ARG A O 1
ATOM 2655 N N . LYS A 1 322 ? -20.014 -7.336 -4.773 1.00 95.88 322 LYS A N 1
ATOM 2656 C CA . LYS A 1 322 ? -19.119 -6.974 -5.869 1.00 95.88 322 LYS A CA 1
ATOM 2657 C C . LYS A 1 322 ? -17.786 -6.480 -5.323 1.00 95.88 322 LYS A C 1
ATOM 2659 O O . LYS A 1 322 ? -17.755 -5.729 -4.342 1.00 95.88 322 LYS A O 1
ATOM 2664 N N . LEU A 1 323 ? -16.686 -6.857 -5.966 1.00 97.19 323 LEU A N 1
ATOM 2665 C CA . LEU A 1 323 ? -15.334 -6.537 -5.523 1.00 97.19 323 LEU A CA 1
ATOM 2666 C C . LEU A 1 323 ? -14.423 -6.201 -6.709 1.00 97.19 323 LEU A C 1
ATOM 2668 O O . LEU A 1 323 ? -14.158 -7.032 -7.571 1.00 97.19 323 LEU A O 1
ATOM 2672 N N . LEU A 1 324 ? -13.897 -4.979 -6.733 1.00 97.44 324 LEU A N 1
ATOM 2673 C CA . LEU A 1 324 ? -12.997 -4.505 -7.782 1.00 97.44 324 LEU A CA 1
ATOM 2674 C C . LEU A 1 324 ? -11.647 -4.114 -7.194 1.00 97.44 324 LEU A C 1
ATOM 2676 O O . LEU A 1 324 ? -11.576 -3.215 -6.362 1.00 97.44 324 LEU A O 1
ATOM 2680 N N . PHE A 1 325 ? -10.569 -4.714 -7.686 1.00 96.62 325 PHE A N 1
ATOM 2681 C CA . PHE A 1 325 ? -9.202 -4.277 -7.419 1.00 96.62 325 PHE A CA 1
ATOM 2682 C C . PHE A 1 325 ? -8.668 -3.557 -8.643 1.00 96.62 325 PHE A C 1
ATOM 2684 O O . PHE A 1 325 ? -8.575 -4.146 -9.712 1.00 96.62 325 PHE A O 1
ATOM 2691 N N . MET A 1 326 ? -8.291 -2.292 -8.500 1.00 94.19 326 MET A N 1
ATOM 2692 C CA . MET A 1 326 ? -7.737 -1.518 -9.605 1.00 94.19 326 MET A CA 1
ATOM 2693 C C . MET A 1 326 ? -6.397 -0.898 -9.247 1.00 94.19 326 MET A C 1
ATOM 2695 O O . MET A 1 326 ? -6.181 -0.423 -8.135 1.00 94.19 326 MET A O 1
ATOM 2699 N N . SER A 1 327 ? -5.485 -0.870 -10.208 1.00 90.50 327 SER A N 1
ATOM 2700 C CA . SER A 1 327 ? -4.262 -0.068 -10.164 1.00 90.50 327 SER A CA 1
ATOM 2701 C C . SER A 1 327 ? -3.686 0.040 -11.576 1.00 90.50 327 SER A C 1
ATOM 2703 O O . SER A 1 327 ? -4.282 -0.492 -12.488 1.00 90.50 327 SER A O 1
ATOM 2705 N N . GLY A 1 328 ? -2.607 0.795 -11.790 1.00 83.56 328 GLY A N 1
ATOM 2706 C CA . GLY A 1 328 ? -1.879 0.816 -13.068 1.00 83.56 328 GLY A CA 1
ATOM 2707 C C . GLY A 1 328 ? -0.556 0.064 -13.032 1.00 83.56 328 GLY A C 1
ATOM 2708 O O . GLY A 1 328 ? 0.330 0.395 -13.814 1.00 83.56 328 GLY A O 1
ATOM 2709 N N . THR A 1 329 ? -0.389 -0.816 -12.043 1.00 80.81 329 THR A N 1
ATOM 2710 C CA . THR A 1 329 ? 0.791 -1.666 -11.869 1.00 80.81 329 THR A CA 1
ATOM 2711 C C . THR A 1 329 ? 0.390 -3.027 -11.281 1.00 80.81 329 THR A C 1
ATOM 2713 O O . THR A 1 329 ? 1.020 -3.499 -10.336 1.00 80.81 329 THR A O 1
ATOM 2716 N N . LEU A 1 330 ? -0.714 -3.626 -11.748 1.00 86.56 330 LEU A N 1
ATOM 2717 C CA . LEU A 1 330 ? -1.084 -5.011 -11.393 1.00 86.56 330 LEU A CA 1
ATOM 2718 C C . LEU A 1 330 ? -0.536 -5.996 -12.425 1.00 86.56 330 LEU A C 1
ATOM 2720 O O . LEU A 1 330 ? -1.282 -6.806 -12.963 1.00 86.56 330 LEU A O 1
ATOM 2724 N N . SER A 1 331 ? 0.766 -5.939 -12.699 1.00 83.62 331 SER A N 1
ATOM 2725 C CA . SER A 1 331 ? 1.372 -6.727 -13.768 1.00 83.62 331 SER A CA 1
ATOM 2726 C C . SER A 1 331 ? 2.624 -7.482 -13.295 1.00 83.62 331 SER A C 1
ATOM 2728 O O . SER A 1 331 ? 3.507 -6.875 -12.684 1.00 83.62 331 SER A O 1
ATOM 2730 N N . PRO A 1 332 ? 2.745 -8.795 -13.580 1.00 87.81 332 PRO A N 1
ATOM 2731 C CA . PRO A 1 332 ? 1.732 -9.666 -14.188 1.00 87.81 332 PRO A CA 1
ATOM 2732 C C . PRO A 1 332 ? 0.533 -9.909 -13.255 1.00 87.81 332 PRO A C 1
ATOM 2734 O O . PRO A 1 332 ? 0.709 -10.230 -12.074 1.00 87.81 332 PRO A O 1
ATOM 2737 N N . ILE A 1 333 ? -0.687 -9.813 -13.794 1.00 90.00 333 ILE A N 1
ATOM 2738 C CA . ILE A 1 333 ? -1.925 -9.892 -13.002 1.00 90.00 333 ILE A CA 1
ATOM 2739 C C . ILE A 1 333 ? -2.099 -11.242 -12.299 1.00 90.00 333 ILE A C 1
ATOM 2741 O O . ILE A 1 333 ? -2.606 -11.306 -11.179 1.00 90.00 333 ILE A O 1
ATOM 2745 N N . GLU A 1 334 ? -1.571 -12.316 -12.888 1.00 89.69 334 GLU A N 1
ATOM 2746 C CA . GLU A 1 334 ? -1.584 -13.662 -12.308 1.00 89.69 334 GLU A CA 1
ATOM 2747 C C . GLU A 1 334 ? -0.834 -13.747 -10.970 1.00 89.69 334 GLU A C 1
ATOM 2749 O O . GLU A 1 334 ? -1.262 -14.453 -10.057 1.00 89.69 334 GLU A O 1
ATOM 2754 N N . GLY A 1 335 ? 0.248 -12.977 -10.793 1.00 92.50 335 GLY A N 1
ATOM 2755 C CA . GLY A 1 335 ? 0.938 -12.902 -9.502 1.00 92.50 335 GLY A CA 1
ATOM 2756 C C . GLY A 1 335 ? 0.055 -12.288 -8.414 1.00 92.50 335 GLY A C 1
ATOM 2757 O O . GLY A 1 335 ? 0.034 -12.762 -7.278 1.00 92.50 335 GLY A O 1
ATOM 2758 N N . TYR A 1 336 ? -0.733 -11.275 -8.776 1.00 93.69 336 TYR A N 1
ATOM 2759 C CA . TYR A 1 336 ? -1.678 -10.626 -7.871 1.00 93.69 336 TYR A CA 1
ATOM 2760 C C . TYR A 1 336 ? -2.902 -11.483 -7.566 1.00 93.69 336 TYR A C 1
ATOM 2762 O O . TYR A 1 336 ? -3.374 -11.462 -6.429 1.00 93.69 336 TYR A O 1
ATOM 2770 N N . LYS A 1 337 ? -3.373 -12.287 -8.525 1.00 94.12 337 LYS A N 1
ATOM 2771 C CA . LYS A 1 337 ? -4.427 -13.277 -8.275 1.00 94.12 337 LYS A CA 1
ATOM 2772 C C . LYS A 1 337 ? -4.010 -14.258 -7.186 1.00 94.12 337 LYS A C 1
ATOM 2774 O O . LYS A 1 337 ? -4.776 -14.451 -6.253 1.00 94.12 337 LYS A O 1
ATOM 2779 N N . ILE A 1 338 ? -2.783 -14.780 -7.232 1.00 93.88 338 ILE A N 1
ATOM 2780 C CA . ILE A 1 338 ? -2.264 -15.664 -6.173 1.00 93.88 338 ILE A CA 1
ATOM 2781 C C . ILE A 1 338 ? -2.128 -14.902 -4.844 1.00 93.88 338 ILE A C 1
ATOM 2783 O O . ILE A 1 338 ? -2.621 -15.353 -3.814 1.00 93.88 338 ILE A O 1
ATOM 2787 N N . LEU A 1 339 ? -1.505 -13.713 -4.846 1.00 93.19 339 LEU A N 1
ATOM 2788 C CA . LEU A 1 339 ? -1.295 -12.934 -3.614 1.00 93.19 339 LEU A CA 1
ATOM 2789 C C . LEU A 1 339 ? -2.587 -12.567 -2.891 1.00 93.19 339 LEU A C 1
ATOM 2791 O O . LEU A 1 339 ? -2.596 -12.491 -1.660 1.00 93.19 339 LEU A O 1
ATOM 2795 N N . PHE A 1 340 ? -3.642 -12.278 -3.649 1.00 93.62 340 PHE A N 1
ATOM 2796 C CA . PHE A 1 340 ? -4.935 -11.864 -3.116 1.00 93.62 340 PHE A CA 1
ATOM 2797 C C . PHE A 1 340 ? -5.904 -13.039 -2.933 1.00 93.62 340 PHE A C 1
ATOM 2799 O O . PHE A 1 340 ? -6.961 -12.846 -2.333 1.00 93.62 340 PHE A O 1
ATOM 2806 N N . GLY A 1 341 ? -5.544 -14.245 -3.390 1.00 94.06 341 GLY A N 1
ATOM 2807 C CA . GLY A 1 341 ? -6.404 -15.430 -3.376 1.00 94.06 341 GLY A CA 1
ATOM 2808 C C . GLY A 1 341 ? -7.612 -15.287 -4.305 1.00 94.06 341 GLY A C 1
ATOM 2809 O O . GLY A 1 341 ? -8.725 -15.641 -3.935 1.00 94.06 341 GLY A O 1
ATOM 2810 N N . LEU A 1 342 ? -7.433 -14.657 -5.464 1.00 94.44 342 LEU A N 1
ATOM 2811 C CA . LEU A 1 342 ? -8.477 -14.303 -6.428 1.00 94.44 342 LEU A CA 1
ATOM 2812 C C . LEU A 1 342 ? -8.262 -15.027 -7.764 1.00 94.44 342 LEU A C 1
ATOM 2814 O O . LEU A 1 342 ? -8.379 -14.444 -8.838 1.00 94.44 342 LEU A O 1
ATOM 2818 N N . GLU A 1 343 ? -7.945 -16.319 -7.719 1.00 91.19 343 GLU A N 1
ATOM 2819 C CA . GLU A 1 343 ? -7.596 -17.136 -8.888 1.00 91.19 343 GLU A CA 1
ATOM 2820 C C . GLU A 1 343 ? -8.733 -17.219 -9.918 1.00 91.19 343 GLU A C 1
ATOM 2822 O O . GLU A 1 343 ? -8.484 -17.339 -11.119 1.00 91.19 343 GLU A O 1
ATOM 2827 N N . LYS A 1 344 ? -9.982 -17.112 -9.451 1.00 92.50 344 LYS A N 1
ATOM 2828 C CA . LYS A 1 344 ? -11.197 -17.142 -10.278 1.00 92.50 344 LYS A CA 1
ATOM 2829 C C . LYS A 1 344 ? -11.706 -15.760 -10.690 1.00 92.50 344 LYS A C 1
ATOM 2831 O O . LYS A 1 344 ? -12.699 -15.693 -11.403 1.00 92.50 344 LYS A O 1
ATOM 2836 N N . ALA A 1 345 ? -11.080 -14.683 -10.219 1.00 95.06 345 ALA A N 1
ATOM 2837 C CA . ALA A 1 345 ? -11.514 -13.340 -10.571 1.00 95.06 345 ALA A CA 1
ATOM 2838 C C . ALA A 1 345 ? -11.280 -13.065 -12.058 1.00 95.06 345 ALA A C 1
ATOM 2840 O O . ALA A 1 345 ? -10.282 -13.511 -12.640 1.00 95.06 345 ALA A O 1
ATOM 2841 N N . GLU A 1 346 ? -12.198 -12.300 -12.641 1.00 96.38 346 GLU A N 1
ATOM 2842 C CA . GLU A 1 346 ? -12.031 -11.751 -13.977 1.00 96.38 346 GLU A CA 1
ATOM 2843 C C . GLU A 1 346 ? -10.853 -10.773 -13.990 1.00 96.38 346 GLU A C 1
ATOM 2845 O O . GLU A 1 346 ? -10.508 -10.155 -12.976 1.00 96.38 346 GLU A O 1
ATOM 2850 N N . THR A 1 347 ? -10.204 -10.649 -15.142 1.00 95.06 347 THR A N 1
ATOM 2851 C CA . THR A 1 347 ? -9.056 -9.769 -15.319 1.00 95.06 347 THR A CA 1
ATOM 2852 C C . THR A 1 347 ? -9.264 -8.851 -16.503 1.00 95.06 347 THR A C 1
ATOM 2854 O O . THR A 1 347 ? -9.804 -9.238 -17.540 1.00 95.06 347 THR A O 1
ATOM 2857 N N . TYR A 1 348 ? -8.796 -7.619 -16.356 1.00 92.31 348 TYR A N 1
ATOM 2858 C CA . TYR A 1 348 ? -8.729 -6.676 -17.454 1.00 92.31 348 TYR A CA 1
ATOM 2859 C C . TYR A 1 348 ? -7.418 -5.906 -17.389 1.00 92.31 348 TYR A C 1
ATOM 2861 O O . TYR A 1 348 ? -7.154 -5.190 -16.424 1.00 92.31 348 TYR A O 1
ATOM 2869 N N . GLU A 1 349 ? -6.606 -6.047 -18.430 1.00 90.06 349 GLU A N 1
ATOM 2870 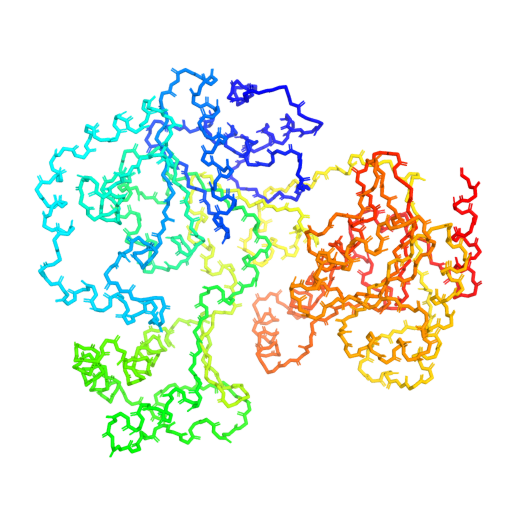C CA . GLU A 1 349 ? -5.416 -5.233 -18.648 1.00 90.06 349 GLU A CA 1
ATOM 2871 C C . GLU A 1 349 ? -5.716 -4.262 -19.787 1.00 90.06 349 GLU A C 1
ATOM 2873 O O . GLU A 1 349 ? -5.980 -4.665 -20.921 1.00 90.06 349 GLU A O 1
ATOM 2878 N N . MET A 1 350 ? -5.737 -2.969 -19.474 1.00 86.31 350 MET A N 1
ATOM 2879 C CA . MET A 1 350 ? -6.065 -1.951 -20.460 1.00 86.31 350 MET A CA 1
ATOM 2880 C C . MET A 1 350 ? -4.914 -1.819 -21.468 1.00 86.31 350 MET A C 1
ATOM 2882 O O . MET A 1 350 ? -3.782 -1.550 -21.052 1.00 86.31 350 MET A O 1
ATOM 2886 N N . PRO A 1 351 ? -5.183 -1.922 -22.784 1.00 81.62 351 PRO A N 1
ATOM 2887 C CA . PRO A 1 351 ? -4.156 -1.740 -23.799 1.00 81.62 351 PRO A CA 1
ATOM 2888 C C . PRO A 1 351 ? -3.468 -0.376 -23.695 1.00 81.62 351 PRO A C 1
ATOM 2890 O O . PRO A 1 351 ? -4.090 0.641 -23.369 1.00 81.62 351 PRO A O 1
ATOM 2893 N N . SER A 1 352 ? -2.174 -0.336 -24.026 1.00 77.44 352 SER A N 1
ATOM 2894 C CA . SER A 1 352 ? -1.463 0.934 -24.161 1.00 77.44 352 SER A CA 1
ATOM 2895 C C . SER A 1 352 ? -2.087 1.760 -25.284 1.00 77.44 352 SER A C 1
ATOM 2897 O O . SER A 1 352 ? -2.193 1.308 -26.422 1.00 77.44 352 SER A O 1
ATOM 2899 N N . ILE A 1 353 ? -2.445 3.007 -24.974 1.00 74.50 353 ILE A N 1
ATOM 2900 C CA . ILE A 1 353 ? -2.899 3.988 -25.968 1.00 74.50 353 ILE A CA 1
ATOM 2901 C C . ILE A 1 353 ? -1.738 4.538 -26.817 1.00 74.50 353 ILE A C 1
ATOM 2903 O O . ILE A 1 353 ? -1.961 5.307 -27.746 1.00 74.50 353 ILE A O 1
ATOM 2907 N N . PHE A 1 354 ? -0.489 4.185 -26.489 1.00 78.38 354 PHE A N 1
ATOM 2908 C CA . PHE A 1 354 ? 0.701 4.714 -27.151 1.00 78.38 354 PHE A CA 1
ATOM 2909 C C . PHE A 1 354 ? 1.169 3.803 -28.298 1.00 78.38 354 PHE A C 1
ATOM 2911 O O . PHE A 1 354 ? 1.276 2.589 -28.105 1.00 78.38 354 PHE A O 1
ATOM 2918 N N . PRO A 1 355 ? 1.530 4.357 -29.474 1.00 81.31 355 PRO A N 1
ATOM 2919 C CA . PRO A 1 355 ? 1.977 3.557 -30.611 1.00 81.31 355 PRO A CA 1
ATOM 2920 C C . PRO A 1 355 ? 3.219 2.718 -30.292 1.00 81.31 355 PRO A C 1
ATOM 2922 O O . PRO A 1 355 ? 4.240 3.246 -29.847 1.00 81.31 355 PRO A O 1
ATOM 2925 N N . ILE A 1 356 ? 3.170 1.413 -30.581 1.00 83.38 356 ILE A N 1
ATOM 2926 C CA . ILE A 1 356 ? 4.312 0.508 -30.364 1.00 83.38 356 ILE A CA 1
ATOM 2927 C C . ILE A 1 356 ? 5.539 0.908 -31.192 1.00 83.38 356 ILE A C 1
ATOM 2929 O O . ILE A 1 356 ? 6.651 0.858 -30.690 1.00 83.38 356 ILE A O 1
ATOM 2933 N N . VAL A 1 357 ? 5.332 1.431 -32.404 1.00 84.81 357 VAL A N 1
ATOM 2934 C CA . VAL A 1 357 ? 6.399 1.900 -33.310 1.00 84.81 357 VAL A CA 1
ATOM 2935 C C . VAL A 1 357 ? 7.252 3.034 -32.730 1.00 84.81 357 VAL A C 1
ATOM 2937 O O . VAL A 1 357 ? 8.370 3.271 -33.182 1.00 84.81 357 VAL A O 1
ATOM 2940 N N . ASN A 1 358 ? 6.743 3.727 -31.710 1.00 87.94 358 ASN A N 1
ATOM 2941 C CA . ASN A 1 358 ? 7.462 4.787 -31.015 1.00 87.94 358 ASN A CA 1
ATOM 2942 C C . ASN A 1 358 ? 8.280 4.263 -29.824 1.00 87.94 358 ASN A C 1
ATOM 2944 O O . ASN A 1 358 ? 8.794 5.057 -29.031 1.00 87.94 358 ASN A O 1
ATOM 2948 N N . ARG A 1 359 ? 8.417 2.940 -29.690 1.00 89.62 359 ARG A N 1
ATOM 2949 C CA . ARG A 1 359 ? 9.069 2.271 -28.566 1.00 89.62 359 ARG A CA 1
ATOM 2950 C C . ARG A 1 359 ? 10.061 1.246 -29.083 1.00 89.62 359 ARG A C 1
ATOM 2952 O O . ARG A 1 359 ? 9.701 0.370 -29.858 1.00 89.62 359 ARG A O 1
ATOM 2959 N N . LEU A 1 360 ? 11.303 1.373 -28.642 1.00 94.19 360 LEU A N 1
ATOM 2960 C CA . LEU A 1 360 ? 12.340 0.373 -28.866 1.00 94.19 360 LEU A CA 1
ATOM 2961 C C . LEU A 1 360 ? 12.601 -0.346 -27.549 1.00 94.19 360 LEU A C 1
ATOM 2963 O O . LEU A 1 360 ? 12.884 0.325 -26.559 1.00 94.19 360 LEU A O 1
ATOM 2967 N N . TYR A 1 361 ? 12.549 -1.674 -27.551 1.00 95.44 361 TYR A N 1
ATOM 2968 C CA . TYR A 1 361 ? 12.901 -2.505 -26.403 1.00 95.44 361 TYR A CA 1
ATOM 2969 C C . TYR A 1 361 ? 14.140 -3.329 -26.743 1.00 95.44 361 TYR A C 1
ATOM 2971 O O . TYR A 1 361 ? 14.078 -4.198 -27.605 1.00 95.44 361 TYR A O 1
ATOM 2979 N N . ILE A 1 362 ? 15.255 -3.061 -26.064 1.00 96.69 362 ILE A N 1
ATOM 2980 C CA . ILE A 1 362 ? 16.508 -3.805 -26.245 1.00 96.69 362 ILE A CA 1
ATOM 2981 C C . ILE A 1 362 ? 16.974 -4.362 -24.908 1.00 96.69 362 ILE A C 1
ATOM 2983 O O . ILE A 1 362 ? 17.017 -3.633 -23.920 1.00 96.69 362 ILE A O 1
ATOM 2987 N N . GLY A 1 363 ? 17.366 -5.630 -24.879 1.00 96.31 363 GLY A N 1
ATOM 2988 C CA . GLY A 1 363 ? 18.073 -6.245 -23.758 1.00 96.31 363 GLY A CA 1
ATOM 2989 C C . GLY A 1 363 ? 19.468 -6.701 -24.169 1.00 96.31 363 GLY A C 1
ATOM 2990 O O . GLY A 1 363 ? 19.700 -7.026 -25.331 1.00 96.31 363 GLY A O 1
ATOM 2991 N N . ILE A 1 364 ? 20.404 -6.737 -23.224 1.00 96.50 364 ILE A N 1
ATOM 2992 C CA . ILE A 1 364 ? 21.674 -7.444 -23.431 1.00 96.50 364 ILE A CA 1
ATOM 2993 C C . ILE A 1 364 ? 21.450 -8.959 -23.404 1.00 96.50 364 ILE A C 1
ATOM 2995 O O . ILE A 1 364 ? 20.610 -9.449 -22.648 1.00 96.50 364 ILE A O 1
ATOM 2999 N N . LYS A 1 365 ? 22.222 -9.708 -24.196 1.00 93.38 365 LYS A N 1
ATOM 3000 C CA . LYS A 1 365 ? 22.263 -11.176 -24.094 1.00 93.38 365 LYS A CA 1
ATOM 3001 C C . LYS A 1 365 ? 23.051 -11.657 -22.876 1.00 93.38 365 LYS A C 1
ATOM 3003 O O . LYS A 1 365 ? 22.597 -12.561 -22.185 1.00 93.38 365 LYS A O 1
ATOM 3008 N N . GLU A 1 366 ? 24.218 -11.063 -22.635 1.00 91.88 366 GLU A N 1
ATOM 3009 C CA . GLU A 1 366 ? 25.155 -11.464 -21.581 1.00 91.88 366 GLU A CA 1
ATOM 3010 C C . GLU A 1 366 ? 26.083 -10.314 -21.164 1.00 91.88 366 GLU A C 1
ATOM 3012 O O . GLU A 1 366 ? 26.228 -9.325 -21.888 1.00 91.88 366 GLU A O 1
ATOM 3017 N N . GLY A 1 367 ? 26.713 -10.450 -19.994 1.00 88.31 367 GLY A N 1
ATOM 3018 C CA . GLY A 1 367 ? 27.900 -9.684 -19.606 1.00 88.31 367 GLY A CA 1
ATOM 3019 C C . GLY A 1 367 ? 27.700 -8.728 -18.434 1.00 88.31 367 GLY A C 1
ATOM 3020 O O . GLY A 1 367 ? 28.657 -8.451 -17.719 1.00 88.31 367 GLY A O 1
ATOM 3021 N N . LEU A 1 368 ? 26.475 -8.257 -18.182 1.00 92.56 368 LEU A N 1
ATOM 3022 C CA . LEU A 1 368 ? 26.187 -7.362 -17.060 1.00 92.56 368 LEU A CA 1
ATOM 3023 C C . LEU A 1 368 ? 25.017 -7.886 -16.233 1.00 92.56 368 LEU A C 1
ATOM 3025 O O . LEU A 1 368 ? 23.911 -8.036 -16.741 1.00 92.56 368 LEU A O 1
ATOM 3029 N N . ASN A 1 369 ? 25.211 -8.060 -14.928 1.00 92.19 369 ASN A N 1
ATOM 3030 C CA . ASN A 1 369 ? 24.109 -8.141 -13.974 1.00 92.19 369 ASN A CA 1
ATOM 3031 C C . ASN A 1 369 ? 24.550 -7.678 -12.586 1.00 92.19 369 ASN A C 1
ATOM 3033 O O . ASN A 1 369 ? 25.727 -7.613 -12.259 1.00 92.19 369 ASN A O 1
ATOM 3037 N N . THR A 1 370 ? 23.573 -7.363 -11.740 1.00 91.88 370 THR A N 1
ATOM 3038 C CA . THR A 1 370 ? 23.807 -6.800 -10.400 1.00 91.88 370 THR A CA 1
ATOM 3039 C C . THR A 1 370 ? 23.648 -7.819 -9.265 1.00 91.88 370 THR A C 1
ATOM 3041 O O . THR A 1 370 ? 23.402 -7.421 -8.113 1.00 91.88 370 THR A O 1
ATOM 3044 N N . LYS A 1 371 ? 23.764 -9.128 -9.559 1.00 90.75 371 LYS A N 1
ATOM 3045 C CA . LYS A 1 371 ? 23.776 -10.189 -8.529 1.00 90.75 371 LYS A CA 1
ATOM 3046 C C . LYS A 1 371 ? 24.893 -9.914 -7.525 1.00 90.75 371 LYS A C 1
ATOM 3048 O O . LYS A 1 371 ? 25.961 -9.452 -7.915 1.00 90.75 371 LYS A O 1
ATOM 3053 N N . LEU A 1 372 ? 24.633 -10.153 -6.238 1.00 86.50 372 LEU A N 1
ATOM 3054 C CA . LEU A 1 372 ? 25.543 -9.772 -5.149 1.00 86.50 372 LEU A CA 1
ATOM 3055 C C . LEU A 1 372 ? 26.941 -10.371 -5.336 1.00 86.50 372 LEU A C 1
ATOM 3057 O O . LEU A 1 372 ? 27.931 -9.682 -5.123 1.00 86.50 372 LEU A O 1
ATOM 3061 N N . GLU A 1 373 ? 27.007 -11.610 -5.812 1.00 88.62 373 GLU A N 1
ATOM 3062 C CA . GLU A 1 373 ? 28.232 -12.386 -5.998 1.00 88.62 373 GLU A CA 1
ATOM 3063 C C . GLU A 1 373 ? 29.093 -11.883 -7.165 1.00 88.62 373 GLU A C 1
ATOM 3065 O O . GLU A 1 373 ? 30.283 -12.178 -7.222 1.00 88.62 373 GLU A O 1
ATOM 3070 N N . GLN A 1 374 ? 28.505 -11.131 -8.100 1.00 87.62 374 GLN A N 1
ATOM 3071 C CA . GLN A 1 374 ? 29.207 -10.607 -9.275 1.00 87.62 374 GLN A CA 1
ATOM 3072 C C . GLN A 1 374 ? 29.704 -9.170 -9.087 1.00 87.62 374 GLN A C 1
ATOM 3074 O O . GLN A 1 374 ? 30.473 -8.677 -9.909 1.00 87.62 374 GLN A O 1
ATOM 3079 N N . ARG A 1 375 ? 29.293 -8.488 -8.012 1.00 92.56 375 ARG A N 1
ATOM 3080 C CA . ARG A 1 375 ? 29.609 -7.074 -7.777 1.00 92.56 375 ARG A CA 1
ATOM 3081 C C . ARG A 1 375 ? 31.104 -6.869 -7.557 1.00 92.56 375 ARG A C 1
ATOM 3083 O O . ARG A 1 375 ? 31.667 -7.361 -6.584 1.00 92.56 375 ARG A O 1
ATOM 3090 N N . ASN A 1 376 ? 31.731 -6.105 -8.444 1.00 94.12 376 ASN A N 1
ATOM 3091 C CA . ASN A 1 376 ? 33.138 -5.727 -8.361 1.00 94.12 376 ASN A CA 1
ATOM 3092 C C . ASN A 1 376 ? 33.390 -4.430 -9.149 1.00 94.12 376 ASN A C 1
ATOM 3094 O O . ASN A 1 376 ? 32.525 -3.989 -9.902 1.00 94.12 376 ASN A O 1
ATOM 3098 N N . GLU A 1 377 ? 34.573 -3.838 -8.987 1.00 94.5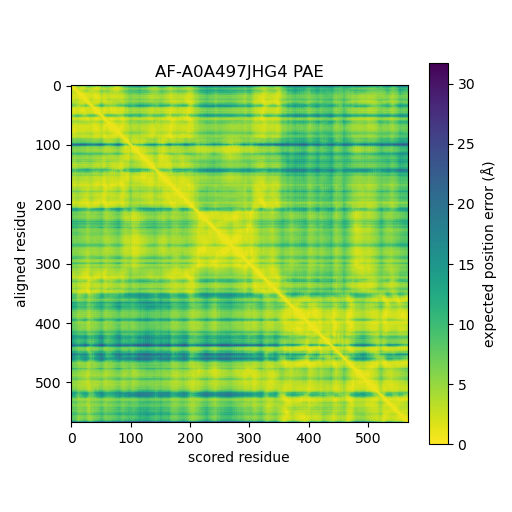0 377 GLU A N 1
ATOM 3099 C CA . GLU A 1 377 ? 34.902 -2.544 -9.601 1.00 94.50 377 GLU A CA 1
ATOM 3100 C C . GLU A 1 377 ? 34.868 -2.570 -11.134 1.00 94.50 377 GLU A C 1
ATOM 3102 O O . GLU A 1 377 ? 34.286 -1.687 -11.760 1.00 94.50 377 GLU A O 1
ATOM 3107 N N . ARG A 1 378 ? 35.396 -3.635 -11.747 1.00 95.38 378 ARG A N 1
ATOM 3108 C CA . ARG A 1 378 ? 35.402 -3.799 -13.206 1.00 95.38 378 ARG A CA 1
ATOM 3109 C C . ARG A 1 378 ? 33.985 -3.831 -13.782 1.00 95.38 378 ARG A C 1
ATOM 3111 O O . ARG A 1 378 ? 33.734 -3.243 -14.828 1.00 95.38 378 ARG A O 1
ATOM 3118 N N . LEU A 1 379 ? 33.049 -4.486 -13.098 1.00 95.81 379 LEU A N 1
ATOM 3119 C CA . LEU A 1 379 ? 31.642 -4.497 -13.501 1.00 95.81 379 LEU A CA 1
ATOM 3120 C C . LEU A 1 379 ? 31.062 -3.070 -13.541 1.00 95.81 379 LEU A C 1
ATOM 3122 O O . LEU A 1 379 ? 30.294 -2.737 -14.443 1.00 95.81 379 LEU A O 1
ATOM 3126 N N . TRP A 1 380 ? 31.423 -2.213 -12.581 1.00 96.88 380 TRP A N 1
ATOM 3127 C CA . TRP A 1 380 ? 30.957 -0.823 -12.530 1.00 96.88 380 TRP A CA 1
ATOM 3128 C C . TRP A 1 380 ? 31.547 0.037 -13.646 1.00 96.88 380 TRP A C 1
ATOM 3130 O O . TRP A 1 380 ? 30.812 0.831 -14.239 1.00 96.88 380 TRP A O 1
ATOM 3140 N N . GLU A 1 381 ? 32.819 -0.176 -13.984 1.00 96.94 381 GLU A N 1
ATOM 3141 C CA . GLU A 1 381 ? 33.463 0.424 -15.157 1.00 96.94 381 GLU A CA 1
ATOM 3142 C C . GLU A 1 381 ? 32.764 0.004 -16.461 1.00 96.94 381 GLU A C 1
ATOM 3144 O O . GLU A 1 381 ? 32.470 0.848 -17.312 1.00 96.94 381 GLU A O 1
ATOM 3149 N N . GLU A 1 382 ? 32.436 -1.284 -16.611 1.00 97.12 382 GLU A N 1
ATOM 3150 C CA . GLU A 1 382 ? 31.739 -1.808 -17.791 1.00 97.12 382 GLU A CA 1
ATOM 3151 C C . GLU A 1 382 ? 30.324 -1.217 -17.919 1.00 97.12 382 GLU A C 1
ATOM 3153 O O . GLU A 1 382 ? 29.960 -0.745 -19.002 1.00 97.12 382 GLU A O 1
ATOM 3158 N N . TYR A 1 383 ? 29.561 -1.127 -16.818 1.00 98.12 383 TYR A N 1
ATOM 3159 C CA . TYR A 1 383 ? 28.278 -0.411 -16.784 1.00 98.12 383 TYR A CA 1
ATOM 3160 C C . TYR A 1 383 ? 28.433 1.056 -17.207 1.00 98.12 383 TYR A C 1
ATOM 3162 O O . TYR A 1 383 ? 27.667 1.541 -18.044 1.00 98.12 383 TYR A O 1
ATOM 3170 N N . ALA A 1 384 ? 29.409 1.775 -16.647 1.00 98.12 384 ALA A N 1
ATOM 3171 C CA . ALA A 1 384 ? 29.635 3.183 -16.956 1.00 98.12 384 ALA A CA 1
ATOM 3172 C C . ALA A 1 384 ? 29.968 3.398 -18.437 1.00 98.12 384 ALA A C 1
ATOM 3174 O O . ALA A 1 384 ? 29.378 4.271 -19.081 1.00 98.12 384 ALA A O 1
ATOM 3175 N N . LYS A 1 385 ? 30.846 2.556 -18.996 1.00 97.81 385 LYS A N 1
ATOM 3176 C CA . LYS A 1 385 ? 31.239 2.602 -20.406 1.00 97.81 385 LYS A CA 1
ATOM 3177 C C . LYS A 1 385 ? 30.029 2.458 -21.330 1.00 97.81 385 LYS A C 1
ATOM 3179 O O . LYS A 1 385 ? 29.794 3.332 -22.166 1.00 97.81 385 LYS A O 1
ATOM 3184 N N . ILE A 1 386 ? 29.224 1.404 -21.165 1.00 98.06 386 ILE A N 1
ATOM 3185 C CA . ILE A 1 386 ? 28.072 1.181 -22.052 1.00 98.06 386 ILE A CA 1
ATOM 3186 C C . ILE A 1 386 ? 26.985 2.253 -21.867 1.00 98.06 386 ILE A C 1
ATOM 3188 O O . ILE A 1 386 ? 26.392 2.711 -22.846 1.00 98.06 386 ILE A O 1
ATOM 3192 N N . ILE A 1 387 ? 26.750 2.719 -20.632 1.00 98.38 387 ILE A N 1
ATOM 3193 C CA . ILE A 1 387 ? 25.815 3.819 -20.351 1.00 98.38 387 ILE A CA 1
ATOM 3194 C C . ILE A 1 387 ? 26.250 5.083 -21.094 1.00 98.38 387 ILE A C 1
ATOM 3196 O O . ILE A 1 387 ? 25.413 5.756 -21.700 1.00 98.38 387 ILE A O 1
ATOM 3200 N N . GLU A 1 388 ? 27.543 5.406 -21.076 1.00 97.94 388 GLU A N 1
ATOM 3201 C CA . GLU A 1 388 ? 28.080 6.552 -21.799 1.00 97.94 388 GLU A CA 1
ATOM 3202 C C . GLU A 1 388 ? 27.903 6.411 -23.321 1.00 97.94 388 GLU A C 1
ATOM 3204 O O . GLU A 1 388 ? 27.533 7.379 -23.993 1.00 97.94 388 GLU A O 1
ATOM 3209 N N . GLU A 1 389 ? 28.131 5.228 -23.889 1.00 97.69 389 GLU A N 1
ATOM 3210 C CA . GLU A 1 389 ? 27.952 4.990 -25.325 1.00 97.69 389 GLU A CA 1
ATOM 3211 C C . GLU A 1 389 ? 26.484 5.132 -25.760 1.00 97.69 389 GLU A C 1
ATOM 3213 O O . GLU A 1 389 ? 26.187 5.804 -26.758 1.00 97.69 389 GLU A O 1
ATOM 3218 N N . ILE A 1 390 ? 25.548 4.589 -24.976 1.00 97.69 390 ILE A N 1
ATOM 3219 C CA . ILE A 1 390 ? 24.103 4.753 -25.198 1.00 97.69 390 ILE A CA 1
ATOM 3220 C C . ILE A 1 390 ? 23.696 6.223 -25.033 1.00 97.69 390 ILE A C 1
ATOM 3222 O O . ILE A 1 390 ? 22.928 6.764 -25.840 1.00 97.69 390 ILE A O 1
ATOM 3226 N N . TYR A 1 391 ? 24.235 6.903 -24.018 1.00 97.12 391 TYR A N 1
ATOM 3227 C CA . TYR A 1 391 ? 24.019 8.330 -23.816 1.00 97.12 391 TYR A CA 1
ATOM 3228 C C . TYR A 1 391 ? 24.487 9.121 -25.037 1.00 97.12 391 TYR A C 1
ATOM 3230 O O . TYR A 1 391 ? 23.724 9.926 -25.572 1.00 97.12 391 TYR A O 1
ATOM 3238 N N . LYS A 1 392 ? 25.692 8.857 -25.560 1.00 95.69 392 LYS A N 1
ATOM 3239 C CA . LYS A 1 392 ? 26.222 9.471 -26.790 1.00 95.69 392 LYS A CA 1
ATOM 3240 C C . LYS A 1 392 ? 25.304 9.221 -27.994 1.00 95.69 392 LYS A C 1
ATOM 3242 O O . LYS A 1 392 ? 25.071 10.158 -28.754 1.00 95.69 392 LYS A O 1
ATOM 3247 N N . ALA A 1 393 ? 24.714 8.031 -28.121 1.00 95.56 393 ALA A N 1
ATOM 3248 C CA . ALA A 1 393 ? 23.765 7.676 -29.183 1.00 95.56 393 ALA A CA 1
ATOM 3249 C C . ALA A 1 393 ? 22.365 8.318 -29.060 1.00 95.56 393 ALA A C 1
ATOM 3251 O O . ALA A 1 393 ? 21.630 8.373 -30.045 1.00 95.56 393 ALA A O 1
ATOM 3252 N N . THR A 1 394 ? 21.994 8.822 -27.882 1.00 94.25 394 THR A N 1
ATOM 3253 C CA . THR A 1 394 ? 20.662 9.383 -27.611 1.00 94.25 394 THR A CA 1
ATOM 3254 C C . THR A 1 394 ? 20.600 10.884 -27.950 1.00 94.25 394 THR A C 1
ATOM 3256 O O . THR A 1 394 ? 21.509 11.627 -27.576 1.00 94.25 394 THR A O 1
ATOM 3259 N N . PRO A 1 395 ? 19.552 11.399 -28.624 1.00 89.62 395 PRO A N 1
ATOM 3260 C CA . PRO A 1 395 ? 19.509 12.801 -29.065 1.00 89.62 395 PRO A CA 1
ATOM 3261 C C . PRO A 1 395 ? 19.305 13.828 -27.934 1.00 89.62 395 PRO A C 1
ATOM 3263 O O . PRO A 1 395 ? 19.696 14.982 -28.083 1.00 89.62 395 PRO A O 1
ATOM 3266 N N . GLN A 1 396 ? 18.693 13.438 -26.811 1.00 88.25 396 GLN A N 1
ATOM 3267 C CA . GLN A 1 396 ? 18.446 14.313 -25.653 1.00 88.25 396 GLN A CA 1
ATOM 3268 C C . GLN A 1 396 ? 18.700 13.558 -24.338 1.00 88.25 396 GLN A C 1
ATOM 3270 O O . GLN A 1 396 ? 19.719 12.885 -24.189 1.00 88.25 396 GLN A O 1
ATOM 3275 N N . THR A 1 397 ? 17.796 13.674 -23.366 1.00 92.12 397 THR A N 1
ATOM 3276 C CA . THR A 1 397 ? 17.990 13.146 -22.023 1.00 92.12 397 THR A CA 1
ATOM 3277 C C . THR A 1 397 ? 17.953 11.624 -22.011 1.00 92.12 397 THR A C 1
ATOM 3279 O O . THR A 1 397 ? 17.011 11.003 -22.516 1.00 92.12 397 THR A O 1
ATOM 3282 N N . THR A 1 398 ? 18.979 11.041 -21.394 1.00 95.56 398 THR A N 1
ATOM 3283 C CA . THR A 1 398 ? 19.019 9.626 -21.017 1.00 95.56 398 THR A CA 1
ATOM 3284 C C . THR A 1 398 ? 18.793 9.522 -19.519 1.00 95.56 398 THR A C 1
ATOM 3286 O O . THR A 1 398 ? 19.479 10.190 -18.744 1.00 95.56 398 THR A O 1
ATOM 3289 N N . LEU A 1 399 ? 17.819 8.710 -19.119 1.00 95.44 399 LEU A N 1
ATOM 3290 C CA . LEU A 1 399 ? 17.506 8.444 -17.722 1.00 95.44 399 LEU A CA 1
ATOM 3291 C C . LEU A 1 399 ? 17.897 7.005 -17.387 1.00 95.44 399 LEU A C 1
ATOM 3293 O O . LEU A 1 399 ? 17.355 6.063 -17.955 1.00 95.44 399 LEU A O 1
ATOM 3297 N N . VAL A 1 400 ? 18.842 6.843 -16.471 1.00 97.62 400 VAL A N 1
ATOM 3298 C CA . VAL A 1 400 ? 19.351 5.544 -16.031 1.00 97.62 400 VAL A CA 1
ATOM 3299 C C . VAL A 1 400 ? 18.785 5.234 -14.660 1.00 97.62 400 VAL A C 1
ATOM 3301 O O . VAL A 1 400 ? 18.920 6.037 -13.740 1.00 97.62 400 VAL A O 1
ATOM 3304 N N . PHE A 1 401 ? 18.173 4.066 -14.520 1.00 97.62 401 PHE A N 1
ATOM 3305 C CA . PHE A 1 401 ? 17.685 3.556 -13.253 1.00 97.62 401 PHE A CA 1
ATOM 3306 C C . PHE A 1 401 ? 18.546 2.396 -12.763 1.00 97.62 401 PHE A C 1
ATOM 3308 O O . PHE A 1 401 ? 18.737 1.416 -13.478 1.00 97.62 401 PHE A O 1
ATOM 3315 N N . PHE A 1 402 ? 19.002 2.494 -11.519 1.00 97.25 402 PHE A N 1
ATOM 3316 C CA . PHE A 1 402 ? 19.774 1.469 -10.821 1.00 97.25 402 PHE A CA 1
ATOM 3317 C C . PHE A 1 402 ? 18.926 0.753 -9.751 1.00 97.25 402 PHE A C 1
ATOM 3319 O O . PHE A 1 402 ? 17.942 1.323 -9.263 1.00 97.25 402 PHE A O 1
ATOM 3326 N N . PRO A 1 403 ? 19.308 -0.467 -9.323 1.00 95.38 403 PRO A N 1
ATOM 3327 C CA . PRO A 1 403 ? 18.653 -1.190 -8.230 1.00 95.38 403 PRO A CA 1
ATOM 3328 C C . PRO A 1 403 ? 18.708 -0.492 -6.868 1.00 95.38 403 PRO A C 1
ATOM 3330 O O . PRO A 1 403 ? 17.783 -0.632 -6.069 1.00 95.38 403 PRO A O 1
ATOM 3333 N N . SER A 1 404 ? 19.792 0.235 -6.577 1.00 93.94 4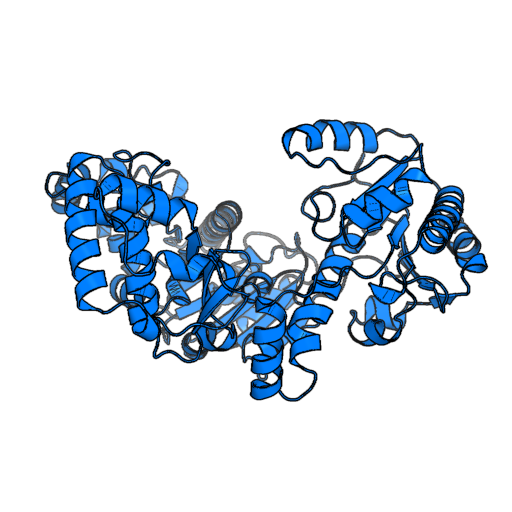04 SER A N 1
ATOM 3334 C CA . SER A 1 404 ? 20.020 0.875 -5.279 1.00 93.94 404 SER A CA 1
ATOM 3335 C C . SER A 1 404 ? 20.878 2.136 -5.400 1.00 93.94 404 SER A C 1
ATOM 3337 O O . SER A 1 404 ? 21.614 2.321 -6.371 1.00 93.94 404 SER A O 1
ATOM 3339 N N . TYR A 1 405 ? 20.819 2.998 -4.377 1.00 93.56 405 TYR A N 1
ATOM 3340 C CA . TYR A 1 405 ? 21.683 4.183 -4.283 1.00 93.56 405 TYR A CA 1
ATOM 3341 C C . TYR A 1 405 ? 23.169 3.834 -4.181 1.00 93.56 405 TYR A C 1
ATOM 3343 O O . TYR A 1 405 ? 24.007 4.641 -4.575 1.00 93.56 405 TYR A O 1
ATOM 3351 N N . GLU A 1 406 ? 23.488 2.663 -3.635 1.00 93.81 406 GLU A N 1
ATOM 3352 C CA . GLU A 1 406 ? 24.854 2.156 -3.534 1.00 93.81 406 GLU A CA 1
ATOM 3353 C C . GLU A 1 406 ? 25.429 1.894 -4.929 1.00 93.81 406 GLU A C 1
ATOM 3355 O O . GLU A 1 406 ? 26.415 2.523 -5.298 1.00 93.81 406 GLU A O 1
ATOM 3360 N N . ILE A 1 407 ? 24.743 1.085 -5.749 1.00 95.25 407 ILE A N 1
ATOM 3361 C CA . ILE A 1 407 ? 25.171 0.788 -7.127 1.00 95.25 407 ILE A CA 1
ATOM 3362 C C . ILE A 1 407 ? 25.222 2.065 -7.968 1.00 95.25 407 ILE A C 1
ATOM 3364 O O . ILE A 1 407 ? 26.194 2.289 -8.683 1.00 95.25 407 ILE A O 1
ATOM 3368 N N . LEU A 1 408 ? 24.212 2.935 -7.842 1.00 96.75 408 LEU A N 1
ATOM 3369 C CA . LEU A 1 408 ? 24.222 4.242 -8.502 1.00 96.75 408 LEU A CA 1
ATOM 3370 C C . LEU A 1 408 ? 25.488 5.026 -8.154 1.00 96.75 408 LEU A C 1
ATOM 3372 O O . LEU A 1 408 ? 26.082 5.636 -9.036 1.00 96.75 408 LEU A O 1
ATOM 3376 N N . SER A 1 409 ? 25.883 5.044 -6.878 1.00 95.88 409 SER A N 1
ATOM 3377 C CA . SER A 1 409 ? 27.043 5.818 -6.432 1.00 95.88 409 SER A CA 1
ATOM 3378 C C . SER A 1 409 ? 28.330 5.273 -7.043 1.00 95.88 409 SER A C 1
ATOM 3380 O O . SER A 1 409 ? 29.062 6.074 -7.612 1.00 95.88 409 SER A O 1
ATOM 3382 N N . LEU A 1 410 ? 28.515 3.949 -7.009 1.00 96.38 410 LEU A N 1
ATOM 3383 C CA . LEU A 1 410 ? 29.683 3.247 -7.552 1.00 96.38 410 LEU A CA 1
ATOM 3384 C C . LEU A 1 410 ? 29.843 3.481 -9.061 1.00 96.38 410 LEU A C 1
ATOM 3386 O O . LEU A 1 410 ? 30.873 3.959 -9.515 1.00 96.38 410 LEU A O 1
ATOM 3390 N N . VAL A 1 411 ? 28.789 3.260 -9.853 1.00 97.62 411 VAL A N 1
ATOM 3391 C CA . VAL A 1 411 ? 28.851 3.483 -11.312 1.00 97.62 411 VAL A CA 1
ATOM 3392 C C . VAL A 1 411 ? 29.043 4.966 -11.645 1.00 97.62 411 VAL A C 1
ATOM 3394 O O . VAL A 1 411 ? 29.701 5.321 -12.621 1.00 97.62 411 VAL A O 1
ATOM 3397 N N . ALA A 1 412 ? 28.481 5.867 -10.838 1.00 97.12 412 ALA A N 1
ATOM 3398 C CA . ALA A 1 412 ? 28.576 7.293 -11.105 1.00 97.12 412 ALA A CA 1
ATOM 3399 C C . ALA A 1 412 ? 29.949 7.911 -10.801 1.00 97.12 412 ALA A C 1
ATOM 3401 O O . ALA A 1 412 ? 30.183 9.042 -11.227 1.00 97.12 412 ALA A O 1
ATOM 3402 N N . GLU A 1 413 ? 30.837 7.220 -10.082 1.00 96.62 413 GLU A N 1
ATOM 3403 C CA . GLU A 1 413 ? 32.244 7.633 -9.936 1.00 96.62 413 GLU A CA 1
ATOM 3404 C C . GLU A 1 413 ? 32.951 7.670 -11.298 1.00 96.62 413 GLU A C 1
ATOM 3406 O O . GLU A 1 413 ? 33.742 8.574 -11.566 1.00 96.62 413 GLU A O 1
ATOM 3411 N N . HIS A 1 414 ? 32.537 6.788 -12.209 1.00 96.94 414 HIS A N 1
ATOM 3412 C CA . HIS A 1 414 ? 33.022 6.690 -13.587 1.00 96.94 414 HIS A CA 1
ATOM 3413 C C . HIS A 1 414 ? 32.243 7.571 -14.583 1.00 96.94 414 HIS A C 1
ATOM 3415 O O . HIS A 1 414 ? 32.563 7.615 -15.769 1.00 96.94 414 HIS A O 1
ATOM 3421 N N . LEU A 1 415 ? 31.219 8.306 -14.123 1.00 96.50 415 LEU A N 1
ATOM 3422 C CA . LEU A 1 415 ? 30.367 9.188 -14.939 1.00 96.50 415 LEU A CA 1
ATOM 3423 C C . LEU A 1 415 ? 30.270 10.600 -14.322 1.00 96.50 415 LEU A C 1
ATOM 3425 O O . LEU A 1 415 ? 29.179 11.030 -13.923 1.00 96.50 415 LEU A O 1
ATOM 3429 N N . PRO A 1 416 ? 31.373 11.371 -14.251 1.00 91.31 416 PRO A N 1
ATOM 3430 C CA . PRO A 1 416 ? 31.447 12.607 -13.460 1.00 91.31 416 PRO A CA 1
ATOM 3431 C C . PRO A 1 416 ? 30.529 13.741 -13.948 1.00 91.31 416 PRO A C 1
ATOM 3433 O O . PRO A 1 416 ? 30.202 14.645 -13.184 1.00 91.31 416 PRO A O 1
ATOM 3436 N N . TYR A 1 417 ? 30.082 13.704 -15.206 1.00 91.00 417 TYR A N 1
ATOM 3437 C CA . TYR A 1 417 ? 29.155 14.687 -15.785 1.00 91.00 417 TYR A CA 1
ATOM 3438 C C . TYR A 1 417 ? 27.672 14.341 -15.565 1.00 91.00 417 TYR A C 1
ATOM 3440 O O . TYR A 1 417 ? 26.786 15.086 -15.996 1.00 91.00 417 TYR A O 1
ATOM 3448 N N . SER A 1 418 ? 27.386 13.191 -14.954 1.00 94.44 418 SER A N 1
ATOM 3449 C CA . SER A 1 418 ? 26.024 12.730 -14.711 1.00 94.44 418 SER A CA 1
ATOM 3450 C C . SER A 1 418 ? 25.343 13.505 -13.579 1.00 94.44 418 SER A C 1
ATOM 3452 O O . SER A 1 418 ? 25.976 13.982 -12.637 1.00 94.44 418 SER A O 1
ATOM 3454 N N . ILE A 1 419 ? 24.018 13.628 -13.660 1.00 94.00 419 ILE A N 1
ATOM 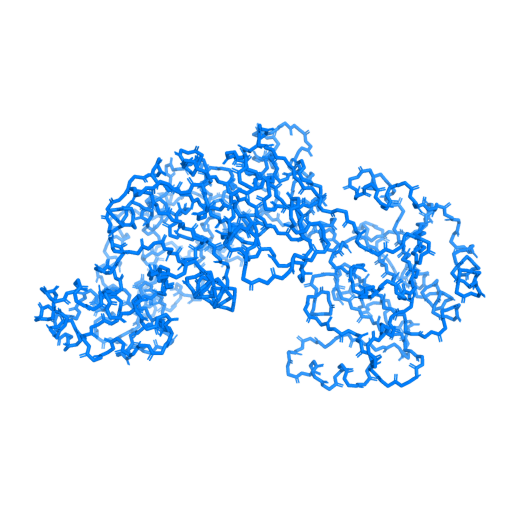3455 C CA . ILE A 1 419 ? 23.206 14.282 -12.632 1.00 94.00 419 ILE A CA 1
ATOM 3456 C C . ILE A 1 419 ? 22.487 13.204 -11.826 1.00 94.00 419 ILE A C 1
ATOM 3458 O O . ILE A 1 419 ? 21.648 12.478 -12.358 1.00 94.00 419 ILE A O 1
ATOM 3462 N N . LYS A 1 420 ? 22.791 13.114 -10.532 1.00 93.94 420 LYS A N 1
ATOM 3463 C CA . LYS A 1 420 ? 22.189 12.136 -9.616 1.00 93.94 420 LYS A CA 1
ATOM 3464 C C . LYS A 1 420 ? 20.859 12.653 -9.079 1.00 93.94 420 LYS A C 1
ATOM 3466 O O . LYS A 1 420 ? 20.736 13.838 -8.766 1.00 93.94 420 LYS A O 1
ATOM 3471 N N . GLU A 1 421 ? 19.871 11.774 -8.946 1.00 90.56 421 GLU A N 1
ATOM 3472 C CA . GLU A 1 421 ? 18.619 12.134 -8.287 1.00 90.56 421 GLU A CA 1
ATOM 3473 C C . GLU A 1 421 ? 18.864 12.584 -6.830 1.00 90.56 421 GLU A C 1
ATOM 3475 O O . GLU A 1 421 ? 19.733 12.036 -6.142 1.00 90.56 421 GLU A O 1
ATOM 3480 N N . PRO A 1 422 ? 18.102 13.569 -6.324 1.00 87.94 422 PRO A N 1
ATOM 3481 C CA . PRO A 1 422 ? 18.319 14.095 -4.985 1.00 87.94 422 PRO A CA 1
ATOM 3482 C C . PRO A 1 422 ? 17.829 13.129 -3.903 1.00 87.94 422 PRO A C 1
ATOM 3484 O O . PRO A 1 422 ? 16.693 12.638 -3.936 1.00 87.94 422 PRO A O 1
ATOM 3487 N N . ARG A 1 423 ? 18.633 12.951 -2.847 1.00 85.00 423 ARG A N 1
ATOM 3488 C CA . ARG A 1 423 ? 18.247 12.153 -1.668 1.00 85.00 423 ARG A CA 1
ATOM 3489 C C . ARG A 1 423 ? 17.170 12.828 -0.825 1.00 85.00 423 ARG A C 1
ATOM 3491 O O . ARG A 1 423 ? 16.356 12.141 -0.212 1.00 85.00 423 ARG A O 1
ATOM 3498 N N . GLU A 1 424 ? 17.018 14.150 -0.900 1.00 83.75 424 GLU A N 1
ATOM 3499 C CA . GLU A 1 424 ? 16.037 14.909 -0.108 1.00 83.75 424 GLU A CA 1
ATOM 3500 C C . GLU A 1 424 ? 14.903 15.524 -0.950 1.00 83.75 424 GLU A C 1
ATOM 3502 O O . GLU A 1 424 ? 15.090 15.895 -2.103 1.00 83.75 424 GLU A O 1
ATOM 3507 N N . ASN A 1 425 ? 13.669 15.563 -0.425 1.00 80.50 425 ASN A N 1
ATOM 3508 C CA . ASN A 1 425 ? 12.497 16.037 -1.192 1.00 80.50 425 ASN A CA 1
ATOM 3509 C C . ASN A 1 425 ? 12.544 17.542 -1.491 1.00 80.50 425 ASN A C 1
ATOM 3511 O O . ASN A 1 425 ? 12.007 17.981 -2.504 1.00 80.50 425 ASN A O 1
ATOM 3515 N N . ARG A 1 426 ? 13.205 18.327 -0.634 1.00 85.75 426 ARG A N 1
ATOM 3516 C CA . ARG A 1 426 ? 13.330 19.784 -0.795 1.00 85.75 426 ARG A CA 1
ATOM 3517 C C . ARG A 1 426 ? 14.147 20.196 -2.024 1.00 85.75 426 ARG A C 1
ATOM 3519 O O . ARG A 1 426 ? 13.935 21.278 -2.554 1.00 85.75 426 ARG A O 1
ATOM 3526 N N . GLU A 1 427 ? 15.040 19.328 -2.493 1.00 85.25 427 GLU A N 1
ATOM 3527 C CA . GLU A 1 427 ? 15.919 19.585 -3.644 1.00 85.25 427 GLU A CA 1
ATOM 3528 C C . GLU A 1 427 ? 15.265 19.203 -4.981 1.00 85.25 427 GLU A C 1
ATOM 3530 O O . GLU A 1 427 ? 15.688 19.658 -6.045 1.00 85.25 427 GLU A O 1
ATOM 3535 N N . LEU A 1 428 ? 14.197 18.398 -4.936 1.00 84.88 428 LEU A N 1
ATOM 3536 C CA . LEU A 1 428 ? 13.529 17.858 -6.118 1.00 84.88 428 LEU A CA 1
ATOM 3537 C C . LEU A 1 428 ? 13.022 18.942 -7.093 1.00 84.88 428 LEU A C 1
ATOM 3539 O O . LEU A 1 428 ? 13.240 18.785 -8.295 1.00 84.88 428 LEU A O 1
ATOM 3543 N N . PRO A 1 429 ? 12.415 20.065 -6.649 1.00 85.69 429 PRO A N 1
ATOM 3544 C CA . PRO A 1 429 ? 11.961 21.108 -7.571 1.00 85.69 429 PRO A CA 1
ATOM 3545 C C . PRO A 1 429 ? 13.103 21.759 -8.365 1.00 85.69 429 PRO A C 1
ATOM 3547 O O . PRO A 1 429 ? 12.979 21.964 -9.575 1.00 85.69 429 PRO A O 1
ATOM 3550 N N . MET A 1 430 ? 14.229 22.059 -7.706 1.00 85.88 430 MET A N 1
ATOM 3551 C CA . MET A 1 430 ? 15.405 22.641 -8.367 1.00 85.88 430 MET A CA 1
ATOM 3552 C C . MET A 1 430 ? 16.050 21.642 -9.328 1.00 85.88 430 MET A C 1
ATOM 3554 O O . MET A 1 430 ? 16.393 22.006 -10.453 1.00 85.88 430 MET A O 1
ATOM 3558 N N . PHE A 1 431 ? 16.139 20.375 -8.920 1.00 87.94 431 PHE A N 1
ATOM 3559 C CA . PHE A 1 431 ? 16.613 19.290 -9.771 1.00 87.94 431 PHE A CA 1
ATOM 3560 C C . PHE A 1 431 ? 15.774 19.161 -11.052 1.00 87.94 431 PHE A C 1
ATOM 3562 O O . PHE A 1 431 ? 16.326 19.175 -12.151 1.00 87.94 431 PHE A O 1
ATOM 3569 N N . ILE A 1 432 ? 14.440 19.112 -10.936 1.00 85.88 432 ILE A N 1
ATOM 3570 C CA . ILE A 1 432 ? 13.542 19.008 -12.096 1.00 85.88 432 ILE A CA 1
ATOM 3571 C C . ILE A 1 432 ? 13.738 20.201 -13.033 1.00 85.88 432 ILE A C 1
ATOM 3573 O O . ILE A 1 432 ? 13.790 20.022 -14.249 1.00 85.88 432 ILE A O 1
ATOM 3577 N N . LYS A 1 433 ? 13.880 21.415 -12.485 1.00 86.00 433 LYS A N 1
ATOM 3578 C CA . LYS A 1 433 ? 14.137 22.617 -13.285 1.00 86.00 433 LYS A CA 1
ATOM 3579 C C . LYS A 1 433 ? 15.447 22.503 -14.073 1.00 86.00 433 LYS A C 1
ATOM 3581 O O . LYS A 1 433 ? 15.456 22.837 -15.251 1.00 86.00 433 LYS A O 1
ATOM 3586 N N . ASN A 1 434 ? 16.516 21.992 -13.458 1.00 86.62 434 ASN A N 1
ATOM 3587 C CA . ASN A 1 434 ? 17.802 21.774 -14.126 1.00 86.62 434 ASN A CA 1
ATOM 3588 C C . ASN A 1 434 ? 17.701 20.735 -15.258 1.00 86.62 434 ASN A C 1
ATOM 3590 O O . ASN A 1 434 ? 18.186 20.965 -16.364 1.00 86.62 434 ASN A O 1
ATOM 3594 N N . VAL A 1 435 ? 17.017 19.613 -15.007 1.00 85.75 435 VAL A N 1
ATOM 3595 C CA . VAL A 1 435 ? 16.831 18.543 -16.004 1.00 85.75 435 VAL A CA 1
ATOM 3596 C C . VAL A 1 435 ? 15.953 18.994 -17.177 1.00 85.75 435 VAL A C 1
ATOM 3598 O O . VAL A 1 435 ? 16.160 18.539 -18.296 1.00 85.75 435 VAL A O 1
ATOM 3601 N N . LYS A 1 436 ? 14.994 19.902 -16.951 1.00 83.50 436 LYS A N 1
ATOM 3602 C CA . LYS A 1 436 ? 14.096 20.439 -17.992 1.00 83.50 436 LYS A CA 1
ATOM 3603 C C . LYS A 1 436 ? 14.728 21.482 -18.920 1.00 83.50 436 LYS A C 1
ATOM 3605 O O . LYS A 1 436 ? 14.058 21.943 -19.845 1.00 83.50 436 LYS A O 1
ATOM 3610 N N . ASN A 1 437 ? 15.987 21.853 -18.706 1.00 79.31 437 ASN A N 1
ATOM 3611 C CA . ASN A 1 437 ? 16.709 22.717 -19.638 1.00 79.31 437 ASN A CA 1
ATOM 3612 C C . ASN A 1 437 ? 16.949 22.001 -20.983 1.00 79.31 437 ASN A C 1
ATOM 3614 O O . ASN A 1 437 ? 16.910 20.777 -21.059 1.00 79.31 437 ASN A O 1
ATOM 3618 N N . LYS A 1 438 ? 17.181 22.759 -22.066 1.00 68.56 438 LYS A N 1
ATOM 3619 C CA . LYS A 1 438 ? 17.303 22.210 -23.436 1.00 68.56 438 LYS A CA 1
ATOM 3620 C C . LYS A 1 438 ? 18.569 21.376 -23.688 1.00 68.56 438 LYS A C 1
ATOM 3622 O O . LYS A 1 438 ? 18.702 20.813 -24.773 1.00 68.56 438 LYS A O 1
ATOM 3627 N N . ASP A 1 439 ? 19.486 21.304 -22.731 1.00 80.81 439 ASP A N 1
ATOM 3628 C CA . ASP A 1 439 ? 20.727 20.557 -22.899 1.00 80.81 439 ASP A CA 1
ATOM 3629 C C . ASP A 1 439 ? 20.481 19.050 -22.863 1.00 80.81 439 ASP A C 1
ATOM 3631 O O . ASP A 1 439 ? 19.630 18.542 -22.132 1.00 80.81 439 ASP A O 1
ATOM 3635 N N . LYS A 1 440 ? 21.324 18.316 -23.581 1.00 89.25 440 LYS A N 1
ATOM 3636 C CA . LYS A 1 440 ? 21.446 16.872 -23.426 1.00 89.25 440 LYS A CA 1
ATOM 3637 C C . LYS A 1 440 ? 21.963 16.556 -22.014 1.00 89.25 440 LYS A C 1
ATOM 3639 O O . LYS A 1 440 ? 23.002 17.082 -21.617 1.00 89.25 440 LYS A O 1
ATOM 3644 N N . LYS A 1 441 ? 21.238 15.727 -21.253 1.00 93.62 441 LYS A N 1
ATOM 3645 C CA . LYS A 1 441 ? 21.600 15.341 -19.876 1.00 93.62 441 LYS A CA 1
ATOM 3646 C C . LYS A 1 441 ? 21.630 13.824 -19.698 1.00 93.62 441 LYS A C 1
ATOM 3648 O O . LYS A 1 441 ? 20.778 13.113 -20.232 1.00 93.62 441 LYS A O 1
ATOM 3653 N N . LEU A 1 442 ? 22.574 13.354 -18.888 1.00 96.12 442 LEU A N 1
ATOM 3654 C CA . LEU A 1 442 ? 22.587 12.002 -18.340 1.00 96.12 442 LEU A CA 1
ATOM 3655 C C . LEU A 1 442 ? 22.106 12.072 -16.892 1.00 96.12 442 LEU A C 1
ATOM 3657 O O . LEU A 1 442 ? 22.757 12.696 -16.054 1.00 96.12 442 LEU A O 1
ATOM 3661 N N . VAL A 1 443 ? 20.953 11.473 -16.613 1.00 95.50 443 VAL A N 1
ATOM 3662 C CA . VAL A 1 443 ? 20.329 11.495 -15.289 1.00 95.50 443 VAL A CA 1
ATOM 3663 C C . VAL A 1 443 ? 20.381 10.099 -14.687 1.00 95.50 443 VAL A C 1
ATOM 3665 O O . VAL A 1 443 ? 19.946 9.148 -15.327 1.00 95.50 443 VAL A O 1
ATOM 3668 N N . LEU A 1 444 ? 20.886 9.980 -13.461 1.00 96.94 444 LEU A N 1
ATOM 3669 C CA . LEU A 1 444 ? 20.990 8.721 -12.728 1.00 96.94 444 LEU A CA 1
ATOM 3670 C C . LEU A 1 444 ? 19.985 8.706 -11.578 1.00 96.94 444 LEU A C 1
ATOM 3672 O O . LEU A 1 444 ? 19.927 9.644 -10.782 1.00 96.94 444 LEU A O 1
ATOM 3676 N N . ALA A 1 445 ? 19.213 7.635 -11.476 1.00 95.50 445 ALA A N 1
ATOM 3677 C CA . ALA A 1 445 ? 18.138 7.471 -10.509 1.00 95.50 445 ALA A CA 1
ATOM 3678 C C . ALA A 1 445 ? 18.056 6.027 -10.006 1.00 95.50 445 ALA A C 1
ATOM 3680 O O . ALA A 1 445 ? 18.688 5.129 -10.555 1.00 95.50 445 ALA A O 1
ATOM 3681 N N . VAL A 1 446 ? 17.260 5.785 -8.970 1.00 94.12 446 VAL A N 1
ATOM 3682 C CA . VAL A 1 446 ? 17.005 4.454 -8.415 1.00 94.12 446 VAL A CA 1
ATOM 3683 C C . VAL A 1 446 ? 15.582 4.009 -8.748 1.00 94.12 446 VAL A C 1
ATOM 3685 O O . VAL A 1 446 ? 14.633 4.796 -8.714 1.00 94.12 446 VAL A O 1
ATOM 3688 N N . CYS A 1 447 ? 15.415 2.729 -9.077 1.00 91.81 447 CYS A N 1
ATOM 3689 C CA . CYS A 1 447 ? 14.104 2.101 -9.232 1.00 91.81 447 CYS A CA 1
ATOM 3690 C C . CYS A 1 447 ? 13.321 2.122 -7.905 1.00 91.81 447 CYS A C 1
ATOM 3692 O O . CYS A 1 447 ? 13.816 1.651 -6.882 1.00 91.81 447 CYS A O 1
ATOM 3694 N N . GLY A 1 448 ? 12.084 2.624 -7.909 1.00 83.75 448 GLY A N 1
ATOM 3695 C CA . GLY A 1 448 ? 11.325 2.898 -6.677 1.00 83.75 448 GLY A CA 1
ATOM 3696 C C . GLY A 1 448 ? 11.805 4.151 -5.926 1.00 83.75 448 GLY A C 1
ATOM 3697 O O . GLY A 1 448 ? 11.364 4.412 -4.811 1.00 83.75 448 GLY A O 1
ATOM 3698 N N . GLY A 1 449 ? 12.737 4.913 -6.510 1.00 83.75 449 GLY A N 1
ATOM 3699 C CA . GLY A 1 449 ? 13.148 6.235 -6.049 1.00 83.75 449 GLY A CA 1
ATOM 3700 C C . GLY A 1 449 ? 12.207 7.337 -6.541 1.00 83.75 449 GLY A C 1
ATOM 3701 O O . GLY A 1 449 ? 11.239 7.107 -7.273 1.00 83.75 449 GLY A O 1
ATOM 3702 N N . LYS A 1 450 ? 12.516 8.583 -6.187 1.00 82.38 450 LYS A N 1
ATOM 3703 C CA . LYS A 1 450 ? 11.615 9.727 -6.408 1.00 82.38 450 LYS A CA 1
ATOM 3704 C C . LYS A 1 450 ? 11.354 10.016 -7.874 1.00 82.38 450 LYS A C 1
ATOM 3706 O O . LYS A 1 450 ? 10.274 10.472 -8.217 1.00 82.38 450 LYS A O 1
ATOM 3711 N N . LEU A 1 451 ? 12.330 9.784 -8.749 1.00 82.88 451 LEU A N 1
ATOM 3712 C CA . LEU A 1 451 ? 12.130 10.024 -10.181 1.00 82.88 451 LEU A CA 1
ATOM 3713 C C . LEU A 1 451 ? 11.311 8.920 -10.856 1.00 82.88 451 LEU A C 1
ATOM 3715 O O . LEU A 1 451 ? 10.688 9.169 -11.888 1.00 82.88 451 LEU A O 1
ATOM 3719 N N . SER A 1 452 ? 11.270 7.724 -10.260 1.00 75.12 452 SER A N 1
ATOM 3720 C CA . SER A 1 452 ? 10.397 6.637 -10.715 1.00 75.12 452 SER A CA 1
ATOM 3721 C C . SER A 1 452 ? 8.939 6.828 -10.271 1.00 75.12 452 SER A C 1
ATOM 3723 O O . SER A 1 452 ? 8.028 6.308 -10.917 1.00 75.12 452 SER A O 1
ATOM 3725 N N . GLU A 1 453 ? 8.698 7.650 -9.240 1.00 68.38 453 GLU A N 1
ATOM 3726 C CA . GLU A 1 453 ? 7.379 7.909 -8.658 1.00 68.38 453 GLU A CA 1
ATOM 3727 C C . GLU A 1 453 ? 6.935 9.374 -8.851 1.00 68.38 453 GLU A C 1
ATOM 3729 O O . GLU A 1 453 ? 7.436 10.306 -8.236 1.00 68.38 453 GLU A O 1
ATOM 3734 N N . GLY A 1 454 ? 5.929 9.605 -9.700 1.00 61.09 454 GLY A N 1
ATOM 3735 C CA . GLY A 1 454 ? 5.162 10.865 -9.694 1.00 61.09 454 GLY A CA 1
ATOM 3736 C C . GLY A 1 454 ? 5.810 12.112 -10.320 1.00 61.09 454 GLY A C 1
ATOM 3737 O O . GLY A 1 454 ? 5.132 13.130 -10.428 1.00 61.09 454 GLY A O 1
ATOM 3738 N N . VAL A 1 455 ? 7.061 12.057 -10.791 1.00 71.25 455 VAL A N 1
ATOM 3739 C CA . VAL A 1 455 ? 7.691 13.185 -11.507 1.00 71.25 455 VAL A CA 1
ATOM 3740 C C . VAL A 1 455 ? 7.360 13.157 -13.004 1.00 71.25 455 VAL A C 1
ATOM 3742 O O . VAL A 1 455 ? 7.435 12.115 -13.662 1.00 71.25 455 VAL A O 1
ATOM 3745 N N . GLU A 1 456 ? 7.007 14.324 -13.550 1.00 72.44 456 GLU A N 1
ATOM 3746 C CA . GLU A 1 456 ? 6.746 14.527 -14.978 1.00 72.44 456 GLU A CA 1
ATOM 3747 C C . GLU A 1 456 ? 7.902 15.256 -15.676 1.00 72.44 456 GLU A C 1
ATOM 3749 O O . GLU A 1 456 ? 8.135 16.457 -15.479 1.00 72.44 456 GLU A O 1
ATOM 3754 N N . PHE A 1 457 ? 8.586 14.542 -16.571 1.00 75.81 457 PHE A N 1
ATOM 3755 C CA . PHE A 1 457 ? 9.675 15.054 -17.408 1.00 75.81 457 PHE A CA 1
ATOM 3756 C C . PHE A 1 457 ? 9.152 15.579 -18.750 1.00 75.81 457 PHE A C 1
ATOM 3758 O O . PHE A 1 457 ? 9.555 15.134 -19.822 1.00 75.81 457 PHE A O 1
ATOM 3765 N N . VAL A 1 458 ? 8.216 16.526 -18.678 1.00 73.81 458 VAL A N 1
ATOM 3766 C CA . VAL A 1 458 ? 7.568 17.130 -19.850 1.00 73.81 458 VAL A CA 1
ATOM 3767 C C . VAL A 1 458 ? 7.949 18.605 -19.972 1.00 73.81 458 VAL A C 1
ATOM 3769 O O . VAL A 1 458 ? 7.915 19.344 -18.979 1.00 73.81 458 VAL A O 1
ATOM 3772 N N . VAL A 1 459 ? 8.283 19.025 -21.196 1.00 74.62 459 VAL A N 1
ATOM 3773 C CA . VAL A 1 459 ? 8.493 20.422 -21.606 1.00 74.62 459 VAL A CA 1
ATOM 3774 C C . VAL A 1 459 ? 7.671 20.669 -22.874 1.00 74.62 459 VAL A C 1
ATOM 3776 O O . VAL A 1 459 ? 7.784 19.920 -23.842 1.00 74.62 459 VAL A O 1
ATOM 3779 N N . ASN A 1 460 ? 6.813 21.696 -22.871 1.00 73.88 460 ASN A N 1
ATOM 3780 C CA . ASN A 1 460 ? 5.898 22.020 -23.981 1.00 73.88 460 ASN A CA 1
ATOM 3781 C C . ASN A 1 460 ? 5.046 20.823 -24.459 1.00 73.88 460 ASN A C 1
ATOM 3783 O O . ASN A 1 460 ? 4.862 20.619 -25.658 1.00 73.88 460 ASN A O 1
ATOM 3787 N N . GLY A 1 461 ? 4.567 20.000 -23.521 1.00 71.88 461 GLY A N 1
ATOM 3788 C CA . GLY A 1 461 ? 3.722 18.838 -23.820 1.00 71.88 461 GLY A CA 1
ATOM 3789 C C . GLY A 1 461 ? 4.449 17.630 -24.425 1.00 71.88 461 GLY A C 1
ATOM 3790 O O . GLY A 1 461 ? 3.784 16.659 -24.764 1.00 71.88 461 GLY A O 1
ATOM 3791 N N . LYS A 1 462 ? 5.785 17.663 -24.550 1.00 75.12 462 LYS A N 1
ATOM 3792 C CA . LYS A 1 462 ? 6.602 16.532 -25.018 1.00 75.12 462 LYS A CA 1
ATOM 3793 C C . LYS A 1 462 ? 7.522 16.009 -23.923 1.00 75.12 462 LYS A C 1
ATOM 3795 O O . LYS A 1 462 ? 8.071 16.794 -23.144 1.00 75.12 462 LYS A O 1
ATOM 3800 N N . SER A 1 463 ? 7.730 14.696 -23.901 1.00 82.88 463 SER A N 1
ATOM 3801 C CA . SER A 1 463 ? 8.731 14.075 -23.037 1.00 82.88 463 SER A CA 1
ATOM 3802 C C . SER A 1 463 ? 10.142 14.457 -23.495 1.00 82.88 463 SER A C 1
ATOM 3804 O O . SER A 1 463 ? 10.490 14.318 -24.677 1.00 82.88 463 SER A O 1
ATOM 3806 N N . ILE A 1 464 ? 10.962 14.936 -22.556 1.00 87.12 464 ILE A N 1
ATOM 3807 C CA . ILE A 1 464 ? 12.391 15.210 -22.797 1.00 87.12 464 ILE A CA 1
ATOM 3808 C C . ILE A 1 464 ? 13.255 13.950 -22.680 1.00 87.12 464 ILE A C 1
ATOM 3810 O O . ILE A 1 464 ? 14.399 13.943 -23.130 1.00 87.12 464 ILE A O 1
ATOM 3814 N N . ILE A 1 465 ? 12.716 12.883 -22.083 1.00 89.69 465 ILE A N 1
ATOM 3815 C CA . ILE A 1 465 ? 13.396 11.594 -21.969 1.00 89.69 465 ILE A CA 1
ATOM 3816 C C . ILE A 1 465 ? 13.297 10.892 -23.320 1.00 89.69 465 ILE A C 1
ATOM 3818 O O . ILE A 1 465 ? 12.201 10.691 -23.840 1.00 89.69 465 ILE A O 1
ATOM 3822 N N . LYS A 1 466 ? 14.449 10.529 -23.887 1.00 92.62 466 LYS A N 1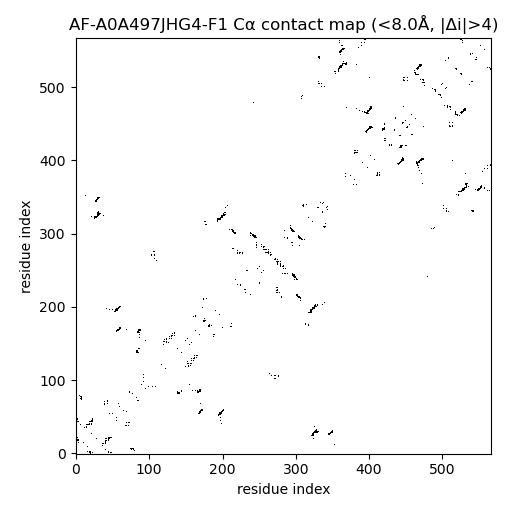
ATOM 3823 C CA . LYS A 1 466 ? 14.540 9.818 -25.173 1.00 92.62 466 LYS A CA 1
ATOM 3824 C C . LYS A 1 466 ? 15.045 8.398 -25.025 1.00 92.62 466 LYS A C 1
ATOM 3826 O O . LYS A 1 466 ? 14.681 7.553 -25.834 1.00 92.62 466 LYS A O 1
ATOM 3831 N N . THR A 1 467 ? 15.814 8.125 -23.981 1.00 95.19 467 THR A N 1
ATOM 3832 C CA . THR A 1 467 ? 16.241 6.766 -23.669 1.00 95.19 467 THR A CA 1
ATOM 3833 C C . THR A 1 467 ? 16.132 6.530 -22.171 1.00 95.19 467 THR A C 1
ATOM 3835 O O . THR A 1 467 ? 16.559 7.372 -21.379 1.00 95.19 467 THR A O 1
ATOM 3838 N N . ILE A 1 468 ? 15.550 5.396 -21.790 1.00 95.81 468 ILE A N 1
ATOM 3839 C CA . ILE A 1 468 ? 15.602 4.859 -20.434 1.00 95.81 468 ILE A CA 1
ATOM 3840 C C . ILE A 1 468 ? 16.521 3.647 -20.434 1.00 95.81 468 ILE A C 1
ATOM 3842 O O . ILE A 1 468 ? 16.406 2.786 -21.301 1.00 95.81 468 ILE A O 1
ATOM 3846 N N . ILE A 1 469 ? 17.415 3.586 -19.453 1.00 97.94 469 ILE A N 1
ATOM 3847 C CA . ILE A 1 469 ? 18.289 2.441 -19.217 1.00 97.94 469 ILE A CA 1
ATOM 3848 C C . ILE A 1 469 ? 17.937 1.846 -17.856 1.00 97.94 469 ILE A C 1
ATOM 3850 O O . ILE A 1 469 ? 17.964 2.551 -16.850 1.00 97.94 469 ILE A O 1
ATOM 3854 N N . ILE A 1 470 ? 17.628 0.555 -17.810 1.00 97.75 470 ILE A N 1
ATOM 3855 C CA . ILE A 1 470 ? 17.533 -0.227 -16.577 1.00 97.75 470 ILE A CA 1
ATOM 3856 C C . ILE A 1 470 ? 18.895 -0.890 -16.368 1.00 97.75 470 ILE A C 1
ATOM 3858 O O . ILE A 1 470 ? 19.206 -1.901 -16.996 1.00 97.75 470 ILE A O 1
ATOM 3862 N N . ALA A 1 471 ? 19.735 -0.277 -15.534 1.00 97.50 471 ALA A N 1
ATOM 3863 C CA . ALA A 1 471 ? 21.097 -0.716 -15.244 1.00 97.50 471 ALA A CA 1
ATOM 3864 C C . ALA A 1 471 ? 21.099 -1.736 -14.099 1.00 97.50 471 ALA A C 1
ATOM 3866 O O . ALA A 1 471 ? 21.479 -1.438 -12.965 1.00 97.50 471 ALA A O 1
ATOM 3867 N N . GLY A 1 472 ? 20.615 -2.935 -14.416 1.00 96.50 472 GLY A N 1
ATOM 3868 C CA . GLY A 1 472 ? 20.411 -4.025 -13.475 1.00 96.50 472 GLY A CA 1
ATOM 3869 C C . GLY A 1 472 ? 18.982 -4.110 -12.926 1.00 96.50 472 GLY A C 1
ATOM 3870 O O . GLY A 1 472 ? 18.326 -3.095 -12.677 1.00 96.50 472 GLY A O 1
ATOM 3871 N N . PHE A 1 473 ? 18.495 -5.329 -12.687 1.00 95.88 473 PHE A N 1
ATOM 3872 C CA . PHE A 1 473 ? 17.153 -5.552 -12.151 1.00 95.88 473 PHE A CA 1
ATOM 3873 C C . PHE A 1 473 ? 17.034 -5.215 -10.653 1.00 95.88 473 PHE A C 1
ATOM 3875 O O . PHE A 1 473 ? 17.830 -5.701 -9.840 1.00 95.88 473 PHE A O 1
ATOM 3882 N N . PRO A 1 474 ? 16.010 -4.432 -10.251 1.00 94.88 474 PRO A N 1
ATOM 3883 C CA . PRO A 1 474 ? 15.844 -3.904 -8.897 1.00 94.88 474 PRO A CA 1
ATOM 3884 C C . PRO A 1 474 ? 15.200 -4.902 -7.925 1.00 94.88 474 PRO A C 1
ATOM 3886 O O . PRO A 1 474 ? 14.178 -4.606 -7.292 1.00 94.88 474 PRO A O 1
ATOM 3889 N N . PHE A 1 475 ? 15.793 -6.090 -7.804 1.00 93.75 475 PHE A N 1
ATOM 3890 C CA . PHE A 1 475 ? 15.363 -7.090 -6.832 1.00 93.75 475 PHE A CA 1
ATOM 3891 C C . PHE A 1 475 ? 15.411 -6.530 -5.399 1.00 93.75 475 PHE A C 1
ATOM 3893 O O . PHE A 1 475 ? 16.372 -5.839 -5.045 1.00 93.75 475 PHE A O 1
ATOM 3900 N N . PRO A 1 476 ? 14.391 -6.797 -4.562 1.00 90.81 476 PRO A N 1
ATOM 3901 C CA . PRO A 1 476 ? 14.457 -6.478 -3.141 1.00 90.81 476 PRO A CA 1
ATOM 3902 C C . PRO A 1 476 ? 15.673 -7.131 -2.469 1.00 90.81 476 PRO A C 1
ATOM 3904 O O . PRO A 1 476 ? 16.039 -8.260 -2.797 1.00 90.81 476 PRO A O 1
ATOM 3907 N N . MET A 1 477 ? 16.288 -6.422 -1.520 1.00 87.25 477 MET A N 1
ATOM 3908 C CA . MET A 1 477 ? 17.416 -6.957 -0.755 1.00 87.25 477 MET A CA 1
ATOM 3909 C C . MET A 1 477 ? 16.934 -8.064 0.189 1.00 87.25 477 MET A C 1
ATOM 3911 O O . MET A 1 477 ? 16.008 -7.805 0.963 1.00 87.25 477 MET A O 1
ATOM 3915 N N . PRO A 1 478 ? 17.558 -9.255 0.169 1.00 88.06 478 PRO A N 1
ATOM 3916 C CA . PRO A 1 478 ? 17.267 -10.300 1.140 1.00 88.06 478 PRO A CA 1
ATOM 3917 C C . PRO A 1 478 ? 17.498 -9.806 2.571 1.00 88.06 478 PRO A C 1
ATOM 3919 O O . PRO A 1 478 ? 18.463 -9.095 2.854 1.00 88.06 478 PRO A O 1
ATOM 3922 N N . ASN A 1 479 ? 16.599 -10.181 3.471 1.00 92.00 479 ASN A N 1
ATOM 3923 C CA . ASN A 1 479 ? 16.733 -9.994 4.911 1.00 92.00 479 ASN A CA 1
ATOM 3924 C C . ASN A 1 479 ? 15.985 -11.122 5.633 1.00 92.00 479 ASN A C 1
ATOM 3926 O O . ASN A 1 479 ? 15.276 -11.902 4.991 1.00 92.00 479 ASN A O 1
ATOM 3930 N N . PHE A 1 480 ? 16.131 -11.191 6.957 1.00 94.38 480 PHE A N 1
ATOM 3931 C CA . PHE A 1 480 ? 15.508 -12.238 7.764 1.00 94.38 480 PHE A CA 1
ATOM 3932 C C . PHE A 1 480 ? 13.990 -12.333 7.541 1.00 94.38 480 PHE A C 1
ATOM 3934 O O . PHE A 1 480 ? 13.477 -13.416 7.271 1.00 94.38 480 PHE A O 1
ATOM 3941 N N . GLU A 1 481 ? 13.267 -11.206 7.589 1.00 92.94 481 GLU A N 1
ATOM 3942 C CA . GLU A 1 481 ? 11.822 -11.188 7.328 1.00 92.94 481 GLU A CA 1
ATOM 3943 C C . GLU A 1 481 ? 11.476 -11.767 5.949 1.00 92.94 481 GLU A C 1
ATOM 3945 O O . GLU A 1 481 ? 10.511 -12.521 5.820 1.00 92.94 481 GLU A O 1
ATOM 3950 N N . MET A 1 482 ? 12.228 -11.395 4.914 1.00 92.19 482 MET A N 1
ATOM 3951 C CA . MET A 1 482 ? 11.971 -11.838 3.549 1.00 92.19 482 MET A CA 1
ATOM 3952 C C . MET A 1 482 ? 12.199 -13.338 3.374 1.00 92.19 482 MET A C 1
ATOM 3954 O O . MET A 1 482 ? 11.357 -13.988 2.759 1.00 92.19 482 MET A O 1
ATOM 3958 N N . GLU A 1 483 ? 13.281 -13.894 3.922 1.00 94.12 483 GLU A N 1
ATOM 3959 C CA . GLU A 1 483 ? 13.533 -15.341 3.864 1.00 94.12 483 GLU A CA 1
ATOM 3960 C C . GLU A 1 483 ? 12.484 -16.121 4.664 1.00 94.12 483 GLU A C 1
ATOM 3962 O O . GLU A 1 483 ? 11.893 -17.060 4.134 1.00 94.12 483 GLU A O 1
ATOM 3967 N N . LEU A 1 484 ? 12.129 -15.656 5.868 1.00 93.38 484 LEU A N 1
ATOM 3968 C CA . LEU A 1 484 ? 11.053 -16.257 6.661 1.00 93.38 484 LEU A CA 1
ATOM 3969 C C . LEU A 1 484 ? 9.714 -16.254 5.902 1.00 93.38 484 LEU A C 1
ATOM 3971 O O . LEU A 1 484 ? 8.974 -17.235 5.913 1.00 93.38 484 LEU A O 1
ATOM 3975 N N . ARG A 1 485 ? 9.377 -15.153 5.220 1.00 93.56 485 ARG A N 1
ATOM 3976 C CA . ARG A 1 485 ? 8.172 -15.088 4.375 1.00 93.56 485 ARG A CA 1
ATOM 3977 C C . ARG A 1 485 ? 8.274 -16.012 3.168 1.00 93.56 485 ARG A C 1
ATOM 3979 O O . ARG A 1 485 ? 7.259 -16.576 2.779 1.00 93.56 485 ARG A O 1
ATOM 3986 N N . LYS A 1 486 ? 9.454 -16.147 2.563 1.00 95.00 486 LYS A N 1
ATOM 3987 C CA . LYS A 1 486 ? 9.673 -17.000 1.391 1.00 95.00 486 LYS A CA 1
ATOM 3988 C C . LYS A 1 486 ? 9.348 -18.451 1.702 1.00 95.00 486 LYS A C 1
ATOM 3990 O O . LYS A 1 486 ? 8.586 -19.047 0.951 1.00 95.00 486 LYS A O 1
ATOM 3995 N N . GLU A 1 487 ? 9.856 -18.962 2.820 1.00 94.19 487 GLU A N 1
ATOM 3996 C CA . GLU A 1 487 ? 9.573 -20.319 3.298 1.00 94.19 487 GLU A CA 1
ATOM 3997 C C . GLU A 1 487 ? 8.065 -20.534 3.464 1.00 94.19 487 GLU A C 1
ATOM 3999 O O . GLU A 1 487 ? 7.494 -21.437 2.857 1.00 94.19 487 GLU A O 1
ATOM 4004 N N . LEU A 1 488 ? 7.388 -19.620 4.165 1.00 94.38 488 LEU A N 1
ATOM 4005 C CA . LEU A 1 488 ? 5.938 -19.687 4.370 1.00 94.38 488 LEU A CA 1
ATOM 4006 C C . LEU A 1 488 ? 5.146 -19.599 3.051 1.00 94.38 488 LEU A C 1
ATOM 4008 O O . LEU A 1 488 ? 4.092 -20.216 2.909 1.00 94.38 488 LEU A O 1
ATOM 4012 N N . TYR A 1 489 ? 5.622 -18.829 2.070 1.00 95.19 489 TYR A N 1
ATOM 4013 C CA . TYR A 1 489 ? 4.984 -18.733 0.754 1.00 95.19 489 TYR A CA 1
ATOM 4014 C C . TYR A 1 489 ? 5.198 -19.993 -0.081 1.00 95.19 489 TYR A C 1
ATOM 4016 O O . TYR A 1 489 ? 4.276 -20.406 -0.780 1.00 95.19 489 TYR A O 1
ATOM 4024 N N . ASP A 1 490 ? 6.381 -20.597 -0.020 1.00 95.75 490 ASP A N 1
ATOM 4025 C CA . ASP A 1 490 ? 6.661 -21.858 -0.704 1.00 95.75 490 ASP A CA 1
ATOM 4026 C C . ASP A 1 490 ? 5.834 -23.004 -0.102 1.00 95.75 490 ASP A C 1
ATOM 4028 O O . ASP A 1 490 ? 5.301 -23.825 -0.848 1.00 95.75 490 ASP A O 1
ATOM 4032 N N . GLU A 1 491 ? 5.636 -23.016 1.220 1.00 94.75 491 GLU A N 1
ATOM 4033 C CA . GLU A 1 491 ? 4.718 -23.943 1.896 1.00 94.75 491 GLU A CA 1
ATOM 4034 C C . GLU A 1 491 ? 3.259 -23.743 1.454 1.00 94.75 491 GLU A C 1
ATOM 4036 O O . GLU A 1 491 ? 2.549 -24.715 1.197 1.00 94.75 491 GLU A O 1
ATOM 4041 N N . ALA A 1 492 ? 2.801 -22.491 1.345 1.00 93.44 492 ALA A N 1
ATOM 4042 C CA . ALA A 1 492 ? 1.404 -22.180 1.041 1.00 93.44 492 ALA A CA 1
ATOM 4043 C C . ALA A 1 492 ? 1.039 -22.316 -0.448 1.00 93.44 492 ALA A C 1
ATOM 4045 O O . ALA A 1 492 ? -0.075 -22.723 -0.775 1.00 93.44 492 ALA A O 1
ATOM 4046 N N . PHE A 1 493 ? 1.946 -21.944 -1.355 1.00 93.50 493 PHE A N 1
ATOM 4047 C CA . PHE A 1 493 ? 1.663 -21.824 -2.792 1.00 93.50 493 PHE A CA 1
ATOM 4048 C C . PHE A 1 493 ? 2.454 -22.807 -3.663 1.00 93.50 493 PHE A C 1
ATOM 4050 O O . PHE A 1 493 ? 2.198 -22.902 -4.866 1.00 93.50 493 PHE A O 1
ATOM 4057 N N . GLY A 1 494 ? 3.400 -23.539 -3.075 1.00 94.19 494 GLY A N 1
ATOM 4058 C CA . GLY A 1 494 ? 4.290 -24.467 -3.760 1.00 94.19 494 GLY A CA 1
ATOM 4059 C C . GLY A 1 494 ? 5.694 -23.902 -3.978 1.00 94.19 494 GLY A C 1
ATOM 4060 O O . GLY A 1 494 ? 5.904 -22.693 -4.092 1.00 94.19 494 GLY A O 1
ATOM 4061 N N . TYR A 1 495 ? 6.662 -24.812 -4.073 1.00 93.44 495 TYR A N 1
ATOM 4062 C CA . TYR A 1 495 ? 8.086 -24.493 -4.166 1.00 93.44 495 TYR A CA 1
ATOM 4063 C C . TYR A 1 495 ? 8.413 -23.497 -5.294 1.00 93.44 495 TYR A C 1
ATOM 4065 O O . TYR A 1 495 ? 8.005 -23.674 -6.445 1.00 93.44 495 TYR A O 1
ATOM 4073 N N . GLY A 1 496 ? 9.171 -22.448 -4.963 1.00 91.06 496 GLY A N 1
ATOM 4074 C CA . GLY A 1 496 ? 9.602 -21.393 -5.883 1.00 91.06 496 GLY A CA 1
ATOM 4075 C C . GLY A 1 496 ? 8.600 -20.245 -6.052 1.00 91.06 496 GLY A C 1
ATOM 4076 O O . GLY A 1 496 ? 8.956 -19.201 -6.614 1.00 91.06 496 GLY A O 1
ATOM 4077 N N . LYS A 1 497 ? 7.363 -20.376 -5.550 1.00 93.00 497 LYS A N 1
ATOM 4078 C CA . LYS A 1 497 ? 6.369 -19.292 -5.591 1.00 93.00 497 LYS A CA 1
ATOM 4079 C C . LYS A 1 497 ? 6.720 -18.155 -4.643 1.00 93.00 497 LYS A C 1
ATOM 4081 O O . LYS A 1 497 ? 6.480 -17.005 -5.002 1.00 93.00 497 LYS A O 1
ATOM 4086 N N . GLY A 1 498 ? 7.329 -18.433 -3.493 1.00 94.62 498 GLY A N 1
ATOM 4087 C CA . GLY A 1 498 ? 7.803 -17.412 -2.564 1.00 94.62 498 GLY A CA 1
ATOM 4088 C C . GLY A 1 498 ? 8.786 -16.455 -3.227 1.00 94.62 498 GLY A C 1
ATOM 4089 O O . GLY A 1 498 ? 8.596 -15.240 -3.168 1.00 94.62 498 GLY A O 1
ATOM 4090 N N . PHE A 1 499 ? 9.771 -16.982 -3.961 1.00 94.50 499 PHE A N 1
ATOM 4091 C CA . PHE A 1 499 ? 10.714 -16.149 -4.712 1.00 94.50 499 PHE A CA 1
ATOM 4092 C C . PHE A 1 499 ? 10.018 -15.311 -5.795 1.00 94.50 499 PHE A C 1
ATOM 4094 O O . PHE A 1 499 ? 10.251 -14.105 -5.908 1.00 94.50 499 PHE A O 1
ATOM 4101 N N . PHE A 1 500 ? 9.114 -15.922 -6.566 1.00 94.31 500 PHE A N 1
ATOM 4102 C CA . PHE A 1 500 ? 8.364 -15.203 -7.595 1.00 94.31 500 PHE A CA 1
ATOM 4103 C C . PHE A 1 500 ? 7.540 -14.043 -7.008 1.00 94.31 500 PHE A C 1
ATOM 4105 O O . PHE A 1 500 ? 7.628 -12.912 -7.484 1.00 94.31 500 PHE A O 1
ATOM 4112 N N . LEU A 1 501 ? 6.776 -14.301 -5.948 1.00 93.62 501 LEU A N 1
ATOM 4113 C CA . LEU A 1 501 ? 5.845 -13.333 -5.371 1.00 93.62 501 LEU A CA 1
ATOM 4114 C C . LEU A 1 501 ? 6.539 -12.225 -4.564 1.00 93.62 501 LEU A C 1
ATOM 4116 O O . LEU A 1 501 ? 6.078 -11.085 -4.587 1.00 93.62 501 LEU A O 1
ATOM 4120 N N . LEU A 1 502 ? 7.638 -12.536 -3.868 1.00 92.69 502 LEU A N 1
ATOM 4121 C CA . LEU A 1 502 ? 8.321 -11.592 -2.972 1.00 92.69 502 LEU A CA 1
ATOM 4122 C C . LEU A 1 502 ? 9.506 -10.860 -3.625 1.00 92.69 502 LEU A C 1
ATOM 4124 O O . LEU A 1 502 ? 9.845 -9.767 -3.174 1.00 92.69 502 LEU A O 1
ATOM 4128 N N . TRP A 1 503 ? 10.114 -11.404 -4.688 1.00 93.44 503 TRP A N 1
ATOM 4129 C CA . TRP A 1 503 ? 11.256 -10.781 -5.377 1.00 93.44 503 TRP A CA 1
ATOM 4130 C C . TRP A 1 503 ? 10.959 -10.410 -6.826 1.00 93.44 503 TRP A C 1
ATOM 4132 O O . TRP A 1 503 ? 11.166 -9.257 -7.210 1.00 93.44 503 TRP A O 1
ATOM 4142 N N . VAL A 1 504 ? 10.473 -11.359 -7.630 1.00 94.06 504 VAL A N 1
ATOM 4143 C CA . VAL A 1 504 ? 10.286 -11.154 -9.077 1.00 94.06 504 VAL A CA 1
ATOM 4144 C C . VAL A 1 504 ? 9.152 -10.167 -9.355 1.00 94.06 504 VAL A C 1
ATOM 4146 O O . VAL A 1 504 ? 9.345 -9.212 -10.103 1.00 94.06 504 VAL A O 1
ATOM 4149 N N . LEU A 1 505 ? 7.994 -10.342 -8.716 1.00 92.38 505 LEU A N 1
ATOM 4150 C CA . LEU A 1 505 ? 6.835 -9.473 -8.919 1.00 92.38 505 LEU A CA 1
ATOM 4151 C C . LEU A 1 505 ? 7.124 -8.005 -8.518 1.00 92.38 505 LEU A C 1
ATOM 4153 O O . LEU A 1 505 ? 6.905 -7.115 -9.343 1.00 92.38 505 LEU A O 1
ATOM 4157 N N . PRO A 1 506 ? 7.695 -7.691 -7.332 1.00 91.25 506 PRO A N 1
ATOM 4158 C CA . PRO A 1 506 ? 8.111 -6.322 -7.012 1.00 91.25 506 PRO A CA 1
ATOM 4159 C C . PRO A 1 506 ? 9.176 -5.754 -7.956 1.00 91.25 506 PRO A C 1
ATOM 4161 O O . PRO A 1 506 ? 9.150 -4.556 -8.243 1.00 91.25 506 PRO A O 1
ATOM 4164 N N . MET A 1 507 ? 10.104 -6.588 -8.438 1.00 93.56 507 MET A N 1
ATOM 4165 C CA . MET A 1 507 ? 11.126 -6.181 -9.405 1.00 93.56 507 MET A CA 1
ATOM 4166 C C . MET A 1 507 ? 10.477 -5.709 -10.713 1.00 93.56 507 MET A C 1
ATOM 4168 O O . MET A 1 507 ? 10.741 -4.585 -11.142 1.00 93.56 507 MET A O 1
ATOM 4172 N N . ILE A 1 508 ? 9.566 -6.504 -11.286 1.00 91.81 508 ILE A N 1
ATOM 4173 C CA . ILE A 1 508 ? 8.851 -6.165 -12.527 1.00 91.81 508 ILE A CA 1
ATOM 4174 C C . ILE A 1 508 ? 8.087 -4.854 -12.366 1.00 91.81 508 ILE A C 1
ATOM 4176 O O . ILE A 1 508 ? 8.229 -3.958 -13.196 1.00 91.81 508 ILE A O 1
ATOM 4180 N N . ASN A 1 509 ? 7.348 -4.695 -11.266 1.00 87.88 509 ASN A N 1
ATOM 4181 C CA . ASN A 1 509 ? 6.595 -3.471 -10.994 1.00 87.88 509 ASN A CA 1
ATOM 4182 C C . ASN A 1 509 ? 7.485 -2.226 -10.956 1.00 87.88 509 ASN A C 1
ATOM 4184 O O . ASN A 1 509 ? 7.160 -1.211 -11.570 1.00 87.88 509 ASN A O 1
ATOM 4188 N N . LYS A 1 510 ? 8.630 -2.295 -10.264 1.00 90.00 510 LYS A N 1
ATOM 4189 C CA . LYS A 1 510 ? 9.585 -1.180 -10.207 1.00 90.00 510 LYS A CA 1
ATOM 4190 C C . LYS A 1 510 ? 10.137 -0.832 -11.589 1.00 90.00 510 LYS A C 1
ATOM 4192 O O . LYS A 1 510 ? 10.262 0.349 -11.913 1.00 90.00 510 LYS A O 1
ATOM 4197 N N . VAL A 1 511 ? 10.439 -1.841 -12.407 1.00 92.00 511 VAL A N 1
ATOM 4198 C CA . VAL A 1 511 ? 10.908 -1.634 -13.782 1.00 92.00 511 VAL A CA 1
ATOM 4199 C C . VAL A 1 511 ? 9.812 -1.003 -14.644 1.00 92.00 511 VAL A C 1
ATOM 4201 O O . VAL A 1 511 ? 10.075 -0.013 -15.322 1.00 92.00 511 VAL A O 1
ATOM 4204 N N . GLN A 1 512 ? 8.572 -1.493 -14.573 1.00 87.06 512 GLN A N 1
ATOM 4205 C CA . GLN A 1 512 ? 7.440 -0.925 -15.312 1.00 87.06 512 GLN A CA 1
ATOM 4206 C C . GLN A 1 512 ? 7.166 0.541 -14.939 1.00 87.06 512 GLN A C 1
ATOM 4208 O O . GLN A 1 512 ? 6.968 1.391 -15.809 1.00 87.06 512 GLN A O 1
ATOM 4213 N N . GLN A 1 513 ? 7.225 0.871 -13.647 1.00 85.25 513 GLN A N 1
ATOM 4214 C CA . GLN A 1 513 ? 7.079 2.249 -13.169 1.00 85.25 513 GLN A CA 1
ATOM 4215 C C . GLN A 1 513 ? 8.186 3.175 -13.690 1.00 85.25 513 GLN A C 1
ATOM 4217 O O . GLN A 1 513 ? 7.921 4.353 -13.959 1.00 85.25 513 GLN A O 1
ATOM 4222 N N . ALA A 1 514 ? 9.408 2.653 -13.836 1.00 88.81 514 ALA A N 1
ATOM 4223 C CA . ALA A 1 514 ? 10.548 3.373 -14.384 1.00 88.81 514 ALA A CA 1
ATOM 4224 C C . ALA A 1 514 ? 10.394 3.616 -15.896 1.00 88.81 514 ALA A C 1
ATOM 4226 O O . ALA A 1 514 ? 10.454 4.766 -16.336 1.00 88.81 514 ALA A O 1
ATOM 4227 N N . ILE A 1 515 ? 10.120 2.576 -16.690 1.00 87.62 515 ILE A N 1
ATOM 4228 C CA . ILE A 1 515 ? 9.978 2.702 -18.154 1.00 87.62 515 ILE A CA 1
ATOM 4229 C C . ILE A 1 515 ? 8.754 3.543 -18.551 1.00 87.62 515 ILE A C 1
ATOM 4231 O O . ILE A 1 515 ? 8.817 4.316 -19.508 1.00 87.62 515 ILE A O 1
ATOM 4235 N N . GLY A 1 516 ? 7.675 3.500 -17.758 1.00 79.75 516 GLY A N 1
ATOM 4236 C CA . GLY A 1 516 ? 6.474 4.317 -17.954 1.00 79.75 516 GLY A CA 1
ATOM 4237 C C . GLY A 1 516 ? 6.713 5.829 -17.832 1.00 79.75 516 GLY A C 1
ATOM 4238 O O . GLY A 1 516 ? 5.814 6.628 -18.095 1.00 79.75 516 GLY A O 1
ATOM 4239 N N . ARG A 1 517 ? 7.922 6.267 -17.448 1.00 77.69 517 ARG A N 1
ATOM 4240 C CA . ARG A 1 517 ? 8.309 7.687 -17.425 1.00 77.69 517 ARG A CA 1
ATOM 4241 C C . ARG A 1 517 ? 8.680 8.234 -18.797 1.00 77.69 517 ARG A C 1
ATOM 4243 O O . ARG A 1 517 ? 8.621 9.451 -18.969 1.00 77.69 517 ARG A O 1
ATOM 4250 N N . ALA A 1 518 ? 9.045 7.377 -19.748 1.00 75.88 518 ALA A N 1
ATOM 4251 C CA . ALA A 1 518 ? 9.546 7.820 -21.042 1.00 75.88 518 ALA A CA 1
ATOM 4252 C C . ALA A 1 518 ? 8.463 8.445 -21.932 1.00 75.88 518 ALA A C 1
ATOM 4254 O O . ALA A 1 518 ? 8.761 9.365 -22.694 1.00 75.88 518 ALA A O 1
ATOM 4255 N N . ILE A 1 519 ? 7.222 7.959 -21.842 1.00 73.19 519 ILE A N 1
ATOM 4256 C CA . ILE A 1 519 ? 6.177 8.210 -22.844 1.00 73.19 519 ILE A CA 1
ATOM 4257 C C . ILE A 1 519 ? 4.939 8.778 -22.166 1.00 73.19 519 ILE A C 1
ATOM 4259 O O . ILE A 1 519 ? 4.440 8.224 -21.187 1.00 73.19 519 ILE A O 1
ATOM 4263 N N . ARG A 1 520 ? 4.460 9.919 -22.672 1.00 72.62 520 ARG A N 1
ATOM 4264 C CA . ARG A 1 520 ? 3.296 10.636 -22.127 1.00 72.62 520 ARG A CA 1
ATOM 4265 C C . ARG A 1 520 ? 2.272 11.019 -23.182 1.00 72.62 520 ARG A C 1
ATOM 4267 O O . ARG A 1 520 ? 1.124 11.282 -22.839 1.00 72.62 520 ARG A O 1
ATOM 4274 N N . SER A 1 521 ? 2.673 11.040 -24.443 1.00 72.69 521 SER A N 1
ATOM 4275 C CA . SER A 1 521 ? 1.814 11.298 -25.588 1.00 72.69 521 SER A CA 1
ATOM 4276 C C . SER A 1 521 ? 2.072 10.277 -26.688 1.00 72.69 521 SER A C 1
ATOM 4278 O O . SER A 1 521 ? 3.159 9.713 -26.789 1.00 72.69 521 SER A O 1
ATOM 4280 N N . GLU A 1 522 ? 1.096 10.099 -27.575 1.00 72.44 522 GLU A N 1
ATOM 4281 C CA . GLU A 1 522 ? 1.213 9.245 -28.765 1.00 72.44 522 GLU A CA 1
ATOM 4282 C C . GLU A 1 522 ? 2.355 9.667 -29.704 1.00 72.44 522 GLU A C 1
ATOM 4284 O O . GLU A 1 522 ? 2.770 8.895 -30.560 1.00 72.44 522 GLU A O 1
ATOM 4289 N N . ARG A 1 523 ? 2.875 10.892 -29.548 1.00 78.12 523 ARG A N 1
ATOM 4290 C CA . ARG A 1 523 ? 3.966 11.460 -30.352 1.00 78.12 523 ARG A CA 1
ATOM 4291 C C . ARG A 1 523 ? 5.343 11.286 -29.713 1.00 78.12 523 ARG A C 1
ATOM 4293 O O . ARG A 1 523 ? 6.341 11.635 -30.342 1.00 78.12 523 ARG A O 1
ATOM 4300 N N . ASP A 1 524 ? 5.411 10.839 -28.460 1.00 82.56 524 ASP A N 1
ATOM 4301 C CA . ASP A 1 524 ? 6.688 10.624 -27.789 1.00 82.56 524 ASP A CA 1
ATOM 4302 C C . ASP A 1 524 ? 7.329 9.337 -28.295 1.00 82.56 524 ASP A C 1
ATOM 4304 O O . ASP A 1 524 ? 6.672 8.304 -28.381 1.00 82.56 524 ASP A O 1
ATOM 4308 N N . LYS A 1 525 ? 8.627 9.417 -28.594 1.00 88.19 525 LYS A N 1
ATOM 4309 C CA . LYS A 1 525 ? 9.457 8.303 -29.042 1.00 88.19 525 LYS A CA 1
ATOM 4310 C C . LYS A 1 525 ? 10.570 8.051 -28.034 1.00 88.19 525 LYS A C 1
ATOM 4312 O O . LYS A 1 525 ? 11.275 9.000 -27.670 1.00 88.19 525 LYS A O 1
ATOM 4317 N N . ALA A 1 526 ? 10.716 6.804 -27.589 1.00 91.44 526 ALA A N 1
ATOM 4318 C CA . ALA A 1 526 ? 11.683 6.442 -26.561 1.00 91.44 526 ALA A CA 1
ATOM 4319 C C . ALA A 1 526 ? 12.309 5.058 -26.759 1.00 91.44 526 ALA A C 1
ATOM 4321 O O . ALA A 1 526 ? 11.622 4.091 -27.082 1.00 91.44 526 ALA A O 1
ATOM 4322 N N . GLY A 1 527 ? 13.621 4.981 -26.529 1.00 95.06 527 GLY A N 1
ATOM 4323 C CA . GLY A 1 527 ? 14.347 3.723 -26.394 1.00 95.06 527 GLY A CA 1
ATOM 4324 C C . GLY A 1 527 ? 14.355 3.246 -24.947 1.00 95.06 527 GLY A C 1
ATOM 4325 O O . GLY A 1 527 ? 14.528 4.043 -24.028 1.00 95.06 527 GLY A O 1
ATOM 4326 N N . ILE A 1 528 ? 14.157 1.954 -24.741 1.00 95.94 528 ILE A N 1
ATOM 4327 C CA . ILE A 1 528 ? 14.124 1.299 -23.437 1.00 95.94 528 ILE A CA 1
ATOM 4328 C C . ILE A 1 528 ? 15.149 0.173 -23.497 1.00 95.94 528 ILE A C 1
ATOM 4330 O O . ILE A 1 528 ? 14.992 -0.785 -24.249 1.00 95.94 528 ILE A O 1
ATOM 4334 N N . VAL A 1 529 ? 16.228 0.335 -22.737 1.00 97.56 529 VAL A N 1
ATOM 4335 C CA . VAL A 1 529 ? 17.381 -0.566 -22.738 1.00 97.56 529 VAL A CA 1
ATOM 4336 C C . VAL A 1 529 ? 17.484 -1.266 -21.389 1.00 97.56 529 VAL A C 1
ATOM 4338 O O . VAL A 1 529 ? 17.517 -0.608 -20.350 1.00 97.56 529 VAL A O 1
ATOM 4341 N N . PHE A 1 530 ? 17.584 -2.590 -21.395 1.00 97.94 530 PHE A N 1
ATOM 4342 C CA . PHE A 1 530 ? 17.824 -3.411 -20.215 1.00 97.94 530 PHE A CA 1
ATOM 4343 C C . PHE A 1 530 ? 19.274 -3.900 -20.219 1.00 97.94 530 PHE A C 1
ATOM 4345 O O . PHE A 1 530 ? 19.666 -4.703 -21.063 1.00 97.94 530 PHE A O 1
ATOM 4352 N N . LEU A 1 531 ? 20.073 -3.408 -19.272 1.00 97.62 531 LEU A N 1
ATOM 4353 C CA . LEU A 1 531 ? 21.452 -3.843 -19.043 1.00 97.62 531 LEU A CA 1
ATOM 4354 C C . LEU A 1 531 ? 21.481 -4.837 -17.874 1.00 97.62 531 LEU A C 1
ATOM 4356 O O . LEU A 1 531 ? 21.996 -4.543 -16.790 1.00 97.62 531 LEU A O 1
ATOM 4360 N N . ASP A 1 532 ? 20.829 -5.978 -18.083 1.00 96.44 532 ASP A N 1
ATOM 4361 C CA . ASP A 1 532 ? 20.823 -7.114 -17.166 1.00 96.44 532 ASP A CA 1
ATOM 4362 C C . ASP A 1 532 ? 20.670 -8.427 -17.947 1.00 96.44 532 ASP A C 1
ATOM 4364 O O . ASP A 1 532 ? 19.697 -8.588 -18.683 1.00 96.44 532 ASP A O 1
ATOM 4368 N N . ASP A 1 533 ? 21.621 -9.348 -17.796 1.00 95.19 533 ASP A N 1
ATOM 4369 C CA . ASP A 1 533 ? 21.667 -10.613 -18.538 1.00 95.19 533 ASP A CA 1
ATOM 4370 C C . ASP A 1 533 ? 20.801 -11.734 -17.953 1.00 95.19 533 ASP A C 1
ATOM 4372 O O . ASP A 1 533 ? 20.764 -12.844 -18.488 1.00 95.19 533 ASP A O 1
ATOM 4376 N N . ARG A 1 534 ? 20.042 -11.456 -16.887 1.00 95.12 534 ARG A N 1
ATOM 4377 C CA . ARG A 1 534 ? 19.063 -12.394 -16.325 1.00 95.12 534 ARG A CA 1
ATOM 4378 C C . ARG A 1 534 ? 17.799 -12.475 -17.190 1.00 95.12 534 ARG A C 1
ATOM 4380 O O . ARG A 1 534 ? 16.684 -12.165 -16.753 1.00 95.12 534 ARG A O 1
ATOM 4387 N N . ILE A 1 535 ? 17.973 -12.866 -18.448 1.00 93.50 535 ILE A N 1
ATOM 4388 C CA . ILE A 1 535 ? 16.944 -12.863 -19.490 1.00 93.50 535 ILE A CA 1
ATOM 4389 C C . ILE A 1 535 ? 15.732 -13.746 -19.149 1.00 93.50 535 ILE A C 1
ATOM 4391 O O . ILE A 1 535 ? 14.632 -13.520 -19.656 1.00 93.50 535 ILE A O 1
ATOM 4395 N N . GLU A 1 536 ? 15.885 -14.716 -18.242 1.00 93.62 536 GLU A N 1
ATOM 4396 C CA . GLU A 1 536 ? 14.821 -15.618 -17.805 1.00 93.62 536 GLU A CA 1
ATOM 4397 C C . GLU A 1 536 ? 13.629 -14.899 -17.156 1.00 93.62 536 GLU A C 1
ATOM 4399 O O . GLU A 1 536 ? 12.531 -15.463 -17.104 1.00 93.62 536 GLU A O 1
ATOM 4404 N N . TYR A 1 537 ? 13.814 -13.664 -16.672 1.00 93.94 537 TYR A N 1
ATOM 4405 C CA . TYR A 1 537 ? 12.747 -12.881 -16.048 1.00 93.94 537 TYR A CA 1
ATOM 4406 C C . TYR A 1 537 ? 11.855 -12.149 -17.053 1.00 93.94 537 TYR A C 1
ATOM 4408 O O . TYR A 1 537 ? 10.722 -11.818 -16.699 1.00 93.94 537 TYR A O 1
ATOM 4416 N N . PHE A 1 538 ? 12.284 -11.963 -18.309 1.00 92.88 538 PHE A N 1
ATOM 4417 C CA . PHE A 1 538 ? 11.466 -11.299 -19.336 1.00 92.88 538 PHE A CA 1
ATOM 4418 C C . PHE A 1 538 ? 10.158 -12.037 -19.638 1.00 92.88 538 PHE A C 1
ATOM 4420 O O . PHE A 1 538 ? 9.178 -11.409 -20.030 1.00 92.88 538 PHE A O 1
ATOM 4427 N N . LYS A 1 539 ? 10.083 -13.346 -19.362 1.00 91.75 539 LYS A N 1
ATOM 4428 C CA . LYS A 1 539 ? 8.842 -14.130 -19.498 1.00 91.75 539 LYS A CA 1
ATOM 4429 C C . LYS A 1 539 ? 7.696 -13.655 -18.596 1.00 91.75 539 LYS A C 1
ATOM 4431 O O . LYS A 1 539 ? 6.555 -14.022 -18.843 1.00 91.75 539 LYS A O 1
ATOM 4436 N N . TYR A 1 540 ? 8.004 -12.888 -17.549 1.00 91.06 540 TYR A N 1
ATOM 4437 C CA . TYR A 1 540 ? 7.024 -12.340 -16.612 1.00 91.06 540 TYR A CA 1
ATOM 4438 C C . TYR A 1 540 ? 6.666 -10.874 -16.900 1.00 91.06 540 TYR A C 1
ATOM 4440 O O . TYR A 1 540 ? 5.806 -10.316 -16.222 1.00 91.06 540 TYR A O 1
ATOM 4448 N N . PHE A 1 541 ? 7.341 -10.232 -17.858 1.00 89.44 541 PHE A N 1
ATOM 4449 C CA . PHE A 1 541 ? 7.001 -8.877 -18.281 1.00 89.44 541 PHE A CA 1
ATOM 4450 C C . PHE A 1 541 ? 5.747 -8.880 -19.173 1.00 89.44 541 PHE A C 1
ATOM 4452 O O . PHE A 1 541 ? 5.426 -9.914 -19.763 1.00 89.44 541 PHE A O 1
ATOM 4459 N N . PRO A 1 542 ? 5.058 -7.730 -19.305 1.00 85.62 542 PRO A N 1
ATOM 4460 C CA . PRO A 1 542 ? 3.895 -7.587 -20.169 1.00 85.62 542 PRO A CA 1
ATOM 4461 C C . PRO A 1 542 ? 4.191 -8.025 -21.598 1.00 85.62 542 PRO A C 1
ATOM 4463 O O . PRO A 1 542 ? 5.301 -7.826 -22.104 1.00 85.62 542 PRO A O 1
ATOM 4466 N N . ASP A 1 543 ? 3.160 -8.522 -22.272 1.00 85.06 543 ASP A N 1
ATOM 4467 C CA . ASP A 1 543 ? 3.197 -8.972 -23.666 1.00 85.06 543 ASP A CA 1
ATOM 4468 C C . ASP A 1 543 ? 3.813 -7.942 -24.600 1.00 85.06 543 ASP A C 1
ATOM 4470 O O . ASP A 1 543 ? 4.560 -8.291 -25.509 1.00 85.06 543 ASP A O 1
ATOM 4474 N N . GLU A 1 544 ? 3.553 -6.665 -24.345 1.00 85.31 544 GLU A N 1
ATOM 4475 C CA . GLU A 1 544 ? 4.145 -5.575 -25.102 1.00 85.31 544 GLU A CA 1
ATOM 4476 C C . GLU A 1 544 ? 5.680 -5.623 -25.107 1.00 85.31 544 GLU A C 1
ATOM 4478 O O . GLU A 1 544 ? 6.294 -5.467 -26.155 1.00 85.31 544 GLU A O 1
ATOM 4483 N N . ILE A 1 545 ? 6.309 -5.866 -23.959 1.00 89.44 545 ILE A N 1
ATOM 4484 C CA . ILE A 1 545 ? 7.769 -5.941 -23.856 1.00 89.44 545 ILE A CA 1
ATOM 4485 C C . ILE A 1 545 ? 8.229 -7.294 -24.374 1.00 89.44 545 ILE A C 1
ATOM 4487 O O . ILE A 1 545 ? 9.107 -7.362 -25.222 1.00 89.44 545 ILE A O 1
ATOM 4491 N N . ARG A 1 546 ? 7.595 -8.374 -23.917 1.00 89.88 546 ARG A N 1
ATOM 4492 C CA . ARG A 1 546 ? 7.978 -9.747 -24.253 1.00 89.88 546 ARG A CA 1
ATOM 4493 C C . ARG A 1 546 ? 7.996 -10.017 -25.761 1.00 89.88 546 ARG A C 1
ATOM 4495 O O . ARG A 1 546 ? 8.901 -10.695 -26.229 1.00 89.88 546 ARG A O 1
ATOM 4502 N N . HIS A 1 547 ? 7.030 -9.487 -26.513 1.00 90.56 547 HIS A N 1
ATOM 4503 C CA . HIS A 1 547 ? 6.940 -9.698 -27.961 1.00 90.56 547 HIS A CA 1
ATOM 4504 C C . HIS A 1 547 ? 7.789 -8.724 -28.792 1.00 90.56 547 HIS A C 1
ATOM 4506 O O . HIS A 1 547 ? 8.024 -9.002 -29.963 1.00 90.56 547 HIS A O 1
ATOM 4512 N N . ASN A 1 548 ? 8.225 -7.593 -28.223 1.00 92.19 548 ASN A N 1
ATOM 4513 C CA . ASN A 1 548 ? 8.969 -6.552 -28.950 1.00 92.19 548 ASN A CA 1
ATOM 4514 C C . ASN A 1 548 ? 10.411 -6.366 -28.444 1.00 92.19 548 ASN A C 1
ATOM 4516 O O . ASN A 1 548 ? 11.108 -5.475 -28.924 1.00 92.19 548 ASN A O 1
ATOM 4520 N N . LEU A 1 549 ? 10.849 -7.156 -27.460 1.00 95.06 549 LEU A N 1
ATOM 4521 C CA . LEU A 1 549 ? 12.207 -7.127 -26.928 1.00 95.06 549 LEU A CA 1
ATOM 4522 C C . LEU A 1 549 ? 13.176 -7.790 -27.907 1.00 95.06 549 LEU A C 1
ATOM 4524 O O . LEU A 1 549 ? 13.073 -8.984 -28.183 1.00 95.06 549 LEU A O 1
ATOM 4528 N N . GLU A 1 550 ? 14.168 -7.030 -28.350 1.00 96.19 550 GLU A N 1
ATOM 4529 C CA . GLU A 1 550 ? 15.298 -7.541 -29.119 1.00 96.19 550 GLU A CA 1
ATOM 4530 C C . GLU A 1 550 ? 16.501 -7.739 -28.189 1.00 96.19 550 GLU A C 1
ATOM 4532 O O . GLU A 1 550 ? 16.897 -6.829 -27.457 1.00 96.19 550 GLU A O 1
ATOM 4537 N N . LEU A 1 551 ? 17.076 -8.943 -28.181 1.00 96.56 551 LEU A N 1
ATOM 4538 C CA . LEU A 1 551 ? 18.289 -9.232 -27.417 1.00 96.56 551 LEU A CA 1
ATOM 4539 C C . LEU A 1 551 ? 19.520 -9.041 -28.304 1.00 96.56 551 LEU A C 1
ATOM 4541 O O . LEU A 1 551 ? 19.673 -9.733 -29.312 1.00 96.56 551 LEU A O 1
ATOM 4545 N N . CYS A 1 552 ? 20.416 -8.147 -27.896 1.00 95.56 552 CYS A N 1
ATOM 4546 C CA . CYS A 1 552 ? 21.596 -7.760 -28.665 1.00 95.56 552 CYS A CA 1
ATOM 4547 C C . CYS A 1 552 ? 22.885 -7.996 -27.874 1.00 95.56 552 CYS A C 1
ATOM 4549 O O . CYS A 1 552 ? 22.881 -8.067 -26.640 1.00 95.56 552 CYS A O 1
ATOM 4551 N N . ASP A 1 553 ? 24.001 -8.085 -28.593 1.00 96.19 553 ASP A N 1
ATOM 4552 C CA . ASP A 1 553 ? 25.315 -8.057 -27.955 1.00 96.19 553 ASP A CA 1
ATOM 4553 C C . ASP A 1 553 ? 25.594 -6.634 -27.446 1.00 96.19 553 ASP A C 1
ATOM 4555 O O . ASP A 1 553 ? 25.105 -5.650 -28.013 1.00 96.19 553 ASP A O 1
ATOM 4559 N N . ILE A 1 554 ? 26.361 -6.507 -26.358 1.00 94.06 554 ILE A N 1
ATOM 4560 C CA . ILE A 1 554 ? 26.536 -5.230 -25.645 1.00 94.06 554 ILE A CA 1
ATOM 4561 C C . ILE A 1 554 ? 27.005 -4.089 -26.568 1.00 94.06 554 ILE A C 1
ATOM 4563 O O . ILE A 1 554 ? 26.468 -2.983 -26.502 1.00 94.06 554 ILE A O 1
ATOM 4567 N N . ASP A 1 555 ? 27.911 -4.381 -27.504 1.00 93.81 555 ASP A N 1
ATOM 4568 C CA . ASP A 1 555 ? 28.489 -3.407 -28.442 1.00 93.81 555 ASP A CA 1
ATOM 4569 C C . ASP A 1 555 ? 27.525 -2.974 -29.571 1.00 93.81 555 ASP A C 1
ATOM 4571 O O . ASP A 1 555 ? 27.786 -2.014 -30.311 1.00 93.81 555 ASP A O 1
ATOM 4575 N N . GLU A 1 556 ? 26.402 -3.674 -29.751 1.00 96.44 556 GLU A N 1
ATOM 4576 C CA . GLU A 1 556 ? 25.395 -3.358 -30.772 1.00 96.44 556 GLU A CA 1
ATOM 4577 C C . GLU A 1 556 ? 24.331 -2.383 -30.263 1.00 96.44 556 GLU A C 1
ATOM 4579 O O . GLU A 1 556 ? 23.787 -1.594 -31.043 1.00 96.44 556 GLU A O 1
ATOM 4584 N N . ILE A 1 557 ? 24.083 -2.362 -28.952 1.00 96.69 557 ILE A N 1
ATOM 4585 C CA . ILE A 1 557 ? 23.025 -1.556 -28.330 1.00 96.69 557 ILE A CA 1
ATOM 4586 C C . ILE A 1 557 ? 23.116 -0.067 -28.701 1.00 96.69 557 ILE A C 1
ATOM 4588 O O . ILE A 1 557 ? 22.101 0.501 -29.124 1.00 96.69 557 ILE A O 1
ATOM 4592 N N . PRO A 1 558 ? 24.286 0.607 -28.633 1.00 97.19 558 PRO A N 1
ATOM 4593 C CA . PRO A 1 558 ? 24.373 2.018 -29.005 1.00 97.19 558 PRO A CA 1
ATOM 4594 C C . PRO A 1 558 ? 24.028 2.268 -30.481 1.00 97.19 558 PRO A C 1
ATOM 4596 O O . PRO A 1 558 ? 23.510 3.336 -30.826 1.00 97.19 558 PRO A O 1
ATOM 4599 N N . LYS A 1 559 ? 24.304 1.300 -31.369 1.00 96.44 559 LYS A N 1
ATOM 4600 C CA . LYS A 1 559 ? 23.999 1.406 -32.803 1.00 96.44 559 LYS A CA 1
ATOM 4601 C C . LYS A 1 559 ? 22.494 1.333 -33.036 1.00 96.44 559 LYS A C 1
ATOM 4603 O O . LYS A 1 559 ? 21.969 2.174 -33.766 1.00 96.44 559 LYS A O 1
ATOM 4608 N N . GLU A 1 560 ? 21.806 0.404 -32.381 1.00 96.25 560 GLU A N 1
ATOM 4609 C CA . GLU A 1 560 ? 20.353 0.265 -32.500 1.00 96.25 560 GLU A CA 1
ATOM 4610 C C . GLU A 1 560 ? 19.601 1.457 -31.900 1.00 96.25 560 GLU A C 1
ATOM 4612 O O . GLU A 1 560 ? 18.712 2.017 -32.544 1.00 96.25 560 GLU A O 1
ATOM 4617 N N . VAL A 1 561 ? 20.033 1.955 -30.735 1.00 96.12 561 VAL A N 1
ATOM 4618 C CA . VAL A 1 561 ? 19.480 3.188 -30.145 1.00 96.12 561 VAL A CA 1
ATOM 4619 C C . VAL A 1 561 ? 19.626 4.371 -31.110 1.00 96.12 561 VAL A C 1
ATOM 4621 O O . VAL A 1 561 ? 18.676 5.132 -31.314 1.00 96.12 561 VAL A O 1
ATOM 4624 N N . ARG A 1 562 ? 20.791 4.517 -31.759 1.00 95.75 562 ARG A N 1
ATOM 4625 C CA . ARG A 1 562 ? 21.024 5.575 -32.755 1.00 95.75 562 ARG A CA 1
ATOM 4626 C C . ARG A 1 562 ? 20.124 5.415 -33.982 1.00 95.75 562 ARG A C 1
ATOM 4628 O O . ARG A 1 562 ? 19.537 6.399 -34.426 1.00 95.75 562 ARG A O 1
ATOM 4635 N N . ARG A 1 563 ? 20.011 4.199 -34.530 1.00 94.44 563 ARG A N 1
ATOM 4636 C CA . ARG A 1 563 ? 19.154 3.892 -35.692 1.00 94.44 563 ARG A CA 1
ATOM 4637 C C . ARG A 1 563 ? 17.696 4.209 -35.403 1.00 94.44 563 ARG A C 1
ATOM 4639 O O . ARG A 1 563 ? 17.030 4.825 -36.230 1.00 94.44 563 ARG A O 1
ATOM 4646 N N . PHE A 1 564 ? 17.215 3.826 -34.226 1.00 94.50 564 PHE A N 1
ATOM 4647 C CA . PHE A 1 564 ? 15.848 4.085 -33.814 1.00 94.50 564 PHE A CA 1
ATOM 4648 C C . PHE A 1 564 ? 15.544 5.580 -33.756 1.00 94.50 564 PHE A C 1
ATOM 4650 O O . PHE A 1 564 ? 14.552 5.999 -34.340 1.00 94.50 564 PHE A O 1
ATOM 4657 N N . HIS A 1 565 ? 16.395 6.390 -33.120 1.00 92.12 565 HIS A N 1
ATOM 4658 C CA . HIS A 1 565 ? 16.179 7.840 -33.007 1.00 92.12 565 HIS A CA 1
ATOM 4659 C C . HIS A 1 565 ? 16.409 8.622 -34.308 1.00 92.12 565 HIS A C 1
ATOM 4661 O O . HIS A 1 565 ? 15.999 9.777 -34.390 1.00 92.12 565 HIS A O 1
ATOM 4667 N N . ALA A 1 566 ? 17.063 8.019 -35.305 1.00 88.88 566 ALA A N 1
ATOM 4668 C CA . ALA A 1 566 ? 17.250 8.612 -36.629 1.00 88.88 566 ALA A CA 1
ATOM 4669 C C . ALA A 1 566 ? 16.037 8.429 -37.564 1.00 88.88 566 ALA A C 1
ATOM 4671 O O . ALA A 1 566 ? 15.896 9.192 -38.518 1.00 88.88 566 ALA A O 1
ATOM 4672 N N . ARG A 1 567 ? 15.194 7.419 -37.304 1.00 78.75 567 ARG A N 1
ATOM 4673 C CA . ARG A 1 567 ? 13.885 7.225 -37.955 1.00 78.75 567 ARG A CA 1
ATOM 4674 C C . ARG A 1 567 ? 12.849 8.163 -37.350 1.00 78.75 567 ARG A C 1
ATOM 4676 O O . ARG A 1 567 ? 11.893 8.509 -38.067 1.00 78.75 567 ARG A O 1
#